Protein AF-0000000075995446 (afdb_homodimer)

Foldseek 3Di:
DDPDPPPPPPCPPPPDPPPPPPPPDDPPVPPPPPLPQPDDAQPQALAEEEFEVLLDDLNLVLCLVNLLNHYEYEYEEQDQVSQVVSQVVSCVVRVHHYHYAHAQLLDLVRLLVSQVVSCVVRRQHQHYEAEFADWDFAQPVPDDPVNLVVRLSGQAVSLVSNCVNSLVVCLVVLHEHEYEYEAAPLAPVADGRGRSRNVNRNNVVVVQVVCCVVCVVSNYHGEYDHQYPPPDPVSSSVSSSVVVVRVPDPPDPPNPPPDDPPDPPPPPPPD/DDPPPPPPPPCPDPDDPPPPPPPPDPPPVPPPPPLPQPDDAQPQALAEEEFEVLLDDLNLVLCLVNLLNHYEYEYEEQDQVSQVVSQVVSCVVRVHHYHYQHAQLLDLVRLLVSQVVSCVPRRQHQHYEAEFADWDFAQPVPDDPVNLVVRLSGQAVSLVSNCVNSLVVCLVVLHEHEYEYEAAPLAPVADGRGRSRNVNRNNVVVVQVVCCVVCVVSNYHGEYDHQYPPDDPVSSSVSSSVVVVRVPDPPDPPNPPPDDPPDPPPPPPPD

Nearest PDB structures (foldseek):
  1w6u-assembly1_C  TM=9.701E-01  e=8.873E-32  Homo sapiens
  1w8d-assembly1_A  TM=9.652E-01  e=2.144E-31  Homo sapiens
  1w8d-assembly1_D  TM=9.289E-01  e=1.890E-31  Homo sapiens
  1w6u-assembly1_B  TM=9.146E-01  e=3.334E-31  Homo sapiens
  7ucw-assembly1_B  TM=9.127E-01  e=7.103E-31  Mus musculus

Sequence (542 aa):
MKKSVYSITTFISKRGFHLASCNMQKTTKFFEPCIKPMLPPGTFKDRIAFITGGGTGLGKGMASMLASLGAQVAIVSRKLDVLENTAEEISKSSGQKVVPIAADVRDPEAIKKAVDDCENKLGLPSIIINNAAGNFISPTERLSPNAWKTIIDIVLNGTAYVTLETGKRLIKANQGGVFLALTATYCTQGSSFVVPSAAAKTGVEVLTKSLASEWAQYGMRFNCIAPGPIETKVRLWKEMLMITNLFKYDSSNFVQKLKPPGRSFRTYQLFMKKSVYSITTFISKRGFHLASCNMQKTTKFFEPCIKPMLPPGTFKDRIAFITGGGTGLGKGMASMLASLGAQVAIVSRKLDVLENTAEEISKSSGQKVVPIAADVRDPEAIKKAVDDCENKLGLPSIIINNAAGNFISPTERLSPNAWKTIIDIVLNGTAYVTLETGKRLIKANQGGVFLALTATYCTQGSSFVVPSAAAKTGVEVLTKSLASEWAQYGMRFNCIAPGPIETKVRLWKEMLMITNLFKYDSSNFVQKLKPPGRSFRTYQLF

InterPro domains:
  IPR002347 Short-chain dehydrogenase/reductase SDR [PF00106] (48-234)
  IPR002347 Short-chain dehydrogenase/reductase SDR [PR00081] (48-65)
  IPR002347 Short-chain dehydrogenase/reductase SDR [PR00081] (123-134)
  IPR002347 Short-chain dehydrogenase/reductase SDR [PR00081] (197-216)
  IPR002347 Short-chain dehydrogenase/reductase SDR [PR00081] (218-235)
  IPR036291 NAD(P)-binding domain superfamily [SSF51735] (29-234)

Organism: Limulus polyphemus (NCBI:txid6850)

Structure (mmCIF, N/CA/C/O backbone):
data_AF-0000000075995446-model_v1
#
loop_
_entity.id
_entity.type
_entity.pdbx_description
1 polymer '2,4-dienoyl-CoA reductase, mitochondrial-like'
#
loop_
_atom_site.group_PDB
_atom_site.id
_atom_site.type_symbol
_atom_site.label_atom_id
_atom_site.label_alt_id
_atom_site.label_comp_id
_atom_site.label_asym_id
_atom_site.label_entity_id
_atom_site.label_seq_id
_atom_site.pdbx_PDB_ins_code
_atom_site.Cartn_x
_atom_site.Cartn_y
_atom_site.Cartn_z
_atom_site.occupancy
_atom_site.B_iso_or_equiv
_atom_site.auth_seq_id
_atom_site.auth_comp_id
_atom_site.auth_asym_id
_atom_site.auth_atom_id
_atom_site.pdbx_PDB_model_num
ATOM 1 N N . MET A 1 1 ? 42.281 28.578 42.906 1 23.09 1 MET A N 1
ATOM 2 C CA . MET A 1 1 ? 42.781 27.219 43.156 1 23.09 1 MET A CA 1
ATOM 3 C C . MET A 1 1 ? 42.625 26.359 41.906 1 23.09 1 MET A C 1
ATOM 5 O O . MET A 1 1 ? 41.531 26.266 41.344 1 23.09 1 MET A O 1
ATOM 9 N N . LYS A 1 2 ? 43.75 26.047 41.219 1 23.56 2 LYS A N 1
ATOM 10 C CA . LYS A 1 2 ? 44.219 25.594 39.938 1 23.56 2 LYS A CA 1
ATOM 11 C C . LYS A 1 2 ? 43.781 24.156 39.656 1 23.56 2 LYS A C 1
ATOM 13 O O . LYS A 1 2 ? 44.094 23.266 40.469 1 23.56 2 LYS A O 1
ATOM 18 N N . LYS A 1 3 ? 42.625 23.938 39.031 1 28.47 3 LYS A N 1
ATOM 19 C CA . LYS A 1 3 ? 41.812 22.75 38.844 1 28.47 3 LYS A CA 1
ATOM 20 C C . LYS A 1 3 ? 42.594 21.641 38.125 1 28.47 3 LYS A C 1
ATOM 22 O O . LYS A 1 3 ? 43.094 21.844 37.031 1 28.47 3 LYS A O 1
ATOM 27 N N . SER A 1 4 ? 43.5 20.922 38.812 1 22.67 4 SER A N 1
ATOM 28 C CA . SER A 1 4 ? 44.469 19.922 38.406 1 22.67 4 SER A CA 1
ATOM 29 C C . SER A 1 4 ? 43.844 18.859 37.5 1 22.67 4 SER A C 1
ATOM 31 O O . SER A 1 4 ? 42.719 18.438 37.719 1 22.67 4 SER A O 1
ATOM 33 N N . VAL A 1 5 ? 44.188 18.844 36.188 1 24.09 5 VAL A N 1
ATOM 34 C CA . VAL A 1 5 ? 43.906 18.172 34.906 1 24.09 5 VAL A CA 1
ATOM 35 C C . VAL A 1 5 ? 44.312 16.703 35.031 1 24.09 5 VAL A C 1
ATOM 37 O O . VAL A 1 5 ? 45.5 16.391 35.25 1 24.09 5 VAL A O 1
ATOM 40 N N . TYR A 1 6 ? 43.688 15.93 35.938 1 21.09 6 TYR A N 1
ATOM 41 C CA . TYR A 1 6 ? 44.156 14.586 36.25 1 21.09 6 TYR A CA 1
ATOM 42 C C . TYR A 1 6 ? 44.281 13.75 34.969 1 21.09 6 TYR A C 1
ATOM 44 O O . TYR A 1 6 ? 43.344 13.703 34.156 1 21.09 6 TYR A O 1
ATOM 52 N N . SER A 1 7 ? 45.469 13.695 34.312 1 21.88 7 SER A N 1
ATOM 53 C CA . SER A 1 7 ? 46.031 13.062 33.125 1 21.88 7 SER A CA 1
ATOM 54 C C . SER A 1 7 ? 45.844 11.547 33.156 1 21.88 7 SER A C 1
ATOM 56 O O . SER A 1 7 ? 46.312 10.898 34.094 1 21.88 7 SER A O 1
ATOM 58 N N . ILE A 1 8 ? 44.656 11.023 32.969 1 22.23 8 ILE A N 1
ATOM 59 C CA . ILE A 1 8 ? 44.375 9.594 33.094 1 22.23 8 ILE A CA 1
ATOM 60 C C . ILE A 1 8 ? 45.281 8.828 32.094 1 22.23 8 ILE A C 1
ATOM 62 O O . ILE A 1 8 ? 45.188 9.047 30.891 1 22.23 8 ILE A O 1
ATOM 66 N N . THR A 1 9 ? 46.531 8.562 32.438 1 21.95 9 THR A N 1
ATOM 67 C CA . THR A 1 9 ? 47.625 7.91 31.719 1 21.95 9 THR A CA 1
ATOM 68 C C . THR A 1 9 ? 47.25 6.48 31.344 1 21.95 9 THR A C 1
ATOM 70 O O . THR A 1 9 ? 47 5.652 32.219 1 21.95 9 THR A O 1
ATOM 73 N N . THR A 1 10 ? 46.406 6.312 30.344 1 22.05 10 THR A N 1
ATOM 74 C CA . THR A 1 10 ? 45.969 5.016 29.844 1 22.05 10 THR A CA 1
ATOM 75 C C . THR A 1 10 ? 47.156 4.16 29.406 1 22.05 10 THR A C 1
ATOM 77 O O . THR A 1 10 ? 47.938 4.574 28.562 1 22.05 10 THR A O 1
ATOM 80 N N . PHE A 1 11 ? 47.781 3.426 30.281 1 22.25 11 PHE A N 1
ATOM 81 C CA . PHE A 1 11 ? 48.938 2.588 30.078 1 22.25 11 PHE A CA 1
ATOM 82 C C . PHE A 1 11 ? 48.656 1.487 29.062 1 22.25 11 PHE A C 1
ATOM 84 O O . PHE A 1 11 ? 47.875 0.568 29.344 1 22.25 11 PHE A O 1
ATOM 91 N N . ILE A 1 12 ? 48.406 1.828 27.812 1 24.08 12 ILE A N 1
ATOM 92 C CA . ILE A 1 12 ? 48.156 0.853 26.766 1 24.08 12 ILE A CA 1
ATOM 93 C C . ILE A 1 12 ? 49.375 -0.029 26.578 1 24.08 12 ILE A C 1
ATOM 95 O O . ILE A 1 12 ? 50.469 0.466 26.25 1 24.08 12 ILE A O 1
ATOM 99 N N . SER A 1 13 ? 49.562 -1.011 27.484 1 22.47 13 SER A N 1
ATOM 100 C CA . SER A 1 13 ? 50.719 -1.889 27.422 1 22.47 13 SER A CA 1
ATOM 101 C C . SER A 1 13 ? 50.906 -2.496 26.047 1 22.47 13 SER A C 1
ATOM 103 O O . SER A 1 13 ? 49.906 -2.855 25.391 1 22.47 13 SER A O 1
ATOM 105 N N . LYS A 1 14 ? 52 -2.275 25.281 1 22.64 14 LYS A N 1
ATOM 106 C CA . LYS A 1 14 ? 52.625 -2.58 23.984 1 22.64 14 LYS A CA 1
ATOM 107 C C . LYS A 1 14 ? 52.781 -4.086 23.797 1 22.64 14 LYS A C 1
ATOM 109 O O . LYS A 1 14 ? 53.594 -4.535 22.984 1 22.64 14 LYS A O 1
ATOM 114 N N . ARG A 1 15 ? 52.094 -4.969 24.641 1 25.66 15 ARG A N 1
ATOM 115 C CA . ARG A 1 15 ? 52.656 -6.289 24.406 1 25.66 15 ARG A CA 1
ATOM 116 C C . ARG A 1 15 ? 52.438 -6.73 22.969 1 25.66 15 ARG A C 1
ATOM 118 O O . ARG A 1 15 ? 51.375 -6.48 22.391 1 25.66 15 ARG A O 1
ATOM 125 N N . GLY A 1 16 ? 53.469 -7.027 22.156 1 24.55 16 GLY A N 1
ATOM 126 C CA . GLY A 1 16 ? 53.781 -7.449 20.797 1 24.55 16 GLY A CA 1
ATOM 127 C C . GLY A 1 16 ? 53 -8.664 20.359 1 24.55 16 GLY A C 1
ATOM 128 O O . GLY A 1 16 ? 53.062 -9.711 21.016 1 24.55 16 GLY A O 1
ATOM 129 N N . PHE A 1 17 ? 51.688 -8.508 20.078 1 23.88 17 PHE A N 1
ATOM 130 C CA . PHE A 1 17 ? 50.875 -9.633 19.656 1 23.88 17 PHE A CA 1
ATOM 131 C C . PHE A 1 17 ? 51.531 -10.398 18.516 1 23.88 17 PHE A C 1
ATOM 133 O O . PHE A 1 17 ? 51.75 -9.844 17.438 1 23.88 17 PHE A O 1
ATOM 140 N N . HIS A 1 18 ? 52.5 -11.203 18.891 1 24.17 18 HIS A N 1
ATOM 141 C CA . HIS A 1 18 ? 53.125 -12.109 17.922 1 24.17 18 HIS A CA 1
ATOM 142 C C . HIS A 1 18 ? 52.062 -12.914 17.188 1 24.17 18 HIS A C 1
ATOM 144 O O . HIS A 1 18 ? 51.281 -13.648 17.812 1 24.17 18 HIS A O 1
ATOM 150 N N . LEU A 1 19 ? 51.375 -12.344 16.25 1 22.5 19 LEU A N 1
ATOM 151 C CA . LEU A 1 19 ? 50.438 -12.984 15.336 1 22.5 19 LEU A CA 1
ATOM 152 C C . LEU A 1 19 ? 51.062 -14.25 14.742 1 22.5 19 LEU A C 1
ATOM 154 O O . LEU A 1 19 ? 52.031 -14.188 13.984 1 22.5 19 LEU A O 1
ATOM 158 N N . ALA A 1 20 ? 51.125 -15.273 15.594 1 23.58 20 ALA A N 1
ATOM 159 C CA . ALA A 1 20 ? 51.562 -16.547 15.023 1 23.58 20 ALA A CA 1
ATOM 160 C C . ALA A 1 20 ? 50.781 -16.875 13.75 1 23.58 20 ALA A C 1
ATOM 162 O O . ALA A 1 20 ? 49.562 -16.75 13.719 1 23.58 20 ALA A O 1
ATOM 163 N N . SER A 1 21 ? 51.406 -16.797 12.578 1 25.19 21 SER A N 1
ATOM 164 C CA . SER A 1 21 ? 51.062 -17.172 11.219 1 25.19 21 SER A CA 1
ATOM 165 C C . SER A 1 21 ? 50.469 -18.594 11.164 1 25.19 21 SER A C 1
ATOM 167 O O . SER A 1 21 ? 51.219 -19.562 11.391 1 25.19 21 SER A O 1
ATOM 169 N N . CYS A 1 22 ? 49.406 -18.906 12.008 1 23.56 22 CYS A N 1
ATOM 170 C CA . CYS A 1 22 ? 48.938 -20.266 11.859 1 23.56 22 CYS A CA 1
ATOM 171 C C . CYS A 1 22 ? 48.719 -20.625 10.391 1 23.56 22 CYS A C 1
ATOM 173 O O . CYS A 1 22 ? 48 -19.922 9.688 1 23.56 22 CYS A O 1
ATOM 175 N N . ASN A 1 23 ? 49.688 -21.188 9.781 1 25.58 23 ASN A N 1
ATOM 176 C CA . ASN A 1 23 ? 49.719 -21.859 8.477 1 25.58 23 ASN A CA 1
ATOM 177 C C . ASN A 1 23 ? 48.5 -22.75 8.273 1 25.58 23 ASN A C 1
ATOM 179 O O . ASN A 1 23 ? 48.531 -23.922 8.664 1 25.58 23 ASN A O 1
ATOM 183 N N . MET A 1 24 ? 47.312 -22.344 8.727 1 25.89 24 MET A N 1
ATOM 184 C CA . MET A 1 24 ? 46.188 -23.266 8.492 1 25.89 24 MET A CA 1
ATOM 185 C C . MET A 1 24 ? 46.156 -23.719 7.035 1 25.89 24 MET A C 1
ATOM 187 O O . MET A 1 24 ? 46.125 -22.891 6.121 1 25.89 24 MET A O 1
ATOM 191 N N . GLN A 1 25 ? 46.625 -24.859 6.711 1 26.52 25 GLN A N 1
ATOM 192 C CA . GLN A 1 25 ? 46.625 -25.641 5.473 1 26.52 25 GLN A CA 1
ATOM 193 C C . GLN A 1 25 ? 45.25 -25.562 4.777 1 26.52 25 GLN A C 1
ATOM 195 O O . GLN A 1 25 ? 44.219 -25.453 5.438 1 26.52 25 GLN A O 1
ATOM 200 N N . LYS A 1 26 ? 45.25 -25.406 3.391 1 30.84 26 LYS A N 1
ATOM 201 C CA . LYS A 1 26 ? 44.406 -25.188 2.217 1 30.84 26 LYS A CA 1
ATOM 202 C C . LYS A 1 26 ? 43.281 -26.203 2.166 1 30.84 26 LYS A C 1
ATOM 204 O O . LYS A 1 26 ? 42.375 -26.109 1.327 1 30.84 26 LYS A O 1
ATOM 209 N N . THR A 1 27 ? 43.5 -27.422 2.701 1 29.7 27 THR A N 1
ATOM 210 C CA . THR A 1 27 ? 42.719 -28.453 2.043 1 29.7 27 THR A CA 1
ATOM 211 C C . THR A 1 27 ? 41.25 -28.359 2.438 1 29.7 27 THR A C 1
ATOM 213 O O . THR A 1 27 ? 40.5 -29.328 2.273 1 29.7 27 THR A O 1
ATOM 216 N N . THR A 1 28 ? 40.844 -27.422 3.186 1 30.3 28 THR A N 1
ATOM 217 C CA . THR A 1 28 ? 39.469 -27.656 3.559 1 30.3 28 THR A CA 1
ATOM 218 C C . THR A 1 28 ? 38.594 -27.797 2.318 1 30.3 28 THR A C 1
ATOM 220 O O . THR A 1 28 ? 38.469 -26.844 1.536 1 30.3 28 THR A O 1
ATOM 223 N N . LYS A 1 29 ? 38.531 -29 1.749 1 29.84 29 LYS A N 1
ATOM 224 C CA . LYS A 1 29 ? 37.562 -29.375 0.712 1 29.84 29 LYS A CA 1
ATOM 225 C C . LYS A 1 29 ? 36.219 -28.703 0.958 1 29.84 29 LYS A C 1
ATOM 227 O O . LYS A 1 29 ? 35.531 -29.016 1.944 1 29.84 29 LYS A O 1
ATOM 232 N N . PHE A 1 30 ? 36.094 -27.484 0.698 1 30.06 30 PHE A N 1
ATOM 233 C CA . PHE A 1 30 ? 34.812 -26.781 0.687 1 30.06 30 PHE A CA 1
ATOM 234 C C . PHE A 1 30 ? 33.75 -27.656 0.053 1 30.06 30 PHE A C 1
ATOM 236 O O . PHE A 1 30 ? 33.906 -28.125 -1.072 1 30.06 30 PHE A O 1
ATOM 243 N N . PHE A 1 31 ? 33.094 -28.578 0.784 1 29.45 31 PHE A N 1
ATOM 244 C CA . PHE A 1 31 ? 31.922 -29.312 0.308 1 29.45 31 PHE A CA 1
ATOM 245 C C . PHE A 1 31 ? 31.109 -28.453 -0.649 1 29.45 31 PHE A C 1
ATOM 247 O O . PHE A 1 31 ? 30.859 -27.281 -0.383 1 29.45 31 PHE A O 1
ATOM 254 N N . GLU A 1 32 ? 31.297 -28.656 -1.872 1 32.28 32 GLU A N 1
ATOM 255 C CA . GLU A 1 32 ? 30.359 -28.047 -2.812 1 32.28 32 GLU A CA 1
ATOM 256 C C . GLU A 1 32 ? 28.938 -28.078 -2.275 1 32.28 32 GLU A C 1
ATOM 258 O O . GLU A 1 32 ? 28.469 -29.125 -1.804 1 32.28 32 GLU A O 1
ATOM 263 N N . PRO A 1 33 ? 28.453 -27.047 -1.716 1 33.91 33 PRO A N 1
ATOM 264 C CA . PRO A 1 33 ? 27.062 -27.094 -1.257 1 33.91 33 PRO A CA 1
ATOM 265 C C . PRO A 1 33 ? 26.172 -27.906 -2.18 1 33.91 33 PRO A C 1
ATOM 267 O O . PRO A 1 33 ? 26.188 -27.719 -3.398 1 33.91 33 PRO A O 1
ATOM 270 N N . CYS A 1 34 ? 26.125 -29.203 -2.096 1 31.95 34 CYS A N 1
ATOM 271 C CA . CYS A 1 34 ? 25.156 -30.047 -2.797 1 31.95 34 CYS A CA 1
ATOM 272 C C . CYS A 1 34 ? 23.797 -29.344 -2.887 1 31.95 34 CYS A C 1
ATOM 274 O O . CYS A 1 34 ? 23.141 -29.125 -1.869 1 31.95 34 CYS A O 1
ATOM 276 N N . ILE A 1 35 ? 23.609 -28.469 -3.746 1 39.22 35 ILE A N 1
ATOM 277 C CA . ILE A 1 35 ? 22.344 -27.828 -4.062 1 39.22 35 ILE A CA 1
ATOM 278 C C . ILE A 1 35 ? 21.281 -28.891 -4.332 1 39.22 35 ILE A C 1
ATOM 280 O O . ILE A 1 35 ? 20.984 -29.188 -5.488 1 39.22 35 ILE A O 1
ATOM 284 N N . LYS A 1 36 ? 21.5 -30.078 -3.949 1 41.81 36 LYS A N 1
ATOM 285 C CA . LYS A 1 36 ? 20.438 -31.016 -4.277 1 41.81 36 LYS A CA 1
ATOM 286 C C . LYS A 1 36 ? 19.109 -30.578 -3.67 1 41.81 36 LYS A C 1
ATOM 288 O O . LYS A 1 36 ? 19.047 -30.203 -2.5 1 41.81 36 LYS A O 1
ATOM 293 N N . PRO A 1 37 ? 18.109 -30.375 -4.539 1 50.16 37 PRO A N 1
ATOM 294 C CA . PRO A 1 37 ? 16.812 -30.031 -3.967 1 50.16 37 PRO A CA 1
ATOM 295 C C . PRO A 1 37 ? 16.375 -30.984 -2.852 1 50.16 37 PRO A C 1
ATOM 297 O O . PRO A 1 37 ? 16.703 -32.188 -2.896 1 50.16 37 PRO A O 1
ATOM 300 N N . MET A 1 38 ? 16.188 -30.359 -1.673 1 60.31 38 MET A N 1
ATOM 301 C CA . MET A 1 38 ? 15.75 -31.094 -0.486 1 60.31 38 MET A CA 1
ATOM 302 C C . MET A 1 38 ? 14.492 -31.891 -0.775 1 60.31 38 MET A C 1
ATOM 304 O O . MET A 1 38 ? 14.102 -32.75 0.018 1 60.31 38 MET A O 1
ATOM 308 N N . LEU A 1 39 ? 13.844 -31.562 -2.021 1 71.62 39 LEU A N 1
ATOM 309 C CA . LEU A 1 39 ? 12.602 -32.25 -2.324 1 71.62 39 LEU A CA 1
ATOM 310 C C . LEU A 1 39 ? 12.82 -33.344 -3.365 1 71.62 39 LEU A C 1
ATOM 312 O O . LEU A 1 39 ? 13.695 -33.219 -4.23 1 71.62 39 LEU A O 1
ATOM 316 N N . PRO A 1 40 ? 12.148 -34.5 -3.234 1 77.94 40 PRO A N 1
ATOM 317 C CA . PRO A 1 40 ? 12.281 -35.562 -4.23 1 77.94 40 PRO A CA 1
ATOM 318 C C . PRO A 1 40 ? 11.945 -35.094 -5.645 1 77.94 40 PRO A C 1
ATOM 320 O O . PRO A 1 40 ? 11.133 -34.188 -5.82 1 77.94 40 PRO A O 1
ATOM 323 N N . PRO A 1 41 ? 12.578 -35.719 -6.547 1 83.12 41 PRO A N 1
ATOM 324 C CA . PRO A 1 41 ? 12.242 -35.406 -7.938 1 83.12 41 PRO A CA 1
ATOM 325 C C . PRO A 1 41 ? 10.75 -35.594 -8.242 1 83.12 41 PRO A C 1
ATOM 327 O O . PRO A 1 41 ? 10.125 -36.5 -7.719 1 83.12 41 PRO A O 1
ATOM 330 N N . GLY A 1 42 ? 10.156 -34.656 -8.953 1 89 42 GLY A N 1
ATOM 331 C CA . GLY A 1 42 ? 8.773 -34.781 -9.383 1 89 42 GLY A CA 1
ATOM 332 C C . GLY A 1 42 ? 7.785 -34.219 -8.383 1 89 42 GLY A C 1
ATOM 333 O O . GLY A 1 42 ? 6.574 -34.406 -8.523 1 89 42 GLY A O 1
ATOM 334 N N . THR A 1 43 ? 8.312 -33.562 -7.34 1 87.5 43 THR A N 1
ATOM 335 C CA . THR A 1 43 ? 7.477 -33 -6.281 1 87.5 43 THR A CA 1
ATOM 336 C C . THR A 1 43 ? 6.391 -32.094 -6.863 1 87.5 43 THR A C 1
ATOM 338 O O . THR A 1 43 ? 5.27 -32.062 -6.352 1 87.5 43 THR A O 1
ATOM 341 N N . PHE A 1 44 ? 6.703 -31.453 -7.988 1 92.31 44 PHE A N 1
ATOM 342 C CA . PHE A 1 44 ? 5.75 -30.516 -8.555 1 92.31 44 PHE A CA 1
ATOM 343 C C . PHE A 1 44 ? 5.316 -30.953 -9.945 1 92.31 44 PHE A C 1
ATOM 345 O O . PHE A 1 44 ? 4.984 -30.109 -10.789 1 92.31 44 PHE A O 1
ATOM 352 N N . LYS A 1 45 ? 5.406 -32.25 -10.133 1 93.69 45 LYS A N 1
ATOM 353 C CA . LYS A 1 45 ? 4.93 -32.781 -11.406 1 93.69 45 LYS A CA 1
AT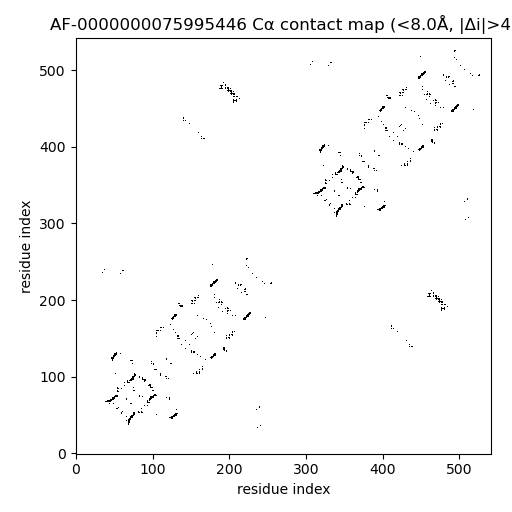OM 354 C C . LYS A 1 45 ? 3.475 -32.406 -11.656 1 93.69 45 LYS A C 1
ATOM 356 O O . LYS A 1 45 ? 2.648 -32.438 -10.742 1 93.69 45 LYS A O 1
ATOM 361 N N . ASP A 1 46 ? 3.125 -31.922 -12.867 1 93.25 46 ASP A N 1
ATOM 362 C CA . ASP A 1 46 ? 1.801 -31.562 -13.367 1 93.25 46 ASP A CA 1
ATOM 363 C C . ASP A 1 46 ? 1.305 -30.266 -12.734 1 93.25 46 ASP A C 1
ATOM 365 O O . ASP A 1 46 ? 0.115 -29.953 -12.812 1 93.25 46 ASP A O 1
ATOM 369 N N . ARG A 1 47 ? 2.203 -29.609 -12 1 96 47 ARG A N 1
ATOM 370 C CA . ARG A 1 47 ? 1.854 -28.297 -11.469 1 96 47 ARG A CA 1
ATOM 371 C C . ARG A 1 47 ? 2.363 -27.188 -12.383 1 96 47 ARG A C 1
ATOM 373 O O . ARG A 1 47 ? 3.383 -27.344 -13.055 1 96 47 ARG A O 1
ATOM 380 N N . ILE A 1 48 ? 1.646 -26.125 -12.406 1 98.56 48 ILE A N 1
ATOM 381 C CA . ILE A 1 48 ? 2.02 -24.969 -13.219 1 98.56 48 ILE A CA 1
ATOM 382 C C . ILE A 1 48 ? 2.291 -23.766 -12.305 1 98.56 48 ILE A C 1
ATOM 384 O O . ILE A 1 48 ? 1.471 -23.438 -11.445 1 98.56 48 ILE A O 1
ATOM 388 N N . ALA A 1 49 ? 3.461 -23.172 -12.469 1 98.56 49 ALA A N 1
ATOM 389 C CA . ALA A 1 49 ? 3.848 -22 -11.688 1 98.56 49 ALA A CA 1
ATOM 390 C C . ALA A 1 49 ? 3.787 -20.734 -12.531 1 98.56 49 ALA A C 1
ATOM 392 O O . ALA A 1 49 ? 4.133 -20.75 -13.719 1 98.56 49 ALA A O 1
ATOM 393 N N . PHE A 1 50 ? 3.281 -19.75 -11.945 1 98.88 50 PHE A N 1
ATOM 394 C CA . PHE A 1 50 ? 3.258 -18.391 -12.508 1 98.88 50 PHE A CA 1
ATOM 395 C C . PHE A 1 50 ? 4.113 -17.453 -11.672 1 98.88 50 PHE A C 1
ATOM 397 O O . PHE A 1 50 ? 3.773 -17.141 -10.531 1 98.88 50 PHE A O 1
ATOM 404 N N . ILE A 1 51 ? 5.254 -16.938 -12.25 1 98.62 51 ILE A N 1
ATOM 405 C CA . ILE A 1 51 ? 6.254 -16.219 -11.469 1 98.62 51 ILE A CA 1
ATOM 406 C C . ILE A 1 51 ? 6.496 -14.844 -12.094 1 98.62 51 ILE A C 1
ATOM 408 O O . ILE A 1 51 ? 7.02 -14.734 -13.203 1 98.62 51 ILE A O 1
ATOM 412 N N . THR A 1 52 ? 6.125 -13.781 -11.414 1 98.69 52 THR A N 1
ATOM 413 C CA . THR A 1 52 ? 6.488 -12.445 -11.859 1 98.69 52 THR A CA 1
ATOM 414 C C . THR A 1 52 ? 7.938 -12.125 -11.492 1 98.69 52 THR A C 1
ATOM 416 O O . THR A 1 52 ? 8.438 -12.578 -10.461 1 98.69 52 THR A O 1
ATOM 419 N N . GLY A 1 53 ? 8.562 -11.344 -12.359 1 97.12 53 GLY A N 1
ATOM 420 C CA . GLY A 1 53 ? 9.984 -11.133 -12.156 1 97.12 53 GLY A CA 1
ATOM 421 C C . GLY A 1 53 ? 10.805 -12.406 -12.281 1 97.12 53 GLY A C 1
ATOM 422 O O . GLY A 1 53 ? 11.781 -12.594 -11.562 1 97.12 53 GLY A O 1
ATOM 423 N N . GLY A 1 54 ? 10.398 -13.281 -13.094 1 96.44 54 GLY A N 1
ATOM 424 C CA . GLY A 1 54 ? 10.977 -14.617 -13.148 1 96.44 54 GLY A CA 1
ATOM 425 C C . GLY A 1 54 ? 12.188 -14.711 -14.055 1 96.44 54 GLY A C 1
ATOM 426 O O . GLY A 1 54 ? 12.812 -15.766 -14.148 1 96.44 54 GLY A O 1
ATOM 427 N N . GLY A 1 55 ? 12.539 -13.633 -14.695 1 94.81 55 GLY A N 1
ATOM 428 C CA . GLY A 1 55 ? 13.602 -13.68 -15.68 1 94.81 55 GLY A CA 1
ATOM 429 C C . GLY A 1 55 ? 14.984 -13.492 -15.086 1 94.81 55 GLY A C 1
ATOM 430 O O . GLY A 1 55 ? 15.992 -13.781 -15.734 1 94.81 55 GLY A O 1
ATOM 431 N N . THR A 1 56 ? 15.047 -12.93 -13.891 1 91.62 56 THR A N 1
ATOM 432 C CA . THR A 1 56 ? 16.344 -12.633 -13.297 1 91.62 56 THR A CA 1
ATOM 433 C C . THR A 1 56 ? 16.328 -12.906 -11.797 1 91.62 56 THR A C 1
ATOM 435 O O . THR A 1 56 ? 15.281 -13.203 -11.227 1 91.62 56 THR A O 1
ATOM 438 N N . GLY A 1 57 ? 17.531 -13.031 -11.258 1 88.19 57 GLY A N 1
ATOM 439 C CA . GLY A 1 57 ? 17.688 -13.031 -9.812 1 88.19 57 GLY A CA 1
ATOM 440 C C . GLY A 1 57 ? 16.969 -14.172 -9.125 1 88.19 57 GLY A C 1
ATOM 441 O O . GLY A 1 57 ? 17.062 -15.32 -9.555 1 88.19 57 GLY A O 1
ATOM 442 N N . LEU A 1 58 ? 16.344 -13.805 -8 1 86.88 58 LEU A N 1
ATOM 443 C CA . LEU A 1 58 ? 15.633 -14.773 -7.172 1 86.88 58 LEU A CA 1
ATOM 444 C C . LEU A 1 58 ? 14.508 -15.438 -7.953 1 86.88 58 LEU A C 1
ATOM 446 O O . LEU A 1 58 ? 14.25 -16.641 -7.789 1 86.88 58 LEU A O 1
ATOM 450 N N . GLY A 1 59 ? 13.844 -14.656 -8.812 1 92.62 59 GLY A N 1
ATOM 451 C CA . GLY A 1 59 ? 12.781 -15.203 -9.641 1 92.62 59 GLY A CA 1
ATOM 452 C C . GLY A 1 59 ? 13.258 -16.297 -10.586 1 92.62 59 GLY A C 1
ATOM 453 O O . GLY A 1 59 ? 12.617 -17.344 -10.703 1 92.62 59 GLY A O 1
ATOM 454 N N . LYS A 1 60 ? 14.367 -16.016 -11.18 1 94.62 60 LYS A N 1
ATOM 455 C CA . LYS A 1 60 ? 14.969 -17.016 -12.062 1 94.62 60 LYS A CA 1
ATOM 456 C C . LYS A 1 60 ? 15.359 -18.281 -11.281 1 94.62 60 LYS A C 1
ATOM 458 O O . LYS A 1 60 ? 15.125 -19.391 -11.75 1 94.62 60 LYS A O 1
ATOM 463 N N . GLY A 1 61 ? 15.898 -18.094 -10.125 1 91.44 61 GLY A N 1
ATOM 464 C CA . GLY A 1 61 ? 16.266 -19.203 -9.273 1 91.44 61 GLY A CA 1
ATOM 465 C C . GLY A 1 61 ? 15.078 -20.062 -8.875 1 91.44 61 GLY A C 1
ATOM 466 O O . GLY A 1 61 ? 15.156 -21.297 -8.922 1 91.44 61 GLY A O 1
ATOM 467 N N . MET A 1 62 ? 14 -19.453 -8.555 1 91.44 62 MET A N 1
ATOM 468 C CA . MET A 1 62 ? 12.805 -20.203 -8.156 1 91.44 62 MET A CA 1
ATOM 469 C C . MET A 1 62 ? 12.188 -20.922 -9.352 1 91.44 62 MET A C 1
ATOM 471 O O . MET A 1 62 ? 11.727 -22.062 -9.227 1 91.44 62 MET A O 1
ATOM 475 N N . ALA A 1 63 ? 12.203 -20.219 -10.453 1 96.19 63 ALA A N 1
ATOM 476 C CA . ALA A 1 63 ? 11.719 -20.859 -11.672 1 96.19 63 ALA A CA 1
ATOM 477 C C . ALA A 1 63 ? 12.523 -22.125 -11.984 1 96.19 63 ALA A C 1
ATOM 479 O O . ALA A 1 63 ? 11.945 -23.172 -12.281 1 96.19 63 ALA A O 1
ATOM 480 N N . SER A 1 64 ? 13.812 -22.016 -11.883 1 95.31 64 SER A N 1
ATOM 481 C CA . SER A 1 64 ? 14.711 -23.141 -12.156 1 95.31 64 SER A CA 1
ATOM 482 C C . SER A 1 64 ? 14.461 -24.297 -11.188 1 95.31 64 SER A C 1
ATOM 484 O O . SER A 1 64 ? 14.391 -25.453 -11.602 1 95.31 64 SER A O 1
ATOM 486 N N . MET A 1 65 ? 14.289 -23.969 -9.961 1 91.62 65 MET A N 1
ATOM 487 C CA . MET A 1 65 ? 14.062 -24.969 -8.93 1 91.62 65 MET A CA 1
ATOM 488 C C . MET A 1 65 ? 12.75 -25.703 -9.164 1 91.62 65 MET A C 1
ATOM 490 O O . MET A 1 65 ? 12.711 -26.938 -9.18 1 91.62 65 MET A O 1
ATOM 494 N N . LEU A 1 66 ? 11.68 -25 -9.383 1 93.56 66 LEU A N 1
ATOM 495 C CA . LEU A 1 66 ? 10.367 -25.609 -9.586 1 93.56 66 LEU A CA 1
ATOM 496 C C . LEU A 1 66 ? 10.359 -26.469 -10.844 1 93.56 66 LEU A C 1
ATOM 498 O O . LEU A 1 66 ? 9.82 -27.578 -10.828 1 93.56 66 LEU A O 1
ATOM 502 N N . ALA A 1 67 ? 11.039 -25.969 -11.875 1 96.25 67 ALA A N 1
ATOM 503 C CA . ALA A 1 67 ? 11.125 -26.75 -13.117 1 96.25 67 ALA A CA 1
ATOM 504 C C . ALA A 1 67 ? 11.922 -28.031 -12.906 1 96.25 67 ALA A C 1
ATOM 506 O O . ALA A 1 67 ? 11.531 -29.094 -13.398 1 96.25 67 ALA A O 1
ATOM 507 N N . SER A 1 68 ? 13 -27.922 -12.188 1 94.44 68 SER A N 1
ATOM 508 C CA . SER A 1 68 ? 13.844 -29.078 -11.938 1 94.44 68 SER A CA 1
ATOM 509 C C . SER A 1 68 ? 13.094 -30.156 -11.148 1 94.44 68 SER A C 1
ATOM 511 O O . SER A 1 68 ? 13.461 -31.328 -11.18 1 94.44 68 SER A O 1
ATOM 513 N N . LEU A 1 69 ? 12.031 -29.703 -10.5 1 92.12 69 LEU A N 1
ATOM 514 C CA . LEU A 1 69 ? 11.25 -30.625 -9.688 1 92.12 69 LEU A CA 1
ATOM 515 C C . LEU A 1 69 ? 9.961 -31.016 -10.398 1 92.12 69 LEU A C 1
ATOM 517 O O . LEU A 1 69 ? 9.039 -31.562 -9.781 1 92.12 69 LEU A O 1
ATOM 521 N N . GLY A 1 70 ? 9.852 -30.594 -11.711 1 96.25 70 GLY A N 1
ATOM 522 C CA . GLY A 1 70 ? 8.82 -31.188 -12.562 1 96.25 70 GLY A CA 1
ATOM 523 C C . GLY A 1 70 ? 7.738 -30.203 -12.953 1 96.25 70 GLY A C 1
ATOM 524 O O . GLY A 1 70 ? 6.867 -30.516 -13.766 1 96.25 70 GLY A O 1
ATOM 525 N N 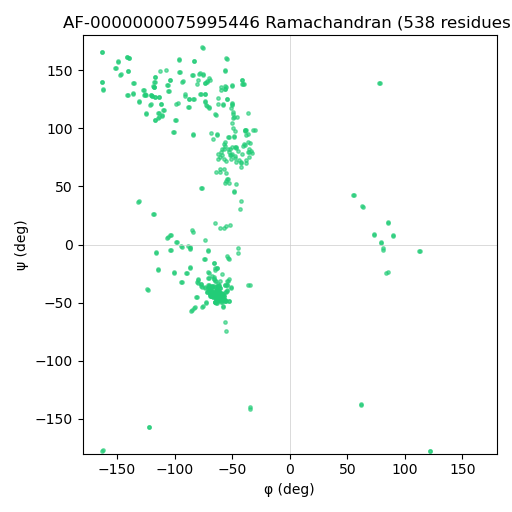. ALA A 1 71 ? 7.773 -29.016 -12.414 1 96.75 71 ALA A N 1
ATOM 526 C CA . ALA A 1 71 ? 6.727 -28.047 -12.711 1 96.75 71 ALA A CA 1
ATOM 527 C C . ALA A 1 71 ? 6.91 -27.453 -14.102 1 96.75 71 ALA A C 1
ATOM 529 O O . ALA A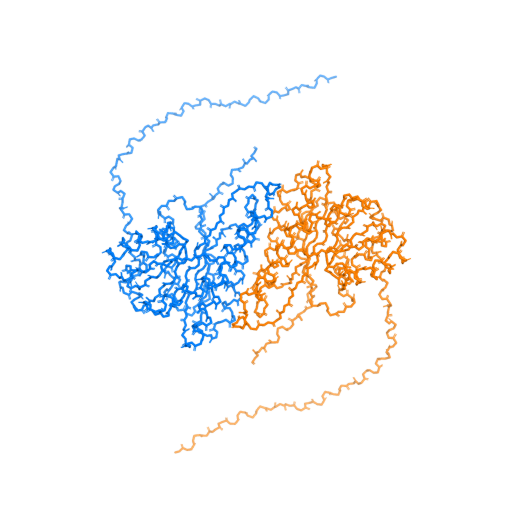 1 71 ? 8.039 -27.328 -14.586 1 96.75 71 ALA A O 1
ATOM 530 N N . GLN A 1 72 ? 5.832 -27.156 -14.711 1 98.62 72 GLN A N 1
ATOM 531 C CA . GLN A 1 72 ? 5.867 -26.203 -15.805 1 98.62 72 GLN A CA 1
ATOM 532 C C . GLN A 1 72 ? 5.781 -24.766 -15.281 1 98.62 72 GLN A C 1
ATOM 534 O O . GLN A 1 72 ? 5.137 -24.516 -14.266 1 98.62 72 GLN A O 1
ATOM 539 N N . VAL A 1 73 ? 6.473 -23.875 -15.992 1 98.75 73 VAL A N 1
ATOM 540 C CA . VAL A 1 73 ? 6.633 -22.562 -15.367 1 98.75 73 VAL A CA 1
ATOM 541 C C . VAL A 1 73 ? 6.387 -21.469 -16.406 1 98.75 73 VAL A C 1
ATOM 543 O O . VAL A 1 73 ? 6.883 -21.547 -17.531 1 98.75 73 VAL A O 1
ATOM 546 N N . ALA A 1 74 ? 5.551 -20.484 -16.078 1 98.94 74 ALA A N 1
ATOM 547 C CA . ALA A 1 74 ? 5.469 -19.219 -16.781 1 98.94 74 ALA A CA 1
ATOM 548 C C . ALA A 1 74 ? 6.262 -18.125 -16.062 1 98.94 74 ALA A C 1
ATOM 550 O O . ALA A 1 74 ? 6.027 -17.875 -14.875 1 98.94 74 ALA A O 1
ATOM 551 N N . ILE A 1 75 ? 7.238 -17.531 -16.75 1 98.88 75 ILE A N 1
ATOM 552 C CA . ILE A 1 75 ? 7.988 -16.422 -16.188 1 98.88 75 ILE A CA 1
ATOM 553 C C . ILE A 1 75 ? 7.539 -15.117 -16.828 1 98.88 75 ILE A C 1
ATOM 555 O O . ILE A 1 75 ? 7.418 -15.031 -18.062 1 98.88 75 ILE A O 1
ATOM 559 N N . VAL A 1 76 ? 7.27 -14.102 -15.977 1 98.81 76 VAL A N 1
ATOM 560 C CA . VAL A 1 76 ? 6.609 -12.875 -16.422 1 98.81 76 VAL A CA 1
ATOM 561 C C . VAL A 1 76 ? 7.449 -11.664 -16.031 1 98.81 76 VAL A C 1
ATOM 563 O O . VAL A 1 76 ? 7.891 -11.555 -14.883 1 98.81 76 VAL A O 1
ATOM 566 N N . SER A 1 77 ? 7.746 -10.789 -16.922 1 98.06 77 SER A N 1
ATOM 567 C CA . SER A 1 77 ? 8.367 -9.484 -16.703 1 98.06 77 SER A CA 1
ATOM 568 C C . SER A 1 77 ? 8.18 -8.57 -17.906 1 98.06 77 SER A C 1
ATOM 570 O O . SER A 1 77 ? 7.512 -8.938 -18.875 1 98.06 77 SER A O 1
ATOM 572 N N . ARG A 1 78 ? 8.719 -7.441 -17.844 1 96.38 78 ARG A N 1
ATOM 573 C CA . ARG A 1 78 ? 8.516 -6.457 -18.906 1 96.38 78 ARG A CA 1
ATOM 574 C C . ARG A 1 78 ? 9.406 -6.758 -20.109 1 96.38 78 ARG A C 1
ATOM 576 O O . ARG A 1 78 ? 9.031 -6.48 -21.25 1 96.38 78 ARG A O 1
ATOM 583 N N . LYS A 1 79 ? 10.586 -7.352 -19.906 1 95.62 79 LYS A N 1
ATOM 584 C CA . LYS A 1 79 ? 11.578 -7.52 -20.969 1 95.62 79 LYS A CA 1
ATOM 585 C C . LYS A 1 79 ? 11.523 -8.93 -21.562 1 95.62 79 LYS A C 1
ATOM 587 O O . LYS A 1 79 ? 12.125 -9.859 -21.016 1 95.62 79 LYS A O 1
ATOM 592 N N . LEU A 1 80 ? 10.992 -9.008 -22.766 1 97.62 80 LEU A N 1
ATOM 593 C CA . LEU A 1 80 ? 10.742 -10.312 -23.375 1 97.62 80 LEU A CA 1
ATOM 594 C C . LEU A 1 80 ? 12.047 -11 -23.75 1 97.62 80 LEU A C 1
ATOM 596 O O . LEU A 1 80 ? 12.18 -12.219 -23.609 1 97.62 80 LEU A O 1
ATOM 600 N N . ASP A 1 81 ? 13 -10.219 -24.188 1 97.25 81 ASP A N 1
ATOM 601 C CA . ASP A 1 81 ? 14.266 -10.812 -24.625 1 97.25 81 ASP A CA 1
ATOM 602 C C . ASP A 1 81 ? 14.961 -11.523 -23.453 1 97.25 81 ASP A C 1
ATOM 604 O O . ASP A 1 81 ? 15.453 -12.641 -23.609 1 97.25 81 ASP A O 1
ATOM 608 N N . VAL A 1 82 ? 14.961 -10.898 -22.312 1 97.06 82 VAL A N 1
ATOM 609 C CA . VAL A 1 82 ? 15.539 -11.477 -21.094 1 97.06 82 VAL A CA 1
ATOM 610 C C . VAL A 1 82 ? 14.766 -12.734 -20.703 1 97.06 82 VAL A C 1
ATOM 612 O O . VAL A 1 82 ? 15.367 -13.758 -20.359 1 97.06 82 VAL A O 1
ATOM 615 N N . LEU A 1 83 ? 13.516 -12.695 -20.828 1 98.5 83 LEU A N 1
ATOM 616 C CA . LEU A 1 83 ? 12.656 -13.812 -20.469 1 98.5 83 LEU A CA 1
ATOM 617 C C . LEU A 1 83 ? 12.898 -15.008 -21.391 1 98.5 83 LEU A C 1
ATOM 619 O O . LEU A 1 83 ? 12.953 -16.156 -20.922 1 98.5 83 LEU A O 1
ATOM 623 N N . GLU A 1 84 ? 12.992 -14.766 -22.641 1 98.62 84 GLU A N 1
ATOM 624 C CA . GLU A 1 84 ? 13.195 -15.828 -23.609 1 98.62 84 GLU A CA 1
ATOM 625 C C . GLU A 1 84 ? 14.508 -16.562 -23.375 1 98.62 84 GLU A C 1
ATOM 627 O O . GLU A 1 84 ? 14.562 -17.797 -23.422 1 98.62 84 GLU A O 1
ATOM 632 N N . ASN A 1 85 ? 15.508 -15.766 -23.125 1 98.5 85 ASN A N 1
ATOM 633 C CA . ASN A 1 85 ? 16.797 -16.375 -22.812 1 98.5 85 ASN A CA 1
ATOM 634 C C . ASN A 1 85 ? 16.719 -17.25 -21.562 1 98.5 85 ASN A C 1
ATOM 636 O O . ASN A 1 85 ? 17.219 -18.375 -21.562 1 98.5 85 ASN A O 1
ATOM 640 N N . THR A 1 86 ? 16.094 -16.734 -20.531 1 98.56 86 THR A N 1
ATOM 641 C CA . THR A 1 86 ? 15.938 -17.453 -19.281 1 98.56 86 THR A CA 1
ATOM 642 C C . THR A 1 86 ? 15.078 -18.703 -19.484 1 98.56 86 THR A C 1
ATOM 644 O O . THR A 1 86 ? 15.406 -19.781 -18.969 1 98.56 86 THR A O 1
ATOM 647 N N . ALA A 1 87 ? 14.031 -18.547 -20.219 1 98.81 87 ALA A N 1
ATOM 648 C CA . ALA A 1 87 ? 13.141 -19.672 -20.484 1 98.81 87 ALA A CA 1
ATOM 649 C C . ALA A 1 87 ? 13.883 -20.797 -21.203 1 98.81 87 ALA A C 1
ATOM 651 O O . ALA A 1 87 ? 13.727 -21.969 -20.844 1 98.81 87 ALA A O 1
ATOM 652 N N . GLU A 1 88 ? 14.656 -20.469 -22.172 1 98.62 88 GLU A N 1
ATOM 653 C CA . GLU A 1 88 ? 15.43 -21.469 -22.922 1 98.62 88 GLU A CA 1
ATOM 654 C C . GLU A 1 88 ? 16.422 -22.188 -22.016 1 98.62 88 GLU A C 1
ATOM 656 O O . GLU A 1 88 ? 16.531 -23.406 -22.062 1 98.62 88 GLU A O 1
ATOM 661 N N . GLU A 1 89 ? 17.094 -21.391 -21.25 1 98.44 89 GLU A N 1
ATOM 662 C CA . GLU A 1 89 ? 18.078 -21.953 -20.344 1 98.44 89 GLU A CA 1
ATOM 663 C C . GLU A 1 89 ? 17.438 -22.938 -19.375 1 98.44 89 GLU A C 1
ATOM 665 O O . GLU A 1 89 ? 17.922 -24.062 -19.219 1 98.44 89 GLU A O 1
ATOM 670 N N . ILE A 1 90 ? 16.359 -22.562 -18.719 1 98.38 90 ILE A N 1
ATOM 671 C CA . ILE A 1 90 ? 15.711 -23.391 -17.719 1 98.38 90 ILE A CA 1
ATOM 672 C C . ILE A 1 90 ? 15.078 -24.609 -18.375 1 98.38 90 ILE A C 1
ATOM 674 O O . ILE A 1 90 ? 15.156 -25.719 -17.844 1 98.38 90 ILE A O 1
ATOM 678 N N . SER A 1 91 ? 14.469 -24.422 -19.531 1 98.44 91 SER A N 1
ATOM 679 C CA . SER A 1 91 ? 13.867 -25.531 -20.25 1 98.44 91 SER A CA 1
ATOM 680 C C . SER A 1 91 ? 14.906 -26.578 -20.625 1 98.44 91 SER A C 1
ATOM 682 O O . SER A 1 91 ? 14.656 -27.781 -20.484 1 98.44 91 SER A O 1
ATOM 684 N N . LYS A 1 92 ? 16.016 -26.172 -21.109 1 98.06 92 LYS A N 1
ATOM 685 C CA . LYS A 1 92 ? 17.078 -27.078 -21.531 1 98.06 92 LYS A CA 1
ATOM 686 C C . LYS A 1 92 ? 17.609 -27.875 -20.344 1 98.06 92 LYS A C 1
ATOM 688 O O . LYS A 1 92 ? 17.828 -29.094 -20.453 1 98.06 92 LYS A O 1
ATOM 693 N N . SER A 1 93 ? 17.75 -27.25 -19.234 1 96.94 93 SER A N 1
ATOM 694 C CA . SER A 1 93 ? 18.359 -27.891 -18.078 1 96.94 93 SER A CA 1
ATOM 695 C C . SER A 1 93 ? 17.359 -28.781 -17.344 1 96.94 93 SER A C 1
ATOM 697 O O . SER A 1 93 ? 17.734 -29.797 -16.75 1 96.94 93 SER A O 1
ATOM 699 N N . SER A 1 94 ? 16.078 -28.438 -17.328 1 95.69 94 SER A N 1
ATOM 700 C CA . SER A 1 94 ? 15.102 -29.156 -16.516 1 95.69 94 SER A CA 1
ATOM 701 C C . SER A 1 94 ? 14.305 -30.141 -17.359 1 95.69 94 SER A C 1
ATOM 703 O O . SER A 1 94 ? 13.68 -31.062 -16.828 1 95.69 94 SER A O 1
ATOM 705 N N . GLY A 1 95 ? 14.211 -29.891 -18.703 1 97 95 GLY A N 1
ATOM 706 C CA . GLY A 1 95 ? 13.367 -30.688 -19.578 1 97 95 GLY A CA 1
ATOM 707 C C . GLY A 1 95 ? 11.898 -30.297 -19.5 1 97 95 GLY A C 1
ATOM 708 O O . GLY A 1 95 ? 11.055 -30.953 -20.125 1 97 95 GLY A O 1
ATOM 709 N N . GLN A 1 96 ? 11.578 -29.312 -18.703 1 97.56 96 GLN A N 1
ATOM 710 C CA . GLN A 1 96 ? 10.203 -28.875 -18.531 1 97.56 96 GLN A CA 1
ATOM 711 C C . GLN A 1 96 ? 9.875 -27.688 -19.422 1 97.56 96 GLN A C 1
ATOM 713 O O . GLN A 1 96 ? 10.781 -26.984 -19.906 1 97.56 96 GLN A O 1
ATOM 718 N N . LYS A 1 97 ? 8.656 -27.438 -19.703 1 98.38 97 LYS A N 1
ATOM 719 C CA . LYS A 1 97 ? 8.203 -26.266 -20.453 1 98.38 97 LYS A CA 1
ATOM 720 C C . LYS A 1 97 ? 8.289 -25 -19.609 1 98.38 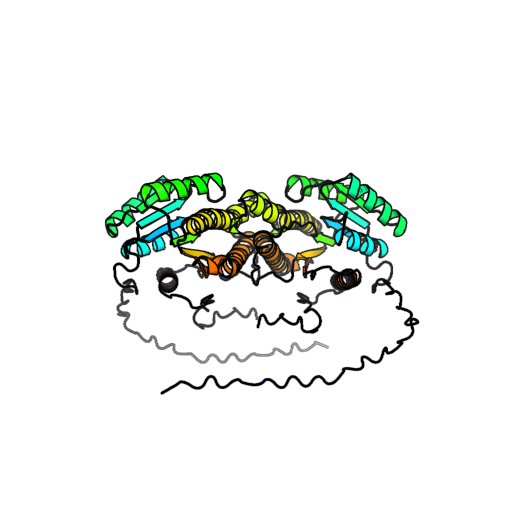97 LYS A C 1
ATOM 722 O O . LYS A 1 97 ? 7.797 -24.969 -18.469 1 98.38 97 LYS A O 1
ATOM 727 N N . VAL A 1 98 ? 9 -24.062 -20.094 1 98.75 98 VAL A N 1
ATOM 728 C CA . VAL A 1 98 ? 9.078 -22.734 -19.484 1 98.75 98 VAL A CA 1
ATOM 729 C C . VAL A 1 98 ? 8.609 -21.688 -20.5 1 98.75 98 VAL A C 1
ATOM 731 O O . VAL A 1 98 ? 9.18 -21.562 -21.578 1 98.75 98 VAL A O 1
ATOM 734 N N . VAL A 1 99 ? 7.562 -20.906 -20.188 1 98.81 99 VAL A N 1
ATOM 735 C CA . VAL A 1 99 ? 6.941 -19.969 -21.125 1 98.81 99 VAL A CA 1
ATOM 736 C C . VAL A 1 99 ? 7.246 -18.531 -20.688 1 98.81 99 VAL A C 1
ATOM 738 O O . VAL A 1 99 ? 6.891 -18.125 -19.594 1 98.81 99 VAL A O 1
ATOM 741 N N . PRO A 1 100 ? 7.984 -17.797 -21.531 1 98.88 100 PRO A N 1
ATOM 742 C CA . PRO A 1 100 ? 8.18 -16.375 -21.281 1 98.88 100 PRO A CA 1
ATOM 743 C C . PRO A 1 100 ? 6.969 -15.531 -21.656 1 98.88 100 PRO A C 1
ATOM 745 O O . PRO A 1 100 ? 6.426 -15.688 -22.75 1 98.88 100 PRO A O 1
ATOM 748 N N . ILE A 1 101 ? 6.496 -14.68 -20.797 1 98.88 101 ILE A N 1
ATOM 749 C CA . ILE A 1 101 ? 5.352 -13.812 -21.062 1 98.88 101 ILE A CA 1
ATOM 750 C C . ILE A 1 101 ? 5.691 -12.375 -20.672 1 98.88 101 ILE A C 1
ATOM 752 O O . ILE A 1 101 ? 6.066 -12.102 -19.531 1 98.88 101 ILE A O 1
ATOM 756 N N . ALA A 1 102 ? 5.562 -11.453 -21.641 1 98.75 102 ALA A N 1
ATOM 757 C CA . ALA A 1 102 ? 5.812 -10.039 -21.359 1 98.75 102 ALA A CA 1
ATOM 758 C C . ALA A 1 102 ? 4.578 -9.375 -20.766 1 98.75 102 ALA A C 1
ATOM 760 O O . ALA A 1 102 ? 3.494 -9.422 -21.344 1 98.75 102 ALA A O 1
ATOM 761 N N . ALA A 1 103 ? 4.738 -8.742 -19.594 1 98.75 103 ALA A N 1
ATOM 762 C CA . ALA A 1 103 ? 3.658 -7.977 -18.969 1 98.75 103 ALA A CA 1
ATOM 763 C C . ALA A 1 103 ? 4.199 -7.035 -17.906 1 98.75 103 ALA A C 1
ATOM 765 O O . ALA A 1 103 ? 5.117 -7.387 -17.156 1 98.75 103 ALA A O 1
ATOM 766 N N . ASP A 1 104 ? 3.654 -5.875 -17.875 1 98.38 104 ASP A N 1
ATOM 767 C CA . ASP A 1 104 ? 3.871 -4.953 -16.766 1 98.38 104 ASP A CA 1
ATOM 768 C C . ASP A 1 104 ? 2.855 -5.188 -15.648 1 98.38 104 ASP A C 1
ATOM 770 O O . ASP A 1 104 ? 1.652 -5.016 -15.852 1 98.38 104 ASP A O 1
ATOM 774 N N . VAL A 1 105 ? 3.395 -5.559 -14.438 1 98.62 105 VAL A N 1
ATOM 775 C CA . VAL A 1 105 ? 2.502 -5.957 -13.359 1 98.62 105 VAL A CA 1
ATOM 776 C C . VAL A 1 105 ? 1.662 -4.766 -12.906 1 98.62 105 VAL A C 1
ATOM 778 O O . VAL A 1 105 ? 0.653 -4.93 -12.219 1 98.62 105 VAL A O 1
ATOM 781 N N . ARG A 1 106 ? 2.029 -3.568 -13.258 1 98.19 106 ARG A N 1
ATOM 782 C CA . ARG A 1 106 ? 1.306 -2.365 -12.859 1 98.19 106 ARG A CA 1
ATOM 783 C C . ARG A 1 106 ? 0.001 -2.229 -13.641 1 98.19 106 ARG A C 1
ATOM 785 O O . ARG A 1 106 ? -0.851 -1.407 -13.289 1 98.19 106 ARG A O 1
ATOM 792 N N . ASP A 1 107 ? -0.168 -3.014 -14.68 1 98.62 107 ASP A N 1
ATOM 793 C CA . ASP A 1 107 ? -1.327 -2.947 -15.562 1 98.62 107 ASP A CA 1
ATOM 794 C C . ASP A 1 107 ? -2.211 -4.184 -15.406 1 98.62 107 ASP A C 1
ATOM 796 O O . ASP A 1 107 ? -1.867 -5.262 -15.891 1 98.62 107 ASP A O 1
ATOM 800 N N . PRO A 1 108 ? -3.379 -3.971 -14.852 1 98.5 108 PRO A N 1
ATOM 801 C CA . PRO A 1 108 ? -4.23 -5.137 -14.602 1 98.5 108 PRO A CA 1
ATOM 802 C C . PRO A 1 108 ? -4.676 -5.828 -15.891 1 98.5 108 PRO A C 1
ATOM 804 O O . PRO A 1 108 ? -4.863 -7.047 -15.906 1 98.5 108 PRO A O 1
ATOM 807 N N . GLU A 1 109 ? -4.828 -5.066 -16.953 1 98.69 109 GLU A N 1
ATOM 808 C CA . GLU A 1 109 ? -5.195 -5.684 -18.219 1 98.69 109 GLU A CA 1
ATOM 809 C C . GLU A 1 109 ? -4.055 -6.539 -18.766 1 98.69 109 GLU A C 1
ATOM 811 O O . GLU A 1 109 ? -4.289 -7.602 -19.344 1 98.69 109 GLU A O 1
ATOM 816 N N . ALA A 1 110 ? -2.871 -6.07 -18.625 1 98.81 110 ALA A N 1
ATOM 817 C CA . ALA A 1 110 ? -1.707 -6.855 -19.031 1 98.81 110 ALA A CA 1
ATOM 818 C C . ALA A 1 110 ? -1.607 -8.148 -18.219 1 98.81 110 ALA A C 1
ATOM 820 O O . ALA A 1 110 ? -1.233 -9.195 -18.75 1 98.81 110 ALA A O 1
ATOM 821 N N . ILE A 1 111 ? -1.962 -8.086 -16.953 1 98.81 111 ILE A N 1
ATOM 822 C CA . ILE A 1 111 ? -1.923 -9.258 -16.094 1 98.81 111 ILE A CA 1
ATOM 823 C C . ILE A 1 111 ? -2.986 -10.266 -16.531 1 98.81 111 ILE A C 1
ATOM 825 O O . ILE A 1 111 ? -2.721 -11.461 -16.609 1 98.81 111 ILE A O 1
ATOM 829 N N . LYS A 1 112 ? -4.129 -9.727 -16.812 1 98.81 112 LYS A N 1
ATOM 830 C CA . LYS A 1 112 ? -5.176 -10.617 -17.312 1 98.81 112 LYS A CA 1
ATOM 831 C C . LYS A 1 112 ? -4.723 -11.352 -18.562 1 98.81 112 LYS A C 1
ATOM 833 O O . LYS A 1 112 ? -4.887 -12.57 -18.672 1 98.81 112 LYS A O 1
ATOM 838 N N . LYS A 1 113 ? -4.168 -10.641 -19.469 1 98.88 113 LYS A N 1
ATOM 839 C CA . LYS A 1 113 ? -3.68 -11.234 -20.719 1 98.88 113 LYS A CA 1
ATOM 840 C C . LYS A 1 113 ? -2.555 -12.227 -20.438 1 98.88 113 LYS A C 1
ATOM 842 O O . LYS A 1 113 ? -2.465 -13.266 -21.109 1 98.88 113 LYS A O 1
ATOM 847 N N . ALA A 1 114 ? -1.678 -11.898 -19.531 1 98.88 114 ALA A N 1
ATOM 848 C CA . ALA A 1 114 ? -0.57 -12.789 -19.172 1 98.88 114 ALA A CA 1
ATOM 849 C C . ALA A 1 114 ? -1.082 -14.109 -18.625 1 98.88 114 ALA A C 1
ATOM 851 O O . ALA A 1 114 ? -0.568 -15.18 -18.953 1 98.88 114 ALA A O 1
ATOM 852 N N . VAL A 1 115 ? -2.096 -14.039 -17.75 1 98.88 115 VAL A N 1
ATOM 853 C CA . VAL A 1 115 ? -2.662 -15.25 -17.172 1 98.88 115 VAL A CA 1
ATOM 854 C C . VAL A 1 115 ? -3.402 -16.031 -18.25 1 98.88 115 VAL A C 1
ATOM 856 O O . VAL A 1 115 ? -3.359 -17.266 -18.266 1 98.88 115 VAL A O 1
ATOM 859 N N . ASP A 1 116 ? -4.086 -15.312 -19.188 1 98.88 116 ASP A N 1
ATOM 860 C CA . ASP A 1 116 ? -4.684 -15.977 -20.344 1 98.88 116 ASP A CA 1
ATOM 861 C C . ASP A 1 116 ? -3.635 -16.766 -21.125 1 98.88 116 ASP A C 1
ATOM 863 O O . ASP A 1 116 ? -3.861 -17.922 -21.484 1 98.88 116 ASP A O 1
ATOM 867 N N . ASP A 1 117 ? -2.555 -16.141 -21.406 1 98.81 117 ASP A N 1
ATOM 868 C CA . ASP A 1 117 ? -1.476 -16.766 -22.156 1 98.81 117 ASP A CA 1
ATOM 869 C C . ASP A 1 117 ? -0.942 -18 -21.422 1 98.81 117 ASP A C 1
ATOM 871 O O . ASP A 1 117 ? -0.698 -19.031 -22.047 1 98.81 117 ASP A O 1
ATOM 875 N N . CYS A 1 118 ? -0.741 -17.891 -20.125 1 98.81 118 CYS A N 1
ATOM 876 C CA . CYS A 1 118 ? -0.301 -19.016 -19.312 1 98.81 118 CYS A CA 1
ATOM 877 C C . CYS A 1 118 ? -1.292 -20.172 -19.391 1 98.81 118 CYS A C 1
ATOM 879 O O . CYS A 1 118 ? -0.902 -21.312 -19.641 1 98.81 118 CYS A O 1
ATOM 881 N N . GLU A 1 119 ? -2.545 -19.812 -19.234 1 98.56 119 GLU A N 1
ATOM 882 C CA . GLU A 1 119 ? -3.592 -20.844 -19.266 1 98.56 119 GLU A CA 1
ATOM 883 C C . GLU A 1 119 ? -3.641 -21.547 -20.625 1 98.56 119 GLU A C 1
ATOM 885 O O . GLU A 1 119 ? -3.783 -22.766 -20.672 1 98.56 119 GLU A O 1
ATOM 890 N N . ASN A 1 120 ? -3.516 -20.797 -21.656 1 98.56 120 ASN A N 1
ATOM 891 C CA . ASN A 1 120 ? -3.582 -21.359 -23 1 98.56 120 ASN A CA 1
ATOM 892 C C . ASN A 1 120 ? -2.389 -22.25 -23.297 1 98.56 120 ASN A C 1
ATOM 894 O O . ASN A 1 120 ? -2.531 -23.281 -23.969 1 98.56 120 ASN A O 1
ATOM 898 N N . LYS A 1 121 ? -1.255 -21.891 -22.797 1 98.56 121 LYS A N 1
ATOM 899 C CA . LYS A 1 121 ? -0.023 -22.578 -23.172 1 98.56 121 LYS A CA 1
ATOM 900 C C . LYS A 1 121 ? 0.311 -23.703 -22.188 1 98.56 121 LYS A C 1
ATOM 902 O O . LYS A 1 121 ? 0.922 -24.703 -22.562 1 98.56 121 LYS A O 1
ATOM 907 N N . LEU A 1 122 ? -0.03 -23.531 -20.953 1 98.56 122 LEU A N 1
ATOM 908 C CA . LEU A 1 122 ? 0.362 -24.484 -19.906 1 98.56 122 LEU A CA 1
ATOM 909 C C . LEU A 1 122 ? -0.86 -25.016 -19.172 1 98.56 122 LEU A C 1
ATOM 911 O O . LEU A 1 122 ? -0.936 -26.203 -18.875 1 98.56 122 LEU A O 1
ATOM 915 N N . GLY A 1 123 ? -1.819 -24.203 -18.922 1 98.56 123 GLY A N 1
ATOM 916 C CA . GLY A 1 123 ? -2.953 -24.453 -18.047 1 98.56 123 GLY A CA 1
ATOM 917 C C . GLY A 1 123 ? -3.064 -23.453 -16.922 1 98.56 123 GLY A C 1
ATOM 918 O O . GLY A 1 123 ? -2.277 -22.5 -16.844 1 98.56 123 GLY A O 1
ATOM 919 N N . LEU A 1 124 ? -4.07 -23.672 -16.062 1 98.69 124 LEU A N 1
ATOM 920 C CA . LEU A 1 124 ? -4.312 -22.781 -14.93 1 98.69 124 LEU A CA 1
ATOM 921 C C . LEU A 1 124 ? -3.24 -22.953 -13.859 1 98.69 124 LEU A C 1
ATOM 923 O O . LEU A 1 124 ? -3.07 -24.047 -13.312 1 98.69 124 LEU A O 1
ATOM 927 N N . PRO A 1 125 ? -2.508 -21.875 -13.57 1 98.75 125 PRO A N 1
ATOM 928 C CA . PRO A 1 125 ? -1.45 -22.016 -12.57 1 98.75 125 PRO A CA 1
ATOM 929 C C . PRO A 1 125 ? -1.997 -22.156 -11.148 1 98.75 125 PRO A C 1
ATOM 931 O O . PRO A 1 125 ? -2.982 -21.5 -10.797 1 98.75 125 PRO A O 1
ATOM 934 N N . SER A 1 126 ? -1.349 -23.031 -10.414 1 97.69 126 SER A N 1
ATOM 935 C CA . SER A 1 126 ? -1.737 -23.219 -9.016 1 97.69 126 SER A CA 1
ATOM 936 C C . SER A 1 126 ? -0.618 -22.812 -8.07 1 97.69 126 SER A C 1
ATOM 938 O O . SER A 1 126 ? -0.79 -22.844 -6.848 1 97.69 126 SER A O 1
ATOM 940 N N . ILE A 1 127 ? 0.56 -22.484 -8.555 1 97.12 127 ILE A N 1
ATOM 941 C CA . ILE A 1 127 ? 1.665 -21.906 -7.801 1 97.12 127 ILE A CA 1
ATOM 942 C C . ILE A 1 127 ? 1.936 -20.484 -8.297 1 97.12 127 ILE A C 1
ATOM 944 O O . ILE A 1 127 ? 2.377 -20.297 -9.43 1 97.12 127 ILE A O 1
ATOM 948 N N . ILE A 1 128 ? 1.613 -19.562 -7.504 1 98.44 128 ILE A N 1
ATOM 949 C CA . ILE A 1 128 ? 1.772 -18.172 -7.883 1 98.44 128 ILE A CA 1
ATOM 950 C C . ILE A 1 128 ? 2.873 -17.531 -7.043 1 98.44 128 ILE A C 1
ATOM 952 O O . ILE A 1 128 ? 2.807 -17.547 -5.809 1 98.44 128 ILE A O 1
ATOM 956 N N . ILE A 1 129 ? 3.877 -17.031 -7.699 1 97.31 129 ILE A N 1
ATOM 957 C CA . ILE A 1 129 ? 4.98 -16.375 -7 1 97.31 129 ILE A CA 1
ATOM 958 C C . ILE A 1 129 ? 5.055 -14.906 -7.406 1 97.31 129 ILE A C 1
ATOM 960 O O . ILE A 1 129 ? 5.441 -14.586 -8.531 1 97.31 129 ILE A O 1
ATOM 964 N N . ASN A 1 130 ? 4.664 -14.07 -6.516 1 97.81 130 ASN A N 1
ATOM 965 C CA . ASN A 1 130 ? 4.797 -12.633 -6.684 1 97.81 130 ASN A CA 1
ATOM 966 C C . ASN A 1 130 ? 6.188 -12.148 -6.285 1 97.81 130 ASN A C 1
ATOM 968 O O . ASN A 1 130 ? 6.426 -11.812 -5.121 1 97.81 130 ASN A O 1
ATOM 972 N N . ASN A 1 131 ? 7.051 -12.047 -7.297 1 95.12 131 ASN A N 1
ATOM 973 C CA . ASN A 1 131 ? 8.453 -11.727 -7.062 1 95.12 131 ASN A CA 1
ATOM 974 C C . ASN A 1 131 ? 8.82 -10.375 -7.66 1 95.12 131 ASN A C 1
ATOM 976 O O . ASN A 1 131 ? 9.82 -9.766 -7.266 1 95.12 131 ASN A O 1
ATOM 980 N N . ALA A 1 132 ? 8.039 -9.891 -8.648 1 95 132 ALA A N 1
ATOM 981 C CA . ALA A 1 132 ? 8.328 -8.594 -9.258 1 95 132 ALA A CA 1
ATOM 982 C C . ALA A 1 132 ? 8.414 -7.5 -8.195 1 95 132 ALA A C 1
ATOM 984 O O . ALA A 1 132 ? 7.531 -7.383 -7.344 1 95 132 ALA A O 1
ATOM 985 N N . ALA A 1 133 ? 9.539 -6.812 -8.211 1 88.62 133 ALA A N 1
ATOM 986 C CA . ALA A 1 133 ? 9.711 -5.758 -7.211 1 88.62 133 ALA A CA 1
ATOM 987 C C . ALA A 1 133 ? 10.57 -4.621 -7.758 1 88.62 133 ALA A C 1
ATOM 989 O O . ALA A 1 133 ? 11.234 -4.777 -8.789 1 88.62 133 ALA A O 1
ATOM 990 N N . GLY A 1 134 ? 10.43 -3.535 -7.211 1 83.62 134 GLY A N 1
ATOM 991 C CA . GLY A 1 134 ? 11.273 -2.363 -7.395 1 83.62 134 GLY A CA 1
ATOM 992 C C . GLY A 1 134 ? 11.625 -1.672 -6.09 1 83.62 134 GLY A C 1
ATOM 993 O O . GLY A 1 134 ? 10.82 -1.649 -5.156 1 83.62 134 GLY A O 1
ATOM 994 N N . ASN A 1 135 ? 12.93 -1.293 -6.109 1 81.88 135 ASN A N 1
ATOM 995 C CA . ASN A 1 135 ? 13.328 -0.529 -4.934 1 81.88 135 ASN A CA 1
ATOM 996 C C . ASN A 1 135 ? 14.461 0.441 -5.254 1 81.88 135 ASN A C 1
ATOM 998 O O . ASN A 1 135 ? 15.125 0.312 -6.285 1 81.88 135 ASN A O 1
ATOM 1002 N N . PHE A 1 136 ? 14.445 1.434 -4.512 1 82.69 136 PHE A N 1
ATOM 1003 C CA . PHE A 1 136 ? 15.57 2.363 -4.516 1 82.69 136 PHE A CA 1
ATOM 1004 C C . PHE A 1 136 ? 15.781 2.959 -3.129 1 82.69 136 PHE A C 1
ATOM 1006 O O . PHE A 1 136 ? 14.844 3.051 -2.334 1 82.69 136 PHE A O 1
ATOM 1013 N N . ILE A 1 137 ? 16.984 3.197 -2.855 1 86.56 137 ILE A N 1
ATOM 1014 C CA . ILE A 1 137 ? 17.328 3.898 -1.619 1 86.56 137 ILE A CA 1
ATOM 1015 C C . ILE A 1 137 ? 17.375 5.402 -1.875 1 86.56 137 ILE A C 1
ATOM 1017 O O . ILE A 1 137 ? 18.016 5.859 -2.814 1 86.56 137 ILE A O 1
ATOM 1021 N N . SER A 1 138 ? 16.672 6.18 -1.069 1 90.69 138 SER A N 1
ATOM 1022 C CA . SER A 1 138 ? 16.625 7.629 -1.222 1 90.69 138 SER A CA 1
ATOM 1023 C C . SER A 1 138 ? 16.125 8.305 0.056 1 90.69 138 SER A C 1
ATOM 1025 O O . SER A 1 138 ? 15.195 7.816 0.702 1 90.69 138 SER A O 1
ATOM 1027 N N . PRO A 1 139 ? 16.906 9.398 0.451 1 92.75 139 PRO A N 1
ATOM 1028 C CA . PRO A 1 139 ? 16.219 10.211 1.459 1 92.75 139 PRO A CA 1
ATOM 1029 C C . PRO A 1 139 ? 14.797 10.578 1.054 1 92.75 139 PRO A C 1
ATOM 1031 O O . PRO A 1 139 ? 14.555 10.953 -0.096 1 92.75 139 PRO A O 1
ATOM 1034 N N . THR A 1 140 ? 13.93 10.461 2.021 1 94.56 140 THR A N 1
ATOM 1035 C CA . THR A 1 140 ? 12.523 10.578 1.673 1 94.56 140 THR A CA 1
ATOM 1036 C C . THR A 1 140 ? 12.203 11.992 1.192 1 94.56 140 THR A C 1
ATOM 1038 O O . THR A 1 140 ? 11.328 12.18 0.339 1 94.56 140 THR A O 1
ATOM 1041 N N . GLU A 1 141 ? 12.906 12.945 1.673 1 95.31 141 GLU A N 1
ATOM 1042 C CA . GLU A 1 141 ? 12.633 14.328 1.279 1 95.31 141 GLU A CA 1
ATOM 1043 C C . GLU A 1 141 ? 13.055 14.578 -0.166 1 95.31 141 GLU A C 1
ATOM 1045 O O . GLU A 1 141 ? 12.727 15.625 -0.74 1 95.31 141 GLU A O 1
ATOM 1050 N N . ARG A 1 142 ? 13.664 13.648 -0.833 1 94.81 142 ARG A N 1
ATOM 1051 C CA . ARG A 1 142 ? 14.055 13.773 -2.234 1 94.81 142 ARG A CA 1
ATOM 1052 C C . ARG A 1 142 ? 13.109 12.984 -3.139 1 94.81 142 ARG A C 1
ATOM 1054 O O . ARG A 1 142 ? 13.203 13.07 -4.363 1 94.81 142 ARG A O 1
ATOM 1061 N N . LEU A 1 143 ? 12.227 12.305 -2.553 1 95.38 143 LEU A N 1
ATOM 1062 C CA . LEU A 1 143 ? 11.312 11.453 -3.299 1 95.38 143 LEU A CA 1
ATOM 1063 C C . LEU A 1 143 ? 10.273 12.289 -4.035 1 95.38 143 LEU A C 1
ATOM 1065 O O . LEU A 1 143 ? 9.68 13.203 -3.455 1 95.38 143 LEU A O 1
ATOM 1069 N N . SER A 1 144 ? 10.125 12.008 -5.324 1 96.75 144 SER A N 1
ATOM 1070 C CA . SER A 1 144 ? 8.992 12.578 -6.047 1 96.75 144 SER A CA 1
ATOM 1071 C C . SER A 1 144 ? 7.734 11.734 -5.844 1 96.75 144 SER A C 1
ATOM 1073 O O . SER A 1 144 ? 7.816 10.547 -5.543 1 96.75 144 SER A O 1
ATOM 1075 N N . PRO A 1 145 ? 6.559 12.344 -6.047 1 97.56 145 PRO A N 1
ATOM 1076 C CA . PRO A 1 145 ? 5.332 11.539 -6.008 1 97.56 145 PRO A CA 1
ATOM 1077 C C . PRO A 1 145 ? 5.355 10.375 -6.996 1 97.56 145 PRO A C 1
ATOM 1079 O O . PRO A 1 145 ? 4.844 9.297 -6.691 1 97.56 145 PRO A O 1
ATOM 1082 N N . ASN A 1 146 ? 5.969 10.641 -8.094 1 96.88 146 ASN A N 1
ATOM 1083 C CA . ASN A 1 146 ? 6.047 9.586 -9.102 1 96.88 146 ASN A CA 1
ATOM 1084 C C . ASN A 1 146 ? 6.938 8.438 -8.641 1 96.88 146 ASN A C 1
ATOM 1086 O O . ASN A 1 146 ? 6.629 7.27 -8.891 1 96.88 146 ASN A O 1
ATOM 1090 N N . ALA A 1 147 ? 8.062 8.75 -8.078 1 96.44 147 ALA A N 1
ATOM 1091 C CA . ALA A 1 147 ? 8.945 7.707 -7.551 1 96.44 147 ALA A CA 1
ATOM 1092 C C . ALA A 1 147 ? 8.227 6.863 -6.496 1 96.44 147 ALA A C 1
ATOM 1094 O O . ALA A 1 147 ? 8.328 5.633 -6.504 1 96.44 147 ALA A O 1
ATOM 1095 N N . TRP A 1 148 ? 7.496 7.48 -5.617 1 97.56 148 TRP A N 1
ATOM 1096 C CA . TRP A 1 148 ? 6.684 6.789 -4.621 1 97.56 148 TRP A CA 1
ATOM 1097 C C . TRP A 1 148 ? 5.68 5.859 -5.293 1 97.56 148 TRP A C 1
ATOM 1099 O O . TRP A 1 148 ? 5.648 4.66 -5.008 1 97.56 148 TRP A O 1
ATOM 1109 N N . LYS A 1 149 ? 4.941 6.414 -6.168 1 98.12 149 LYS A N 1
ATOM 1110 C CA . LYS A 1 149 ? 3.842 5.703 -6.809 1 98.12 149 LYS A CA 1
ATOM 1111 C C . LYS A 1 149 ? 4.348 4.496 -7.59 1 98.12 149 LYS A C 1
ATOM 1113 O O . LYS A 1 149 ? 3.689 3.453 -7.625 1 98.12 149 LYS A O 1
ATOM 1118 N N . THR A 1 150 ? 5.422 4.695 -8.211 1 97.44 150 THR A N 1
ATOM 1119 C CA . THR A 1 150 ? 5.984 3.627 -9.031 1 97.44 150 THR A CA 1
ATOM 1120 C C . THR A 1 150 ? 6.25 2.383 -8.188 1 97.44 150 THR A C 1
ATOM 1122 O O . THR A 1 150 ? 5.934 1.266 -8.602 1 97.44 150 THR A O 1
ATOM 1125 N N . ILE A 1 151 ? 6.781 2.543 -7.023 1 97.06 151 ILE A N 1
ATOM 1126 C CA . ILE A 1 151 ? 7.086 1.416 -6.148 1 97.06 151 ILE A CA 1
ATOM 1127 C C . ILE A 1 151 ? 5.793 0.787 -5.645 1 97.06 151 ILE A C 1
ATOM 1129 O O . ILE A 1 151 ? 5.645 -0.438 -5.648 1 97.06 151 ILE A O 1
ATOM 1133 N N . ILE A 1 152 ? 4.848 1.6 -5.246 1 98.38 152 ILE A N 1
ATOM 1134 C CA . ILE A 1 152 ? 3.564 1.094 -4.777 1 98.38 152 ILE A CA 1
ATOM 1135 C C . ILE A 1 152 ? 2.889 0.292 -5.887 1 98.38 152 ILE A C 1
ATOM 1137 O O . ILE A 1 152 ? 2.338 -0.784 -5.637 1 98.38 152 ILE A O 1
ATOM 1141 N N . ASP A 1 153 ? 2.963 0.803 -7.082 1 98.5 153 ASP A N 1
ATOM 1142 C CA . ASP A 1 153 ? 2.309 0.167 -8.219 1 98.5 153 ASP A CA 1
ATOM 1143 C C . ASP A 1 153 ? 2.941 -1.188 -8.531 1 98.5 153 ASP A C 1
ATOM 1145 O O . ASP A 1 153 ? 2.232 -2.162 -8.797 1 98.5 153 ASP A O 1
ATOM 1149 N N . ILE A 1 154 ? 4.195 -1.25 -8.516 1 98.19 154 ILE A N 1
ATOM 1150 C CA . ILE A 1 154 ? 4.887 -2.48 -8.883 1 98.19 154 ILE A CA 1
ATOM 1151 C C . ILE A 1 154 ? 4.715 -3.521 -7.781 1 98.19 154 ILE A C 1
ATOM 1153 O O . ILE A 1 154 ? 4.289 -4.648 -8.039 1 98.19 154 ILE A O 1
ATOM 1157 N N . VAL A 1 155 ? 5 -3.111 -6.551 1 97.5 155 VAL A N 1
ATOM 1158 C CA . VAL A 1 155 ? 5.129 -4.066 -5.457 1 97.5 155 VAL A CA 1
ATOM 1159 C C . VAL A 1 155 ? 3.746 -4.426 -4.918 1 97.5 155 VAL A C 1
ATOM 1161 O O . VAL A 1 155 ? 3.373 -5.602 -4.875 1 97.5 155 VAL A O 1
ATOM 1164 N N . LEU A 1 156 ? 2.98 -3.412 -4.559 1 98.31 156 LEU A N 1
ATOM 1165 C CA . LEU A 1 156 ? 1.717 -3.668 -3.879 1 98.31 156 LEU A CA 1
ATOM 1166 C C . LEU A 1 156 ? 0.6 -3.924 -4.887 1 98.31 156 LEU A C 1
ATOM 1168 O O . LEU A 1 156 ? 0.009 -5.008 -4.902 1 98.31 156 LEU A O 1
ATOM 1172 N N . ASN A 1 157 ? 0.374 -2.971 -5.773 1 98.75 157 ASN A N 1
ATOM 1173 C CA . ASN A 1 157 ? -0.699 -3.141 -6.75 1 98.75 157 ASN A CA 1
ATOM 1174 C C . ASN A 1 157 ? -0.431 -4.32 -7.676 1 98.75 157 ASN A C 1
ATOM 1176 O O . ASN A 1 157 ? -1.339 -5.098 -7.977 1 98.75 157 ASN A O 1
ATOM 1180 N N . GLY A 1 158 ? 0.774 -4.422 -8.148 1 98.75 158 GLY A N 1
ATOM 1181 C CA . GLY A 1 158 ? 1.116 -5.547 -9.008 1 98.75 158 GLY A CA 1
ATOM 1182 C C . GLY A 1 158 ? 0.832 -6.895 -8.367 1 98.75 158 GLY A C 1
ATOM 1183 O O . GLY A 1 158 ? 0.24 -7.773 -9 1 98.75 158 GLY A O 1
ATOM 1184 N N . THR A 1 159 ? 1.289 -7.059 -7.105 1 98.5 159 THR A N 1
ATOM 1185 C CA . THR A 1 159 ? 1.015 -8.281 -6.355 1 98.5 159 THR A CA 1
ATOM 1186 C C . THR A 1 159 ? -0.488 -8.523 -6.25 1 98.5 159 THR A C 1
ATOM 1188 O O . THR A 1 159 ? -0.957 -9.648 -6.445 1 98.5 159 THR A O 1
ATOM 1191 N N . ALA A 1 160 ? -1.225 -7.473 -5.953 1 98.62 160 ALA A N 1
ATOM 1192 C CA . ALA A 1 160 ? -2.674 -7.59 -5.809 1 98.62 160 ALA A CA 1
ATOM 1193 C C . ALA A 1 160 ? -3.322 -8.016 -7.125 1 98.62 160 ALA A C 1
ATOM 1195 O O . ALA A 1 160 ? -4.207 -8.867 -7.141 1 98.62 160 ALA A O 1
ATOM 1196 N N . TYR A 1 161 ? -2.912 -7.449 -8.234 1 98.75 161 TYR A N 1
ATOM 1197 C CA . TYR A 1 161 ? -3.506 -7.734 -9.539 1 98.75 161 TYR A CA 1
ATOM 1198 C C . TYR A 1 161 ? -3.293 -9.195 -9.93 1 98.75 161 TYR A C 1
ATOM 1200 O O . TYR A 1 161 ? -4.227 -9.867 -10.359 1 98.75 161 TYR A O 1
ATOM 1208 N N . VAL A 1 162 ? -2.076 -9.625 -9.75 1 98.81 162 VAL A N 1
ATOM 1209 C CA . VAL A 1 162 ? -1.755 -11.016 -10.078 1 98.81 162 VAL A CA 1
ATOM 1210 C C . VAL A 1 162 ? -2.549 -11.953 -9.172 1 98.81 162 VAL A C 1
ATOM 1212 O O . VAL A 1 162 ? -3.139 -12.93 -9.648 1 98.81 162 VAL A O 1
ATOM 1215 N N . THR A 1 163 ? -2.559 -11.664 -7.895 1 98.69 163 THR A N 1
ATOM 1216 C CA . THR A 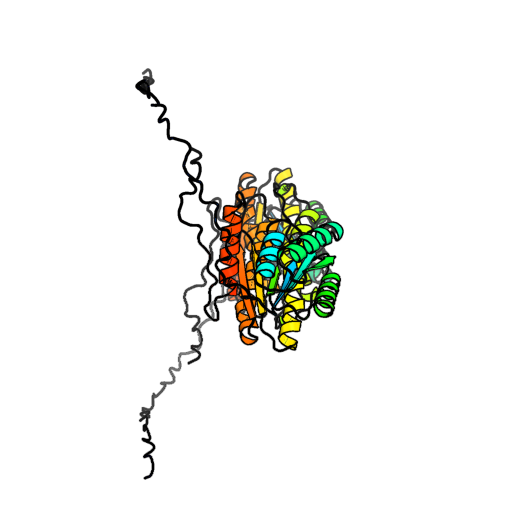1 163 ? -3.223 -12.492 -6.898 1 98.69 163 THR A CA 1
ATOM 1217 C C . THR A 1 163 ? -4.723 -12.555 -7.16 1 98.69 163 THR A C 1
ATOM 1219 O O . THR A 1 163 ? -5.312 -13.641 -7.168 1 98.69 163 THR A O 1
ATOM 1222 N N . LEU A 1 164 ? -5.32 -11.398 -7.395 1 98.44 164 LEU A N 1
ATOM 1223 C CA . LEU A 1 164 ? -6.758 -11.352 -7.637 1 98.44 164 LEU A CA 1
ATOM 1224 C C . LEU A 1 164 ? -7.125 -12.109 -8.906 1 98.44 164 LEU A C 1
ATOM 1226 O O . LEU A 1 164 ? -8.07 -12.906 -8.906 1 98.44 164 LEU A O 1
ATOM 1230 N N . GLU A 1 165 ? -6.375 -11.859 -9.945 1 98.69 165 GLU A N 1
ATOM 1231 C CA . GLU A 1 165 ? -6.684 -12.477 -11.227 1 98.69 165 GLU A CA 1
ATOM 1232 C C . GLU A 1 165 ? -6.559 -14 -11.156 1 98.69 165 GLU A C 1
ATOM 1234 O O . GLU A 1 165 ? -7.484 -14.719 -11.531 1 98.69 165 GLU A O 1
ATOM 1239 N N . THR A 1 166 ? -5.469 -14.508 -10.648 1 98.81 166 THR A N 1
ATOM 1240 C CA . THR A 1 166 ? -5.227 -15.945 -10.586 1 98.81 166 THR A CA 1
ATOM 1241 C C . THR A 1 166 ? -6.113 -16.594 -9.531 1 98.81 166 THR A C 1
ATOM 1243 O O . THR A 1 166 ? -6.668 -17.672 -9.758 1 98.81 166 THR A O 1
ATOM 1246 N N . GLY A 1 167 ? -6.277 -15.93 -8.359 1 98.5 167 GLY A N 1
ATOM 1247 C CA . GLY A 1 167 ? -7.113 -16.469 -7.297 1 98.5 167 GLY A CA 1
ATOM 1248 C C . GLY A 1 167 ? -8.562 -16.656 -7.715 1 98.5 167 GLY A C 1
ATOM 1249 O O . GLY A 1 167 ? -9.164 -17.703 -7.438 1 98.5 167 GLY A O 1
ATOM 1250 N N . LYS A 1 168 ? -9.086 -15.688 -8.406 1 98.31 168 LYS A N 1
ATOM 1251 C CA . LYS A 1 168 ? -10.469 -15.758 -8.859 1 98.31 168 LYS A CA 1
ATOM 1252 C C . LYS A 1 168 ? -10.664 -16.906 -9.844 1 98.31 168 LYS A C 1
ATOM 1254 O O . LYS A 1 168 ? -11.68 -17.609 -9.797 1 98.31 168 LYS A O 1
ATOM 1259 N N . ARG A 1 169 ? -9.758 -17.094 -10.688 1 98.62 169 ARG A N 1
ATOM 1260 C CA . ARG A 1 169 ? -9.844 -18.172 -11.656 1 98.62 169 ARG A CA 1
ATOM 1261 C C . ARG A 1 169 ? -9.766 -19.531 -10.961 1 98.62 169 ARG A C 1
ATOM 1263 O O . ARG A 1 169 ? -10.484 -20.469 -11.32 1 98.62 169 ARG A O 1
ATOM 1270 N N . LEU A 1 170 ? -8.867 -19.641 -9.984 1 98.69 170 LEU A N 1
ATOM 1271 C CA . LEU A 1 170 ? -8.75 -20.891 -9.219 1 98.69 170 LEU A CA 1
ATOM 1272 C C . LEU A 1 170 ? -10.031 -21.188 -8.453 1 98.69 170 LEU A C 1
ATOM 1274 O O . LEU A 1 170 ? -10.484 -22.328 -8.414 1 98.69 170 LEU A O 1
ATOM 1278 N N . ILE A 1 171 ? -10.625 -20.109 -7.871 1 98.19 171 ILE A N 1
ATOM 1279 C CA . ILE A 1 171 ? -11.883 -20.266 -7.145 1 98.19 171 ILE A CA 1
ATOM 1280 C C . ILE A 1 171 ? -12.977 -20.75 -8.094 1 98.19 171 ILE A C 1
ATOM 1282 O O . ILE A 1 171 ? -13.711 -21.672 -7.785 1 98.19 171 ILE A O 1
ATOM 1286 N N . LYS A 1 172 ? -13.016 -20.125 -9.25 1 98.06 172 LYS A N 1
ATOM 1287 C CA . LYS A 1 172 ? -14.008 -20.5 -10.25 1 98.06 172 LYS A CA 1
ATOM 1288 C C . LYS A 1 172 ? -13.836 -21.938 -10.703 1 98.06 172 LYS A C 1
ATOM 1290 O O . LYS A 1 172 ? -14.812 -22.641 -10.945 1 98.06 172 LYS A O 1
ATOM 1295 N N . ALA A 1 173 ? -12.641 -22.422 -10.758 1 98.25 173 ALA A N 1
ATOM 1296 C CA . ALA A 1 173 ? -12.312 -23.766 -11.219 1 98.25 173 ALA A CA 1
ATOM 1297 C C . ALA A 1 173 ? -12.406 -24.766 -10.07 1 98.25 173 ALA A C 1
ATOM 1299 O O . ALA A 1 173 ? -12.195 -25.969 -10.273 1 98.25 173 ALA A O 1
ATOM 1300 N N . ASN A 1 174 ? -12.688 -24.266 -8.867 1 97.75 174 ASN A N 1
ATOM 1301 C CA . ASN A 1 174 ? -12.703 -25.109 -7.672 1 97.75 174 ASN A CA 1
ATOM 1302 C C . ASN A 1 174 ? -11.383 -25.844 -7.488 1 97.75 174 ASN A C 1
ATOM 1304 O O . ASN A 1 174 ? -11.367 -27.062 -7.266 1 97.75 174 ASN A O 1
ATOM 1308 N N . GLN A 1 175 ? -10.32 -25.125 -7.719 1 97.31 175 GLN A N 1
ATOM 1309 C CA . GLN A 1 175 ? -8.961 -25.625 -7.566 1 97.31 175 GLN A CA 1
ATOM 1310 C C . GLN A 1 175 ? -8.203 -24.844 -6.508 1 97.31 175 GLN A C 1
ATOM 1312 O O . GLN A 1 175 ? -8.297 -23.609 -6.453 1 97.31 175 GLN A O 1
ATOM 1317 N N . GLY A 1 176 ? -7.469 -25.562 -5.629 1 96.5 176 GLY A N 1
ATOM 1318 C CA . GLY A 1 176 ? -6.609 -24.891 -4.672 1 96.5 176 GLY A CA 1
ATOM 1319 C C . GLY A 1 176 ? -5.336 -24.344 -5.293 1 96.5 176 GLY A C 1
ATOM 1320 O O . GLY A 1 176 ? -5.047 -24.609 -6.465 1 96.5 176 GLY A O 1
ATOM 1321 N N . GLY A 1 177 ? -4.652 -23.562 -4.543 1 96.44 177 GLY A N 1
ATOM 1322 C CA . GLY A 1 177 ? -3.389 -23.016 -5 1 96.44 177 GLY A CA 1
ATOM 1323 C C . GLY A 1 177 ? -2.531 -22.469 -3.871 1 96.44 177 GLY A C 1
ATOM 1324 O O . GLY A 1 177 ? -2.979 -22.391 -2.727 1 96.44 177 GLY A O 1
ATOM 1325 N N . VAL A 1 178 ? -1.279 -22.234 -4.199 1 95.38 178 VAL A N 1
ATOM 1326 C CA . VAL A 1 178 ? -0.329 -21.656 -3.25 1 95.38 178 VAL A CA 1
ATOM 1327 C C . VAL A 1 178 ? 0.212 -20.344 -3.793 1 95.38 178 VAL A C 1
ATOM 1329 O O . VAL A 1 178 ? 0.593 -20.25 -4.961 1 95.38 178 VAL A O 1
ATOM 1332 N N . PHE A 1 179 ? 0.125 -19.359 -2.949 1 96.5 179 PHE A N 1
ATOM 1333 C CA . PHE A 1 179 ? 0.614 -18.016 -3.273 1 96.5 179 PHE A CA 1
ATOM 1334 C C . PHE A 1 179 ? 1.809 -17.656 -2.398 1 96.5 179 PHE A C 1
ATOM 1336 O O . PHE A 1 179 ? 1.75 -17.781 -1.175 1 96.5 179 PHE A O 1
ATOM 1343 N N . LEU A 1 180 ? 2.885 -17.25 -3.041 1 94.44 180 LEU A N 1
ATOM 1344 C CA . LEU A 1 180 ? 4.074 -16.766 -2.355 1 94.44 180 LEU A CA 1
ATOM 1345 C C . LEU A 1 180 ? 4.375 -15.32 -2.76 1 94.44 180 LEU A C 1
ATOM 1347 O O . LEU A 1 180 ? 4.371 -14.992 -3.949 1 94.44 180 LEU A O 1
ATOM 1351 N N . ALA A 1 181 ? 4.527 -14.492 -1.789 1 94.44 181 ALA A N 1
ATOM 1352 C CA . ALA A 1 181 ? 4.941 -13.117 -2.057 1 94.44 181 ALA A CA 1
ATOM 1353 C C . ALA A 1 181 ? 6.285 -12.812 -1.396 1 94.44 181 ALA A C 1
ATOM 1355 O O . ALA A 1 181 ? 6.535 -13.227 -0.263 1 94.44 181 ALA A O 1
ATOM 1356 N N . LEU A 1 182 ? 7.125 -12.172 -2.143 1 88.44 182 LEU A N 1
ATOM 1357 C CA . LEU A 1 182 ? 8.414 -11.75 -1.597 1 88.44 182 LEU A CA 1
ATOM 1358 C C . LEU A 1 182 ? 8.297 -10.383 -0.92 1 88.44 182 LEU A C 1
ATOM 1360 O O . LEU A 1 182 ? 7.824 -9.422 -1.53 1 88.44 182 LEU A O 1
ATOM 1364 N N . THR A 1 183 ? 8.703 -10.336 0.342 1 88.56 183 THR A N 1
ATOM 1365 C CA . THR A 1 183 ? 8.695 -9.109 1.128 1 88.56 183 THR A CA 1
ATOM 1366 C C . THR A 1 183 ? 10.094 -8.789 1.646 1 88.56 183 THR A C 1
ATOM 1368 O O . THR A 1 183 ? 11.086 -8.992 0.938 1 88.56 183 THR A O 1
ATOM 1371 N N . ALA A 1 184 ? 10.211 -8.078 2.645 1 75.25 184 ALA A N 1
ATOM 1372 C CA . ALA A 1 184 ? 11.508 -7.719 3.213 1 75.25 184 ALA A CA 1
ATOM 1373 C C . ALA A 1 184 ? 11.469 -7.758 4.738 1 75.25 184 ALA A C 1
ATOM 1375 O O . ALA A 1 184 ? 10.391 -7.715 5.34 1 75.25 184 ALA A O 1
ATOM 1376 N N . THR A 1 185 ? 12.688 -7.848 5.293 1 65.75 185 THR A N 1
ATOM 1377 C CA . THR A 1 185 ? 12.812 -7.938 6.746 1 65.75 185 THR A CA 1
ATOM 1378 C C . THR A 1 185 ? 12.461 -6.605 7.402 1 65.75 185 THR A C 1
ATOM 1380 O O . THR A 1 185 ? 12.164 -6.555 8.594 1 65.75 185 THR A O 1
ATOM 1383 N N . TYR A 1 186 ? 12.586 -5.57 6.684 1 61.25 186 TYR A N 1
ATOM 1384 C CA . TYR A 1 186 ? 12.289 -4.262 7.262 1 61.25 186 TYR A CA 1
ATOM 1385 C C . TYR A 1 186 ? 10.805 -3.951 7.184 1 61.25 186 TYR A C 1
ATOM 1387 O O . TYR A 1 186 ? 10.367 -2.855 7.547 1 61.25 186 TYR A O 1
ATOM 1395 N N . CYS A 1 187 ? 10.055 -4.914 6.879 1 67.38 187 CYS A N 1
ATOM 1396 C CA . CYS A 1 187 ? 8.609 -4.727 6.836 1 67.38 187 CYS A CA 1
ATOM 1397 C C . CYS A 1 187 ? 8.039 -4.539 8.234 1 67.38 187 CYS A C 1
ATOM 1399 O O . CYS A 1 187 ? 8.617 -5.023 9.211 1 67.38 187 CYS A O 1
ATOM 1401 N N . THR A 1 188 ? 7.125 -3.777 8.484 1 64.88 188 THR A N 1
ATOM 1402 C CA . THR A 1 188 ? 6.238 -3.518 9.609 1 64.88 188 THR A CA 1
ATOM 1403 C C . THR A 1 188 ? 6.902 -2.588 10.625 1 64.88 188 THR A C 1
ATOM 1405 O O . THR A 1 188 ? 6.219 -1.908 11.391 1 64.88 188 THR A O 1
ATOM 1408 N N . GLN A 1 189 ? 8.234 -2.588 10.617 1 69.12 189 GLN A N 1
ATOM 1409 C CA . GLN A 1 189 ? 8.883 -1.773 11.641 1 69.12 189 GLN A CA 1
ATOM 1410 C C . GLN A 1 189 ? 9.203 -0.377 11.117 1 69.12 189 GLN A C 1
ATOM 1412 O O . GLN A 1 189 ? 9.523 0.527 11.891 1 69.12 189 GLN A O 1
ATOM 1417 N N . GLY A 1 190 ? 8.938 -0.145 9.969 1 71.25 190 GLY A N 1
ATOM 1418 C CA . GLY A 1 190 ? 9.375 1.104 9.367 1 71.25 190 GLY A CA 1
ATOM 1419 C C . GLY A 1 190 ? 10.844 1.092 8.977 1 71.25 190 GLY A C 1
ATOM 1420 O O . GLY A 1 190 ? 11.664 0.487 9.664 1 71.25 190 GLY A O 1
ATOM 1421 N N . SER A 1 191 ? 11.125 1.66 7.828 1 76.94 191 SER A N 1
ATOM 1422 C CA . SER A 1 191 ? 12.516 1.71 7.387 1 76.94 191 SER A CA 1
ATOM 1423 C C . SER A 1 191 ? 12.836 3.037 6.707 1 76.94 191 SER A C 1
ATOM 1425 O O . SER A 1 191 ? 12.125 3.453 5.789 1 76.94 191 SER A O 1
ATOM 1427 N N . SER A 1 192 ? 13.945 3.543 7.289 1 81.44 192 SER A N 1
ATOM 1428 C CA . SER A 1 192 ? 14.391 4.812 6.727 1 81.44 192 SER A CA 1
ATOM 1429 C C . SER A 1 192 ? 15.031 4.621 5.355 1 81.44 192 SER A C 1
ATOM 1431 O O . SER A 1 192 ? 15.703 3.615 5.113 1 81.44 192 SER A O 1
ATOM 1433 N N . PHE A 1 193 ? 14.75 5.516 4.41 1 86.88 193 PHE A N 1
ATOM 1434 C CA . PHE A 1 193 ? 15.406 5.688 3.119 1 86.88 193 PHE A CA 1
ATOM 1435 C C . PHE A 1 193 ? 14.883 4.68 2.104 1 86.88 193 PHE A C 1
ATOM 1437 O O . PHE A 1 193 ? 15.305 4.68 0.946 1 86.88 193 PHE A O 1
ATOM 1444 N N . VAL A 1 194 ? 13.977 3.773 2.568 1 90.12 194 VAL A N 1
ATOM 1445 C CA . VAL A 1 194 ? 13.297 2.861 1.655 1 90.12 194 VAL A CA 1
ATOM 1446 C C . VAL A 1 194 ? 11.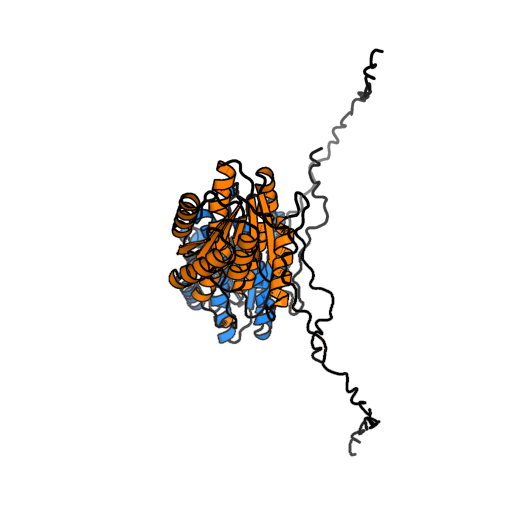797 2.875 1.935 1 90.12 194 VAL A C 1
ATOM 1448 O O . VAL A 1 194 ? 11.133 1.837 1.856 1 90.12 194 VAL A O 1
ATOM 1451 N N . VAL A 1 195 ? 11.281 3.963 2.25 1 93.06 195 VAL A N 1
ATOM 1452 C CA . VAL A 1 195 ? 9.945 4.145 2.812 1 93.06 195 VAL A CA 1
ATOM 1453 C C . VAL A 1 195 ? 8.898 3.6 1.844 1 93.06 195 VAL A C 1
ATOM 1455 O O . VAL A 1 195 ? 7.996 2.861 2.246 1 93.06 195 VAL A O 1
ATOM 1458 N N . PRO A 1 196 ? 9 3.869 0.485 1 95.44 196 PRO A N 1
ATOM 1459 C CA . PRO A 1 196 ? 7.973 3.332 -0.407 1 95.44 196 PRO A CA 1
ATOM 1460 C C . PRO A 1 196 ? 7.969 1.806 -0.451 1 95.44 196 PRO A C 1
ATOM 1462 O O . PRO A 1 196 ? 6.898 1.188 -0.448 1 95.44 196 PRO A O 1
ATOM 1465 N N . SER A 1 197 ? 9.125 1.247 -0.464 1 93.44 197 SER A N 1
ATOM 1466 C CA . SER A 1 197 ? 9.227 -0.209 -0.487 1 93.44 197 SER A CA 1
ATOM 1467 C C . SER A 1 197 ? 8.711 -0.819 0.812 1 93.44 197 SER A C 1
ATOM 1469 O O . SER A 1 197 ? 7.98 -1.812 0.79 1 93.44 197 SER A O 1
ATOM 1471 N N . ALA A 1 198 ? 9.109 -0.231 1.898 1 91.94 198 ALA A N 1
ATOM 1472 C CA . ALA A 1 198 ? 8.648 -0.716 3.195 1 91.94 198 ALA A CA 1
ATOM 1473 C C . ALA A 1 198 ? 7.125 -0.663 3.289 1 91.94 198 ALA A C 1
ATOM 1475 O O . ALA A 1 198 ? 6.488 -1.624 3.732 1 91.94 198 ALA A O 1
ATOM 1476 N N . ALA A 1 199 ? 6.559 0.442 2.914 1 95.12 199 ALA A N 1
ATOM 1477 C CA . ALA A 1 199 ? 5.105 0.602 2.945 1 95.12 199 ALA A CA 1
ATOM 1478 C C . ALA A 1 199 ? 4.426 -0.412 2.029 1 95.12 199 ALA A C 1
ATOM 1480 O O . ALA A 1 199 ? 3.455 -1.061 2.426 1 95.12 199 ALA A O 1
ATOM 1481 N N . ALA A 1 200 ? 4.938 -0.578 0.834 1 96.44 200 ALA A N 1
ATOM 1482 C CA . ALA A 1 200 ? 4.355 -1.479 -0.156 1 96.44 200 ALA A CA 1
ATOM 1483 C C . ALA A 1 200 ? 4.438 -2.93 0.309 1 96.44 200 ALA A C 1
ATOM 1485 O O . ALA A 1 200 ? 3.445 -3.664 0.254 1 96.44 200 ALA A O 1
ATOM 1486 N N . LYS A 1 201 ? 5.578 -3.307 0.714 1 93.88 201 LYS A N 1
ATOM 1487 C CA . LYS A 1 201 ? 5.801 -4.695 1.099 1 93.88 201 LYS A CA 1
ATOM 1488 C C . LYS A 1 201 ? 5.02 -5.051 2.361 1 93.88 201 LYS A C 1
ATOM 1490 O O . LYS A 1 201 ? 4.562 -6.184 2.518 1 93.88 201 LYS A O 1
ATOM 1495 N N . THR A 1 202 ? 4.926 -4.117 3.252 1 93.19 202 THR A N 1
ATOM 1496 C CA . THR A 1 202 ? 4.055 -4.367 4.395 1 93.19 202 THR A CA 1
ATOM 1497 C C . THR A 1 202 ? 2.607 -4.543 3.949 1 93.19 202 THR A C 1
ATOM 1499 O O . THR A 1 202 ? 1.884 -5.383 4.484 1 93.19 202 THR A O 1
ATOM 1502 N N . GLY A 1 203 ? 2.156 -3.705 3.049 1 95 203 GLY A N 1
ATOM 1503 C CA . GLY A 1 203 ? 0.843 -3.906 2.455 1 95 203 GLY A CA 1
ATOM 1504 C C . GLY A 1 203 ? 0.669 -5.285 1.845 1 95 203 GLY A C 1
ATOM 1505 O O . GLY A 1 203 ? -0.392 -5.895 1.975 1 95 203 GLY A O 1
ATOM 1506 N N . VAL A 1 204 ? 1.668 -5.762 1.204 1 96.19 204 VAL A N 1
ATOM 1507 C CA . VAL A 1 204 ? 1.653 -7.094 0.61 1 96.19 204 VAL A CA 1
ATOM 1508 C C . VAL A 1 204 ? 1.485 -8.148 1.704 1 96.19 204 VAL A C 1
ATOM 1510 O O . VAL A 1 204 ? 0.735 -9.109 1.537 1 96.19 204 VAL A O 1
ATOM 1513 N N . GLU A 1 205 ? 2.203 -7.973 2.768 1 92.31 205 GLU A N 1
ATOM 1514 C CA . GLU A 1 205 ? 2.07 -8.906 3.881 1 92.31 205 GLU A CA 1
ATOM 1515 C C . GLU A 1 205 ? 0.635 -8.945 4.398 1 92.31 205 GLU A C 1
ATOM 1517 O O . GLU A 1 205 ? 0.099 -10.023 4.672 1 92.31 205 GLU A O 1
ATOM 1522 N N . VAL A 1 206 ? 0.049 -7.82 4.512 1 92.88 206 VAL A N 1
ATOM 1523 C CA . VAL A 1 206 ? -1.31 -7.742 5.039 1 92.88 206 VAL A CA 1
ATOM 1524 C C . VAL A 1 206 ? -2.289 -8.344 4.031 1 92.88 206 VAL A C 1
ATOM 1526 O O . VAL A 1 206 ? -3.232 -9.039 4.414 1 92.88 206 VAL A O 1
ATOM 1529 N N . LEU A 1 207 ? -2.102 -8.047 2.783 1 95.75 207 LEU A N 1
ATOM 1530 C CA . LEU A 1 207 ? -2.879 -8.688 1.728 1 95.75 207 LEU A CA 1
ATOM 1531 C C . LEU A 1 207 ? -2.816 -10.203 1.854 1 95.75 207 LEU A C 1
ATOM 1533 O O . LEU A 1 207 ? -3.85 -10.875 1.834 1 95.75 207 LEU A O 1
ATOM 1537 N N . THR A 1 208 ? -1.623 -10.695 2.006 1 94.25 208 THR A N 1
ATOM 1538 C CA . THR A 1 208 ? -1.367 -12.133 2.098 1 94.25 208 THR A CA 1
ATOM 1539 C C . THR A 1 208 ? -2.055 -12.727 3.324 1 94.25 208 THR A C 1
ATOM 1541 O O . THR A 1 208 ? -2.76 -13.734 3.221 1 94.25 208 THR A O 1
ATOM 1544 N N . LYS A 1 209 ? -1.869 -12.086 4.422 1 91.94 209 LYS A N 1
ATOM 1545 C CA . LYS A 1 209 ? -2.48 -12.555 5.66 1 91.94 209 LYS A CA 1
ATOM 1546 C C . LYS A 1 209 ? -4.004 -12.539 5.562 1 91.94 209 LYS A C 1
ATOM 1548 O O . LYS A 1 209 ? -4.668 -13.469 6.02 1 91.94 209 LYS A O 1
ATOM 1553 N N . SER A 1 210 ? -4.535 -11.477 5.039 1 93.06 210 SER A N 1
ATOM 1554 C CA . SER A 1 210 ? -5.98 -11.336 4.922 1 93.06 210 SER A CA 1
ATOM 1555 C C . SER A 1 210 ? -6.574 -12.43 4.039 1 93.06 210 SER A C 1
ATOM 1557 O O . SER A 1 210 ? -7.598 -13.023 4.383 1 93.06 210 SER A O 1
ATOM 1559 N N . LEU A 1 211 ? -5.922 -12.719 3.01 1 95.56 211 LEU A N 1
ATOM 1560 C CA . LEU A 1 211 ? -6.445 -13.703 2.066 1 95.56 211 LEU A CA 1
ATOM 1561 C C . LEU A 1 211 ? -6.242 -15.117 2.59 1 95.56 211 LEU A C 1
ATOM 1563 O O . LEU A 1 211 ? -7.027 -16.016 2.279 1 95.56 211 LEU A O 1
ATOM 1567 N N . ALA A 1 212 ? -5.117 -15.367 3.326 1 92.75 212 ALA A N 1
ATOM 1568 C CA . ALA A 1 212 ? -4.926 -16.672 3.965 1 92.75 212 ALA A CA 1
ATOM 1569 C C . ALA A 1 212 ? -6.156 -17.062 4.777 1 92.75 212 ALA A C 1
ATOM 1571 O O . ALA A 1 212 ? -6.547 -18.234 4.793 1 92.75 212 ALA A O 1
ATOM 1572 N N . SER A 1 213 ? -6.73 -16.062 5.383 1 91.31 213 SER A N 1
ATOM 1573 C CA . SER A 1 213 ? -7.93 -16.328 6.18 1 91.31 213 SER A CA 1
ATOM 1574 C C . SER A 1 213 ? -9.172 -16.406 5.297 1 91.31 213 SER A C 1
ATOM 1576 O O . SER A 1 213 ? -9.938 -17.375 5.383 1 91.31 213 SER A O 1
ATOM 1578 N N . GLU A 1 214 ? -9.383 -15.547 4.387 1 92.56 214 GLU A N 1
ATOM 1579 C CA . GLU A 1 214 ? -10.602 -15.422 3.602 1 92.56 214 GLU A CA 1
ATOM 1580 C C . GLU A 1 214 ? -10.719 -16.547 2.572 1 92.56 214 GLU A C 1
ATOM 1582 O O . GLU A 1 214 ? -11.812 -17.062 2.33 1 92.56 214 GLU A O 1
ATOM 1587 N N . TRP A 1 215 ? -9.609 -16.938 1.991 1 95.88 215 TRP A N 1
ATOM 1588 C CA . TRP A 1 215 ? -9.672 -17.859 0.856 1 95.88 215 TRP A CA 1
ATOM 1589 C C . TRP A 1 215 ? -9.242 -19.266 1.269 1 95.88 215 TRP A C 1
ATOM 1591 O O . TRP A 1 215 ? -9.109 -20.141 0.422 1 95.88 215 TRP A O 1
ATOM 1601 N N . ALA A 1 216 ? -9.016 -19.438 2.596 1 93.56 216 ALA A N 1
ATOM 1602 C CA . ALA A 1 216 ? -8.773 -20.781 3.105 1 93.56 216 ALA A CA 1
ATOM 1603 C C . ALA A 1 216 ? -9.898 -21.734 2.709 1 93.56 216 ALA A C 1
ATOM 1605 O O . ALA A 1 216 ? -9.648 -22.906 2.387 1 93.56 216 ALA A O 1
ATOM 1606 N N . GLN A 1 217 ? -11.039 -21.188 2.686 1 93.94 217 GLN A N 1
ATOM 1607 C CA . GLN A 1 217 ? -12.219 -22 2.381 1 93.94 217 GLN A CA 1
ATOM 1608 C C . GLN A 1 217 ? -12.172 -22.531 0.954 1 93.94 217 GLN A C 1
ATOM 1610 O O . GLN A 1 217 ? -12.82 -23.531 0.636 1 93.94 217 GLN A O 1
ATOM 1615 N N . TYR A 1 218 ? -11.422 -21.938 0.11 1 96 218 TYR A N 1
ATOM 1616 C CA . TYR A 1 218 ? -11.328 -22.344 -1.285 1 96 218 TYR A CA 1
ATOM 1617 C C . TYR A 1 218 ? -10.094 -23.219 -1.514 1 96 218 TYR A C 1
ATOM 1619 O O . TYR A 1 218 ? -9.758 -23.547 -2.656 1 96 218 TYR A O 1
ATOM 1627 N N . GLY A 1 219 ? -9.289 -23.531 -0.413 1 96 219 GLY A N 1
ATOM 1628 C CA . GLY A 1 219 ? -8.117 -24.375 -0.544 1 96 219 GLY A CA 1
ATOM 1629 C C . GLY A 1 219 ? -6.871 -23.625 -0.967 1 96 219 GLY A C 1
ATOM 1630 O O . GLY A 1 219 ? -5.926 -24.219 -1.485 1 96 219 GLY A O 1
ATOM 1631 N N . MET A 1 220 ? -6.949 -22.297 -0.764 1 96.19 220 MET A N 1
ATOM 1632 C CA . MET A 1 220 ? -5.793 -21.484 -1.108 1 96.19 220 MET A CA 1
ATOM 1633 C C . MET A 1 220 ? -4.875 -21.297 0.097 1 96.19 220 MET A C 1
ATOM 1635 O O . MET A 1 220 ? -5.348 -21.141 1.224 1 96.19 220 MET A O 1
ATOM 1639 N N . ARG A 1 221 ? -3.6 -21.344 -0.149 1 93.88 221 ARG A N 1
ATOM 1640 C CA . ARG A 1 221 ? -2.594 -21.078 0.874 1 93.88 221 ARG A CA 1
ATOM 1641 C C . ARG A 1 221 ? -1.749 -19.859 0.507 1 93.88 221 ARG A C 1
ATOM 1643 O O . ARG A 1 221 ? -1.392 -19.672 -0.658 1 93.88 221 ARG A O 1
ATOM 1650 N N . PHE A 1 222 ? -1.46 -19.047 1.514 1 94.19 222 PHE A N 1
ATOM 1651 C CA . PHE A 1 222 ? -0.724 -17.812 1.299 1 94.19 222 PHE A CA 1
ATOM 1652 C C . PHE A 1 222 ? 0.485 -17.734 2.225 1 94.19 222 PHE A C 1
ATOM 1654 O O . PHE A 1 222 ? 0.368 -17.984 3.428 1 94.19 222 PHE A O 1
ATOM 1661 N N . ASN A 1 223 ? 1.659 -17.344 1.566 1 87.75 223 ASN A N 1
ATOM 1662 C CA . ASN A 1 223 ? 2.896 -17.219 2.328 1 87.75 223 ASN A CA 1
ATOM 1663 C C . ASN A 1 223 ? 3.711 -16.016 1.871 1 87.75 223 ASN A C 1
ATOM 1665 O O . ASN A 1 223 ? 3.566 -15.555 0.737 1 87.75 223 ASN A O 1
ATOM 1669 N N . CYS A 1 224 ? 4.457 -15.438 2.855 1 88.81 224 CYS A N 1
ATOM 1670 C CA . CYS A 1 224 ? 5.43 -14.391 2.553 1 88.81 224 CYS A CA 1
ATOM 1671 C C . CYS A 1 224 ? 6.84 -14.844 2.904 1 88.81 224 CYS A C 1
ATOM 1673 O O . CYS A 1 224 ? 7.039 -15.578 3.873 1 88.81 224 CYS A O 1
ATOM 1675 N N . ILE A 1 225 ? 7.754 -14.391 2.057 1 81.75 225 ILE A N 1
ATOM 1676 C CA . ILE A 1 225 ? 9.156 -14.602 2.412 1 81.75 225 ILE A CA 1
ATOM 1677 C C . ILE A 1 225 ? 9.898 -13.266 2.395 1 81.75 225 ILE A C 1
ATOM 1679 O O . ILE A 1 225 ? 9.711 -12.461 1.482 1 81.75 225 ILE A O 1
ATOM 1683 N N . ALA A 1 226 ? 10.594 -12.969 3.43 1 79.56 226 ALA A N 1
ATOM 1684 C CA . ALA A 1 226 ? 11.445 -11.789 3.527 1 79.56 226 ALA A CA 1
ATOM 1685 C C . ALA A 1 226 ? 12.914 -12.148 3.305 1 79.56 226 ALA A C 1
ATOM 1687 O O . ALA A 1 226 ? 13.586 -12.625 4.223 1 79.56 226 ALA A O 1
ATOM 1688 N N . PRO A 1 227 ? 13.258 -11.898 2.008 1 66.75 227 PRO A N 1
ATOM 1689 C CA . PRO A 1 227 ? 14.648 -12.273 1.763 1 66.75 227 PRO A CA 1
ATOM 1690 C C . PRO A 1 227 ? 15.641 -11.352 2.463 1 66.75 227 PRO A C 1
ATOM 1692 O O . PRO A 1 227 ? 15.367 -10.164 2.645 1 66.75 227 PRO A O 1
ATOM 1695 N N . GLY A 1 228 ? 16.5 -11.758 3.402 1 54.94 228 GLY A N 1
ATOM 1696 C CA . GLY A 1 228 ? 17.562 -10.93 3.924 1 54.94 228 GLY A CA 1
ATOM 1697 C C . GLY A 1 228 ? 18.484 -10.391 2.84 1 54.94 228 GLY A C 1
ATOM 1698 O O . GLY A 1 228 ? 18.234 -10.594 1.65 1 54.94 228 GLY A O 1
ATOM 1699 N N . PRO A 1 229 ? 19.281 -9.289 3.104 1 46.28 229 PRO A N 1
ATOM 1700 C CA . PRO A 1 229 ? 20.219 -8.805 2.092 1 46.28 229 PRO A CA 1
ATOM 1701 C C . PRO A 1 229 ? 20.906 -9.938 1.329 1 46.28 229 PRO A C 1
ATOM 1703 O O . PRO A 1 229 ? 21.359 -10.914 1.936 1 46.28 229 PRO A O 1
ATOM 1706 N N . ILE A 1 230 ? 20.438 -10.289 0.118 1 44.75 230 ILE A N 1
ATOM 1707 C CA . ILE A 1 230 ? 20.922 -11.406 -0.689 1 44.75 230 ILE A CA 1
ATOM 1708 C C . ILE A 1 230 ? 22.438 -11.281 -0.879 1 44.75 230 ILE A C 1
ATOM 1710 O O . ILE A 1 230 ? 22.906 -10.453 -1.656 1 44.75 230 ILE A O 1
ATOM 1714 N N . GLU A 1 231 ? 23.172 -11.211 0.084 1 40.38 231 GLU A N 1
ATOM 1715 C CA . GLU A 1 231 ? 24.578 -11.227 -0.328 1 40.38 231 GLU A CA 1
ATOM 1716 C C . GLU A 1 231 ? 24.891 -12.469 -1.152 1 40.38 231 GLU A C 1
ATOM 1718 O O . GLU A 1 231 ? 25.656 -12.406 -2.119 1 40.38 231 GLU A O 1
ATOM 1723 N N . THR A 1 232 ? 24.844 -13.727 -0.568 1 42.34 232 THR A N 1
ATOM 1724 C CA . THR A 1 232 ? 25.547 -14.906 -1.067 1 42.34 232 THR A CA 1
ATOM 1725 C C . THR A 1 232 ? 24.562 -15.945 -1.572 1 42.34 232 THR A C 1
ATOM 1727 O O . THR A 1 232 ? 23.406 -15.969 -1.146 1 42.34 232 THR A O 1
ATOM 1730 N N . LYS A 1 233 ? 25 -16.734 -2.588 1 43.88 233 LYS A N 1
ATOM 1731 C CA . LYS A 1 233 ? 24.422 -17.938 -3.172 1 43.88 233 LYS A CA 1
ATOM 1732 C C . LYS A 1 233 ? 23.75 -18.797 -2.104 1 43.88 233 LYS A C 1
ATOM 1734 O O . LYS A 1 233 ? 22.703 -19.391 -2.344 1 43.88 233 LYS A O 1
ATOM 1739 N N . VAL A 1 234 ? 24.375 -18.75 -0.985 1 41.59 234 VAL A N 1
ATOM 1740 C CA . VAL A 1 234 ? 23.922 -19.594 0.111 1 41.59 234 VAL A CA 1
ATOM 1741 C C . VAL A 1 234 ? 22.578 -19.078 0.633 1 41.59 234 VAL A C 1
ATOM 1743 O O . VAL A 1 234 ? 21.672 -19.859 0.92 1 41.59 234 VAL A O 1
ATOM 1746 N N . ARG A 1 235 ? 22.406 -17.844 0.653 1 49.38 235 ARG A N 1
ATOM 1747 C CA . ARG A 1 235 ? 21.172 -17.297 1.199 1 49.38 235 ARG A CA 1
ATOM 1748 C C . ARG A 1 235 ? 20.016 -17.469 0.221 1 49.38 235 ARG A C 1
ATOM 1750 O O . ARG A 1 235 ? 18.891 -17.781 0.628 1 49.38 235 ARG A O 1
ATOM 1757 N N . LEU A 1 236 ? 20.328 -17.328 -0.967 1 52.38 236 LEU A N 1
ATOM 1758 C CA . LEU A 1 236 ? 19.328 -17.672 -1.974 1 52.38 236 LEU A CA 1
ATOM 1759 C C . LEU A 1 236 ? 18.828 -19.094 -1.793 1 52.38 236 LEU A C 1
ATOM 1761 O O . LEU A 1 236 ? 17.625 -19.359 -1.914 1 52.38 236 LEU A O 1
ATOM 1765 N N . TRP A 1 237 ? 19.844 -19.906 -1.489 1 46.34 237 TRP A N 1
ATOM 1766 C CA . TRP A 1 237 ? 19.5 -21.328 -1.328 1 46.34 237 TRP A CA 1
ATOM 1767 C C . TRP A 1 237 ? 18.609 -21.531 -0.106 1 46.34 237 TRP A C 1
ATOM 1769 O O . TRP A 1 237 ? 17.641 -22.281 -0.161 1 46.34 237 TRP A O 1
ATOM 1779 N N . LYS A 1 238 ? 19.016 -20.875 0.955 1 50.16 238 LYS A N 1
ATOM 1780 C CA . LYS A 1 238 ? 18.219 -20.984 2.164 1 50.16 238 LYS A CA 1
ATOM 1781 C C . LYS A 1 238 ? 16.812 -20.438 1.938 1 50.16 238 LYS A C 1
ATOM 1783 O O . LYS A 1 238 ? 15.828 -21.031 2.408 1 50.16 238 LYS A O 1
ATOM 1788 N N . GLU A 1 239 ? 16.797 -19.469 1.183 1 57.69 239 GLU A N 1
ATOM 1789 C CA . GLU A 1 239 ? 15.492 -18.906 0.852 1 57.69 239 GLU A CA 1
ATOM 1790 C C . GLU A 1 239 ? 14.695 -19.844 -0.044 1 57.69 239 GLU A C 1
ATOM 1792 O O . GLU A 1 239 ? 13.492 -20.031 0.156 1 57.69 239 GLU A O 1
ATOM 1797 N N . MET A 1 240 ? 15.445 -20.484 -0.873 1 56.69 240 MET A N 1
ATOM 1798 C CA . MET A 1 240 ? 14.812 -21.438 -1.769 1 56.69 240 MET A CA 1
ATOM 1799 C C . MET A 1 240 ? 14.305 -22.656 -0.993 1 56.69 240 MET A C 1
ATOM 1801 O O . MET A 1 240 ? 13.227 -23.172 -1.289 1 56.69 240 MET A O 1
ATOM 1805 N N . LEU A 1 241 ? 15.141 -23.047 -0.012 1 53.78 241 LEU A N 1
ATOM 1806 C CA . LEU A 1 241 ? 14.727 -24.172 0.822 1 53.78 241 LEU A CA 1
ATOM 1807 C C . LEU A 1 241 ? 13.461 -23.828 1.601 1 53.78 241 LEU A C 1
ATOM 1809 O O . LEU A 1 241 ? 12.578 -24.688 1.757 1 53.78 241 LEU A O 1
ATOM 1813 N N . MET A 1 242 ? 13.453 -22.641 2.002 1 55.31 242 MET A N 1
ATOM 1814 C CA . MET A 1 242 ? 12.273 -22.203 2.729 1 55.31 242 MET A CA 1
ATOM 1815 C C . MET A 1 242 ? 11.039 -22.219 1.826 1 55.31 242 MET A C 1
ATOM 1817 O O . MET A 1 242 ? 9.961 -22.625 2.25 1 55.31 242 MET A O 1
ATOM 1821 N N . ILE A 1 243 ? 11.32 -21.875 0.681 1 56.56 243 ILE A N 1
ATOM 1822 C CA . ILE A 1 243 ? 10.234 -21.812 -0.296 1 56.56 243 ILE A CA 1
ATOM 1823 C C . ILE A 1 243 ? 9.742 -23.234 -0.596 1 56.56 243 ILE A C 1
ATOM 1825 O O . ILE A 1 243 ? 8.531 -23.469 -0.69 1 56.56 243 ILE A O 1
ATOM 1829 N N . THR A 1 244 ? 10.688 -24.094 -0.668 1 52.72 244 THR A N 1
ATOM 1830 C CA . THR A 1 244 ? 10.32 -25.484 -0.953 1 52.72 244 THR A CA 1
ATOM 1831 C C . THR A 1 244 ? 9.453 -26.047 0.165 1 52.72 244 THR A C 1
ATOM 1833 O O . THR A 1 244 ? 8.508 -26.797 -0.096 1 52.72 244 THR A O 1
ATOM 1836 N N . ASN A 1 245 ? 9.844 -25.688 1.329 1 53.75 245 ASN A N 1
ATOM 1837 C CA . ASN A 1 245 ? 9.094 -26.188 2.475 1 53.75 245 ASN A CA 1
ATOM 1838 C C . ASN A 1 245 ? 7.68 -25.594 2.51 1 53.75 245 ASN A C 1
ATOM 1840 O O . ASN A 1 245 ? 6.754 -26.234 3.006 1 53.75 245 ASN A O 1
ATOM 1844 N N . LEU A 1 246 ? 7.641 -24.5 1.951 1 55.44 246 LEU A N 1
ATOM 1845 C CA . LEU A 1 246 ? 6.344 -23.828 1.916 1 55.44 246 LEU A CA 1
ATOM 1846 C C . LEU A 1 246 ? 5.387 -24.547 0.967 1 55.44 246 LEU A C 1
ATOM 1848 O O . LEU A 1 246 ? 4.176 -24.531 1.182 1 55.44 246 LEU A O 1
ATOM 1852 N N . PHE A 1 247 ? 5.977 -25.109 0.076 1 53.09 247 PHE A N 1
ATOM 1853 C CA . PHE A 1 247 ? 5.137 -25.734 -0.935 1 53.09 247 PHE A CA 1
ATOM 1854 C C . PHE A 1 247 ? 4.816 -27.172 -0.548 1 53.09 247 PHE A C 1
ATOM 1856 O O . PHE A 1 247 ? 3.898 -27.781 -1.104 1 53.09 247 PHE A O 1
ATOM 1863 N N . LYS A 1 248 ? 5.656 -27.812 0.278 1 48.62 248 LYS A N 1
ATOM 1864 C CA . LYS A 1 248 ? 5.41 -29.172 0.712 1 48.62 248 LYS A CA 1
ATOM 1865 C C . LYS A 1 248 ? 4.309 -29.234 1.766 1 48.62 248 LYS A C 1
ATOM 1867 O O . LYS A 1 248 ? 3.623 -30.25 1.905 1 48.62 248 LYS A O 1
ATOM 1872 N N . TYR A 1 249 ? 4.441 -28.422 2.863 1 42.5 249 TYR A N 1
ATOM 1873 C CA . TYR A 1 249 ? 3.611 -28.656 4.039 1 42.5 249 TYR A CA 1
ATOM 1874 C C . TYR A 1 249 ? 2.139 -28.438 3.721 1 42.5 249 TYR A C 1
ATOM 1876 O O . TYR A 1 249 ? 1.773 -27.406 3.145 1 42.5 249 TYR A O 1
ATOM 1884 N N . ASP A 1 250 ? 1.34 -29.469 3.707 1 38.41 250 ASP A N 1
ATOM 1885 C CA . ASP A 1 250 ? -0.116 -29.422 3.811 1 38.41 250 ASP A CA 1
ATOM 1886 C C . ASP A 1 250 ? -0.567 -28.297 4.73 1 38.41 250 ASP A C 1
ATOM 1888 O O . ASP A 1 250 ? 0.26 -27.625 5.359 1 38.41 250 ASP A O 1
ATOM 1892 N N . SER A 1 251 ? -1.748 -28.484 5.684 1 34.62 251 SER A N 1
ATOM 1893 C CA . SER A 1 251 ? -2.734 -27.719 6.441 1 34.62 251 SER A CA 1
ATOM 1894 C C . SER A 1 251 ? -2.061 -26.766 7.414 1 34.62 251 SER A C 1
ATOM 1896 O O . SER A 1 251 ? -2.734 -26.078 8.188 1 34.62 251 SER A O 1
ATOM 1898 N N . SER A 1 252 ? -0.768 -26.938 7.957 1 32.12 252 SER A N 1
ATOM 1899 C CA . SER A 1 252 ? -0.516 -26.203 9.195 1 32.12 252 SER A CA 1
ATOM 1900 C C . SER A 1 252 ? -0.18 -24.734 8.922 1 32.12 252 SER A C 1
ATOM 1902 O O . SER A 1 252 ? 0.304 -24.406 7.844 1 32.12 252 SER A O 1
ATOM 1904 N N . ASN A 1 253 ? -0.681 -23.734 9.688 1 34.31 253 ASN A N 1
ATOM 1905 C CA . ASN A 1 253 ? -0.686 -22.281 9.812 1 34.31 253 ASN A CA 1
ATOM 1906 C C . ASN A 1 253 ? 0.725 -21.703 9.727 1 34.31 253 ASN A C 1
ATOM 1908 O O . ASN A 1 253 ? 1.425 -21.609 10.734 1 34.31 253 ASN A O 1
ATOM 1912 N N . PHE A 1 254 ? 1.586 -22.078 8.812 1 31.44 254 PHE A N 1
ATOM 1913 C CA . PHE A 1 254 ? 2.977 -21.656 8.93 1 31.44 254 PHE A CA 1
ATOM 1914 C C . PHE A 1 254 ? 3.141 -20.203 8.508 1 31.44 254 PHE A C 1
ATOM 1916 O O . PHE A 1 254 ? 3.236 -19.906 7.312 1 31.44 254 PHE A O 1
ATOM 1923 N N . VAL A 1 255 ? 2.402 -19.297 8.938 1 34.81 255 VAL A N 1
ATOM 1924 C CA . VAL A 1 255 ? 3.053 -18 8.773 1 34.81 255 VAL A CA 1
ATOM 1925 C C . VAL A 1 255 ? 4.41 -18.016 9.469 1 34.81 255 VAL A C 1
ATOM 1927 O O . VAL A 1 255 ? 4.488 -17.859 10.688 1 34.81 255 VAL A O 1
ATOM 1930 N N . GLN A 1 256 ? 5.355 -18.953 9.25 1 32.31 256 GLN A N 1
ATOM 1931 C CA . GLN A 1 256 ? 6.621 -18.953 9.969 1 32.31 256 GLN A CA 1
ATOM 1932 C C . GLN A 1 256 ? 7.43 -17.703 9.648 1 32.31 256 GLN A C 1
ATOM 1934 O O . GLN A 1 256 ? 7.773 -17.453 8.492 1 32.31 256 GLN A O 1
ATOM 1939 N N . LYS A 1 257 ? 7.324 -16.719 10.445 1 34.41 257 LYS A N 1
ATOM 1940 C CA . LYS A 1 257 ? 8.422 -15.75 10.531 1 34.41 257 LYS A CA 1
ATOM 1941 C C . LYS A 1 257 ? 9.773 -16.469 10.586 1 34.41 257 LYS A C 1
ATOM 1943 O O . LYS A 1 257 ? 10.102 -17.109 11.578 1 34.41 257 LYS A O 1
ATOM 1948 N N . LEU A 1 258 ? 10.234 -17.016 9.562 1 31.78 258 LEU A N 1
ATOM 1949 C CA . LEU A 1 258 ? 11.586 -17.578 9.633 1 31.78 258 LEU A CA 1
ATOM 1950 C C . LEU A 1 258 ? 12.547 -16.578 10.266 1 31.78 258 LEU A C 1
ATOM 1952 O O . LEU A 1 258 ? 12.758 -15.484 9.734 1 31.78 258 LEU A O 1
ATOM 1956 N N . LYS A 1 259 ? 12.625 -16.516 11.641 1 30.5 259 LYS A N 1
ATOM 1957 C CA . LYS A 1 259 ? 13.695 -15.812 12.352 1 30.5 259 LYS A CA 1
ATOM 1958 C C . LYS A 1 259 ? 15.062 -16.219 11.805 1 30.5 259 LYS A C 1
ATOM 1960 O O . LYS A 1 259 ? 15.359 -17.406 11.656 1 30.5 259 LYS A O 1
ATOM 1965 N N . PRO A 1 260 ? 15.805 -15.266 11.125 1 28.62 260 PRO A N 1
ATOM 1966 C CA . PRO A 1 260 ? 17.188 -15.656 10.828 1 28.62 260 PRO A CA 1
ATOM 1967 C C . PRO A 1 260 ? 17.844 -16.422 11.969 1 28.62 260 PRO A C 1
ATOM 1969 O O . PRO A 1 260 ? 17.438 -16.266 13.125 1 28.62 260 PRO A O 1
ATOM 1972 N N . PRO A 1 261 ? 18.562 -17.422 11.766 1 27.08 261 PRO A N 1
ATOM 1973 C CA . PRO A 1 261 ? 19.375 -17.891 12.891 1 27.08 261 PRO A CA 1
ATOM 1974 C C . PRO A 1 261 ? 20.016 -16.75 13.664 1 27.08 261 PRO A C 1
ATOM 1976 O O . PRO A 1 261 ? 20.188 -15.656 13.125 1 27.08 261 PRO A O 1
ATOM 1979 N N . GLY A 1 262 ? 20.156 -16.734 15.047 1 28.44 262 GLY A N 1
ATOM 1980 C CA . GLY A 1 262 ? 20.719 -15.875 16.078 1 28.44 262 GLY A CA 1
ATOM 1981 C C . GLY A 1 262 ? 22.094 -15.352 15.734 1 28.44 262 GLY A C 1
ATOM 1982 O O . GLY A 1 262 ? 22.812 -14.836 16.609 1 28.44 262 GLY A O 1
ATOM 1983 N N . ARG A 1 263 ? 22.844 -15.594 14.695 1 27.94 263 ARG A N 1
ATOM 1984 C CA . ARG A 1 263 ? 24.062 -14.836 14.922 1 27.94 263 ARG A CA 1
ATOM 1985 C C . ARG A 1 263 ? 23.781 -13.344 15.047 1 27.94 263 ARG A C 1
ATOM 1987 O O . ARG A 1 263 ? 22.844 -12.836 14.414 1 27.94 263 ARG A O 1
ATOM 1994 N N . SER A 1 264 ? 24.375 -12.641 16.109 1 26.19 264 SER A N 1
ATOM 1995 C CA . SER A 1 264 ? 24.453 -11.266 16.594 1 26.19 264 SER A CA 1
ATOM 1996 C C . SER A 1 264 ? 24.656 -10.289 15.438 1 26.19 264 SER A C 1
ATOM 1998 O O . SER A 1 264 ? 25.672 -10.375 14.719 1 26.19 264 SER A O 1
ATOM 2000 N N . PHE A 1 265 ? 23.781 -10.055 14.633 1 23.89 265 PHE A N 1
ATOM 2001 C CA . PHE A 1 265 ? 24.094 -8.812 13.945 1 23.89 265 PHE A CA 1
ATOM 2002 C C . PHE A 1 265 ? 24.547 -7.746 14.922 1 23.89 265 PHE A C 1
ATOM 2004 O O . PHE A 1 265 ? 23.797 -7.352 15.82 1 23.89 265 PHE A O 1
ATOM 2011 N N . ARG A 1 266 ? 25.781 -7.805 15.32 1 23.47 266 ARG A N 1
ATOM 2012 C CA . ARG A 1 266 ? 26.469 -6.734 16.047 1 23.47 266 ARG A CA 1
ATOM 2013 C C . ARG A 1 266 ? 26.062 -5.367 15.5 1 23.47 266 ARG A C 1
ATOM 2015 O O . ARG A 1 266 ? 26.219 -5.098 14.312 1 23.47 266 ARG A O 1
ATOM 2022 N N . THR A 1 267 ? 24.984 -4.832 15.992 1 23.41 267 THR A N 1
ATOM 2023 C CA . THR A 1 267 ? 24.781 -3.387 15.938 1 23.41 267 THR A CA 1
ATOM 2024 C C . THR A 1 267 ? 26.109 -2.654 16.094 1 23.41 267 THR A C 1
ATOM 2026 O O . THR A 1 267 ? 26.891 -2.963 17 1 23.41 267 THR A O 1
ATOM 2029 N N . TYR A 1 268 ? 26.875 -2.389 15.07 1 22.78 268 TYR A N 1
ATOM 2030 C CA . TYR A 1 268 ? 27.953 -1.434 15.305 1 22.78 268 TYR A CA 1
ATOM 2031 C C . TYR A 1 268 ? 27.5 -0.339 16.266 1 22.78 268 TYR A C 1
ATOM 2033 O O . TYR A 1 268 ? 26.422 0.217 16.125 1 22.78 268 TYR A O 1
ATOM 2041 N N . GLN A 1 269 ? 27.812 -0.547 17.562 1 20.83 269 GLN A N 1
ATOM 2042 C CA . GLN A 1 269 ? 27.844 0.424 18.641 1 20.83 269 GLN A CA 1
ATOM 2043 C C . GLN A 1 269 ? 28.391 1.768 18.172 1 20.83 269 GLN A C 1
ATOM 2045 O O . GLN A 1 269 ? 29.562 1.87 17.781 1 20.83 269 GLN A O 1
ATOM 2050 N N . LEU A 1 270 ? 27.703 2.5 17.391 1 17.78 270 LEU A N 1
ATOM 2051 C CA . LEU A 1 270 ? 28.188 3.877 17.422 1 17.78 270 LEU A CA 1
ATOM 2052 C C . LEU A 1 270 ? 28.391 4.344 18.859 1 17.78 270 LEU A C 1
ATOM 2054 O O . LEU A 1 270 ? 27.438 4.383 19.641 1 17.78 270 LEU A O 1
A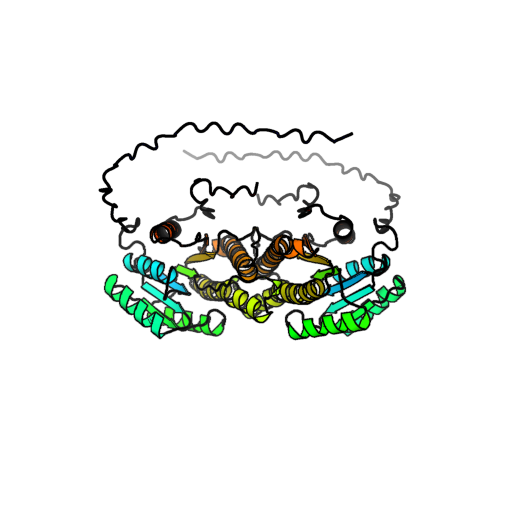TOM 2058 N N . PHE A 1 271 ? 29.469 3.779 19.531 1 17.66 271 PHE A N 1
ATOM 2059 C CA . PHE A 1 271 ? 30.094 4.602 20.562 1 17.66 271 PHE A CA 1
ATOM 2060 C C . PHE A 1 271 ? 30.531 5.945 19.984 1 17.66 271 PHE A C 1
ATOM 2062 O O . PHE A 1 271 ? 30.891 6.039 18.812 1 17.66 271 PHE A O 1
ATOM 2069 N N . MET B 1 1 ? -31.188 -57.469 18.047 1 23.3 1 MET B N 1
ATOM 2070 C CA . MET B 1 1 ? -31.297 -57 19.422 1 23.3 1 MET B CA 1
ATOM 2071 C C . MET B 1 1 ? -30.984 -55.531 19.531 1 23.3 1 MET B C 1
ATOM 2073 O O . MET B 1 1 ? -29.969 -55.062 18.984 1 23.3 1 MET B O 1
ATOM 2077 N N . LYS B 1 2 ? -32.031 -54.688 19.828 1 23.62 2 LYS B N 1
ATOM 2078 C CA . LYS B 1 2 ? -32.469 -53.312 19.672 1 23.62 2 LYS B CA 1
ATOM 2079 C C . LYS B 1 2 ? -31.609 -52.344 20.516 1 23.62 2 LYS B C 1
ATOM 2081 O O . LYS B 1 2 ? -31.422 -52.594 21.703 1 23.62 2 LYS B O 1
ATOM 2086 N N . LYS B 1 3 ? -30.594 -51.75 19.875 1 26.55 3 LYS B N 1
ATOM 2087 C CA . LYS B 1 3 ? -29.469 -50.938 20.328 1 26.55 3 LYS B CA 1
ATOM 2088 C C . LYS B 1 3 ? -29.953 -49.75 21.172 1 26.55 3 LYS B C 1
ATOM 2090 O O . LYS B 1 3 ? -30.797 -48.969 20.734 1 26.55 3 LYS B O 1
ATOM 2095 N N . SER B 1 4 ? -30.234 -49.906 22.484 1 22.33 4 SER B N 1
ATOM 2096 C CA . SER B 1 4 ? -30.781 -49.094 23.562 1 22.33 4 SER B CA 1
ATOM 2097 C C . SER B 1 4 ? -30.109 -47.719 23.609 1 22.33 4 SER B C 1
ATOM 2099 O O . SER B 1 4 ? -28.875 -47.625 23.562 1 22.33 4 SER B O 1
ATOM 2101 N N . VAL B 1 5 ? -30.75 -46.656 23 1 24.59 5 VAL B N 1
ATOM 2102 C CA . VAL B 1 5 ? -30.609 -45.219 22.75 1 24.59 5 VAL B CA 1
ATOM 2103 C C . VAL B 1 5 ? -30.469 -44.469 24.078 1 24.59 5 VAL B C 1
ATOM 2105 O O . VAL B 1 5 ? -31.359 -44.531 24.938 1 24.59 5 VAL B O 1
ATOM 2108 N N . TYR B 1 6 ? -29.359 -44.719 24.828 1 21.48 6 TYR B N 1
ATOM 2109 C CA . TYR B 1 6 ? -29.266 -44.188 26.188 1 21.48 6 TYR B CA 1
ATOM 2110 C C . TYR B 1 6 ? -29.516 -42.688 26.203 1 21.48 6 TYR B C 1
ATOM 2112 O O . TYR B 1 6 ? -28.938 -41.938 25.422 1 21.48 6 TYR B O 1
ATOM 2120 N N . SER B 1 7 ? -30.812 -42.188 26.422 1 22.06 7 SER B N 1
ATOM 2121 C CA . SER B 1 7 ? -31.5 -40.906 26.516 1 22.06 7 SER B CA 1
ATOM 2122 C C . SER B 1 7 ? -30.875 -40.031 27.594 1 22.06 7 SER B C 1
ATOM 2124 O O . SER B 1 7 ? -30.812 -40.406 28.766 1 22.06 7 SER B O 1
ATOM 2126 N N . ILE B 1 8 ? -29.688 -39.469 27.359 1 22.44 8 ILE B N 1
ATOM 2127 C CA . ILE B 1 8 ? -29.016 -38.656 28.359 1 22.44 8 ILE B CA 1
ATOM 2128 C C . ILE B 1 8 ? -29.922 -37.5 28.781 1 22.44 8 ILE B C 1
ATOM 2130 O O . ILE B 1 8 ? -30.312 -36.688 27.953 1 22.44 8 ILE B O 1
ATOM 2134 N N . THR B 1 9 ? -30.891 -37.719 29.719 1 21.59 9 THR B N 1
ATOM 2135 C CA . THR B 1 9 ? -31.938 -36.875 30.281 1 21.59 9 THR B CA 1
ATOM 2136 C C . THR B 1 9 ? -31.312 -35.688 31 1 21.59 9 THR B C 1
ATOM 2138 O O . THR B 1 9 ? -30.562 -35.844 31.969 1 21.59 9 THR B O 1
ATOM 2141 N N . THR B 1 10 ? -30.781 -34.719 30.266 1 22.19 10 THR B N 1
ATOM 2142 C CA . THR B 1 10 ? -30.188 -33.5 30.797 1 22.19 10 THR B CA 1
ATOM 2143 C C . THR B 1 10 ? -31.188 -32.75 31.688 1 22.19 10 THR B C 1
ATOM 2145 O O . THR B 1 10 ? -32.281 -32.438 31.234 1 22.19 10 THR B O 1
ATOM 2148 N N . PHE B 1 11 ? -31.266 -33.031 32.969 1 22.28 11 PHE B N 1
ATOM 2149 C CA . PHE B 1 11 ? -32.156 -32.469 34 1 22.28 11 PHE B CA 1
ATOM 2150 C C . PHE B 1 11 ? -31.969 -30.984 34.156 1 22.28 11 PHE B C 1
ATOM 2152 O O . PHE B 1 11 ? -30.938 -30.547 34.656 1 22.28 11 PHE B O 1
ATOM 2159 N N . ILE B 1 12 ? -32.219 -30.156 33.156 1 23.89 12 ILE B N 1
ATOM 2160 C CA . ILE B 1 12 ? -32.125 -28.703 33.219 1 23.89 12 ILE B CA 1
ATOM 2161 C C . ILE B 1 12 ? -33.094 -28.188 34.312 1 23.89 12 ILE B C 1
ATOM 2163 O O . ILE B 1 12 ? -34.312 -28.406 34.188 1 23.89 12 ILE B O 1
ATOM 2167 N N . SER B 1 13 ? -32.656 -28.297 35.594 1 22.31 13 SER B N 1
ATOM 2168 C CA . SER B 1 13 ? -33.5 -27.859 36.688 1 22.31 13 SER B CA 1
ATOM 2169 C C . SER B 1 13 ? -34.031 -26.453 36.469 1 22.31 13 SER B C 1
ATOM 2171 O O . SER B 1 13 ? -33.312 -25.594 35.938 1 22.31 13 SER B O 1
ATOM 2173 N N . LYS B 1 14 ? -35.344 -26.156 36.438 1 23.19 14 LYS B N 1
ATOM 2174 C CA . LYS B 1 14 ? -36.312 -25.078 36.25 1 23.19 14 LYS B CA 1
ATOM 2175 C C . LYS B 1 14 ? -36.125 -23.984 37.312 1 23.19 14 LYS B C 1
ATOM 2177 O O . LYS B 1 14 ? -37.031 -23.172 37.531 1 23.19 14 LYS B O 1
ATOM 2182 N N . ARG B 1 15 ? -34.969 -23.953 38.094 1 23.83 15 ARG B N 1
ATOM 2183 C CA . ARG B 1 15 ? -35.281 -23.047 39.188 1 23.83 15 ARG B CA 1
ATOM 2184 C C . ARG B 1 15 ? -35.562 -21.641 38.656 1 23.83 15 ARG B C 1
ATOM 2186 O O . ARG B 1 15 ? -34.906 -21.172 37.75 1 23.83 15 ARG B O 1
ATOM 2193 N N . GLY B 1 16 ? -36.75 -20.953 38.969 1 23.48 16 GLY B N 1
ATOM 2194 C CA . GLY B 1 16 ? -37.469 -19.719 38.719 1 23.48 16 GLY B CA 1
ATOM 2195 C C . GLY B 1 16 ? -36.688 -18.469 39.031 1 23.48 16 GLY B C 1
ATOM 2196 O O . GLY B 1 16 ? -36.312 -18.25 40.188 1 23.48 16 GLY B O 1
ATOM 2197 N N . PHE B 1 17 ? -35.531 -18.172 38.375 1 24.03 17 PHE B N 1
ATOM 2198 C CA . PHE B 1 17 ? -34.812 -16.953 38.719 1 24.03 17 PHE B CA 1
ATOM 2199 C C . PHE B 1 17 ? -35.719 -15.75 38.719 1 24.03 17 PHE B C 1
ATOM 2201 O O . PHE B 1 17 ? -36.375 -15.484 37.688 1 24.03 17 PHE B O 1
ATOM 2208 N N . HIS B 1 18 ? -36.406 -15.523 39.812 1 24.08 18 HIS B N 1
ATOM 2209 C CA . HIS B 1 18 ? -37.219 -14.336 40.062 1 24.08 18 HIS B CA 1
ATOM 2210 C C . HIS B 1 18 ? -36.406 -13.062 39.781 1 24.08 18 HIS B C 1
ATOM 2212 O O . HIS B 1 18 ? -35.375 -12.812 40.406 1 24.08 18 HIS B O 1
ATOM 2218 N N . LEU B 1 19 ? -36.219 -12.719 38.562 1 22.64 19 LEU B N 1
ATOM 2219 C CA . LEU B 1 19 ? -35.625 -11.453 38.156 1 22.64 19 LEU B CA 1
ATOM 2220 C C . LEU B 1 19 ? -36.344 -10.281 38.812 1 22.64 19 LEU B C 1
ATOM 2222 O O . LEU B 1 19 ? -37.531 -10.062 38.594 1 22.64 19 LEU B O 1
ATOM 2226 N N . ALA B 1 20 ? -36 -10.031 40.062 1 23.41 20 ALA B N 1
ATOM 2227 C CA . ALA B 1 20 ? -36.469 -8.828 40.75 1 23.41 20 ALA B CA 1
ATOM 2228 C C . ALA B 1 20 ? -36.312 -7.598 39.844 1 23.41 20 ALA B C 1
ATOM 2230 O O . ALA B 1 20 ? -35.25 -7.406 39.219 1 23.41 20 ALA B O 1
ATOM 2231 N N . SER B 1 21 ? -37.406 -7.059 39.375 1 24.94 21 SER B N 1
ATOM 2232 C CA . SER B 1 21 ? -37.656 -5.828 38.625 1 24.94 21 SER B CA 1
ATOM 2233 C C . SER B 1 21 ? -37.031 -4.621 39.344 1 24.94 21 SER B C 1
ATOM 2235 O O . SER B 1 21 ? -37.5 -4.215 40.406 1 24.94 21 SER B O 1
ATOM 2237 N N . CYS B 1 22 ? -35.688 -4.625 39.719 1 23.12 22 CYS B N 1
ATOM 2238 C CA . CYS B 1 22 ? -35.219 -3.398 40.344 1 23.12 22 CYS B CA 1
ATOM 2239 C C . CYS B 1 22 ? -35.625 -2.174 39.531 1 23.12 22 CYS B C 1
ATOM 2241 O O . CYS B 1 22 ? -35.344 -2.078 38.344 1 23.12 22 CYS B O 1
ATOM 2243 N N . ASN B 1 23 ? -36.75 -1.609 39.875 1 25.47 23 ASN B N 1
ATOM 2244 C CA . ASN B 1 23 ? -37.281 -0.305 39.5 1 25.47 23 ASN B CA 1
ATOM 2245 C C . ASN B 1 23 ? -36.219 0.776 39.562 1 25.47 23 ASN B C 1
ATOM 2247 O O . ASN B 1 23 ? -36.031 1.429 40.594 1 25.47 23 ASN B O 1
ATOM 2251 N N . MET B 1 24 ? -34.906 0.461 39.312 1 25.72 24 MET B N 1
ATOM 2252 C CA . MET B 1 24 ? -34 1.586 39.438 1 25.72 24 MET B CA 1
ATOM 2253 C C . MET B 1 24 ? -34.5 2.795 38.656 1 25.72 24 MET B C 1
ATOM 2255 O O . MET B 1 24 ? -34.781 2.686 37.469 1 25.72 24 MET B O 1
ATOM 2259 N N . GLN B 1 25 ? -35.031 3.803 39.312 1 24.61 25 GLN B N 1
ATOM 2260 C CA . GLN B 1 25 ? -35.344 5.164 38.906 1 24.61 25 GLN B CA 1
ATOM 2261 C C . GLN B 1 25 ? -34.281 5.688 37.938 1 24.61 25 GLN B C 1
ATOM 2263 O O . GLN B 1 25 ? -33.094 5.574 38.188 1 24.61 25 GLN B O 1
ATOM 2268 N N . LYS B 1 26 ? -34.594 5.934 36.688 1 27.41 26 LYS B N 1
ATOM 2269 C CA . LYS B 1 26 ? -34.094 6.348 35.375 1 27.41 26 LYS B CA 1
ATOM 2270 C C . LYS B 1 26 ? -33.344 7.676 35.469 1 27.41 26 LYS B C 1
ATOM 2272 O O . LYS B 1 26 ? -33.031 8.305 34.438 1 27.41 26 LYS B O 1
ATOM 2277 N N . THR B 1 27 ? -33.438 8.336 36.656 1 28.59 27 THR B N 1
ATOM 2278 C CA . THR B 1 27 ? -33.031 9.719 36.469 1 28.59 27 THR B CA 1
ATOM 2279 C C . THR B 1 27 ? -31.547 9.781 36.094 1 28.59 27 THR B C 1
ATOM 2281 O O . THR B 1 27 ? -30.875 10.789 36.375 1 28.59 27 THR B O 1
ATOM 2284 N N . THR B 1 28 ? -30.938 8.773 35.656 1 30.55 28 THR B N 1
ATOM 2285 C CA . THR B 1 28 ? -29.516 9.016 35.5 1 30.55 28 THR B CA 1
ATOM 2286 C C . THR B 1 28 ? -29.281 10.289 34.688 1 30.55 28 THR B C 1
ATOM 2288 O O . THR B 1 28 ? -29.688 10.383 33.531 1 30.55 28 THR B O 1
ATOM 2291 N N . LYS B 1 29 ? -29.359 11.43 35.375 1 29.44 29 LYS B N 1
ATOM 2292 C CA . LYS B 1 29 ? -28.844 12.664 34.781 1 29.44 29 LYS B CA 1
ATOM 2293 C C . LYS B 1 29 ? -27.641 12.398 33.875 1 29.44 29 LYS B C 1
ATOM 2295 O O . LYS B 1 29 ? -26.609 11.938 34.344 1 29.44 29 LYS B O 1
ATOM 2300 N N . PHE B 1 30 ? -27.922 11.938 32.688 1 30.25 30 PHE B N 1
ATOM 2301 C CA . PHE B 1 30 ? -26.906 11.836 31.656 1 30.25 30 PHE B CA 1
ATOM 2302 C C . PHE B 1 30 ? -26.016 13.062 31.656 1 30.25 30 PHE B C 1
ATOM 2304 O O . PHE B 1 30 ? -26.5 14.195 31.547 1 30.25 30 PHE B O 1
ATOM 2311 N N . PHE B 1 31 ? -25.031 13.227 32.562 1 29.23 31 PHE B N 1
ATOM 2312 C CA . PHE B 1 31 ? -24 14.258 32.469 1 29.23 31 PHE B CA 1
ATOM 2313 C C . PHE B 1 31 ? -23.719 14.578 31 1 29.23 31 PHE B C 1
ATOM 2315 O O . PHE B 1 31 ? -23.547 13.68 30.172 1 29.23 31 PHE B O 1
ATOM 2322 N N . GLU B 1 32 ? -24.281 15.594 30.531 1 31.81 32 GLU B N 1
ATOM 2323 C CA . GLU B 1 32 ? -23.844 16.078 29.234 1 31.81 32 GLU B CA 1
ATOM 2324 C C . GLU B 1 32 ? -22.328 15.969 29.062 1 31.81 32 GLU B C 1
ATOM 2326 O O . GLU B 1 32 ? -21.578 16.375 29.953 1 31.81 32 GLU B O 1
ATOM 2331 N N . PRO B 1 33 ? -21.859 14.984 28.438 1 34.31 33 PRO B N 1
ATOM 2332 C CA . PRO B 1 33 ? -20.406 14.914 28.25 1 34.31 33 PRO B CA 1
ATOM 2333 C C . PRO B 1 33 ? -19.766 16.281 28.016 1 34.31 33 PRO B C 1
ATOM 2335 O O . PRO B 1 33 ? -20.25 17.062 27.188 1 34.31 33 PRO B O 1
ATOM 2338 N N . CYS B 1 34 ? -19.516 17.078 29.016 1 31.86 34 CYS B N 1
ATOM 2339 C CA . CYS B 1 34 ? -18.734 18.312 28.891 1 31.86 34 CYS B CA 1
ATOM 2340 C C . CYS B 1 34 ? -17.641 18.156 27.844 1 31.86 34 CYS B C 1
ATOM 2342 O O . CYS B 1 34 ? -16.703 17.391 28.031 1 31.86 34 CYS B O 1
ATOM 2344 N N . ILE B 1 35 ? -17.906 18.266 26.641 1 39.06 35 ILE B N 1
ATOM 2345 C CA . ILE B 1 35 ? -16.953 18.281 25.531 1 39.06 35 ILE B CA 1
ATOM 2346 C C . ILE B 1 35 ? -15.922 19.375 25.766 1 39.06 35 ILE B C 1
ATOM 2348 O O . ILE B 1 35 ? -16 20.453 25.172 1 39.06 35 ILE B O 1
ATOM 2352 N N . LYS B 1 36 ? -15.828 19.875 26.938 1 41.56 36 LYS B N 1
ATOM 2353 C CA . LYS B 1 36 ? -14.828 20.938 27.047 1 41.56 36 LYS B CA 1
ATOM 2354 C C . LYS B 1 36 ? -13.445 20.438 26.641 1 41.56 36 LYS B C 1
ATOM 2356 O O . LYS B 1 36 ? -13.031 19.344 27.047 1 41.56 36 LYS B O 1
ATOM 2361 N N . PRO B 1 37 ? -12.867 21.078 25.609 1 50.38 37 PRO B N 1
ATOM 2362 C CA . PRO B 1 37 ? -11.516 20.656 25.25 1 50.38 37 PRO B CA 1
ATOM 2363 C C . PRO B 1 37 ? -10.57 20.594 26.453 1 50.38 37 PRO B C 1
ATOM 2365 O O . PRO B 1 37 ? -10.711 21.375 27.391 1 50.38 37 PRO B O 1
ATOM 2368 N N . MET B 1 38 ? -10.055 19.359 26.641 1 60.06 38 MET B N 1
ATOM 2369 C CA . MET B 1 38 ? -9.109 19.094 27.719 1 60.06 38 MET B CA 1
ATOM 2370 C C . MET B 1 38 ? -7.934 20.062 27.656 1 60.06 38 MET B C 1
ATOM 2372 O O . MET B 1 38 ? -7.164 20.156 28.625 1 60.06 38 MET B O 1
ATOM 2376 N N . LEU B 1 39 ? -7.844 20.844 26.453 1 71.56 39 LEU B N 1
ATOM 2377 C CA . LEU B 1 39 ? -6.695 21.734 26.312 1 71.56 39 LEU B CA 1
ATOM 2378 C C . LEU B 1 39 ? -7.105 23.188 26.562 1 71.56 39 LEU B C 1
ATOM 2380 O O . LEU B 1 39 ? -8.234 23.578 26.25 1 71.56 39 LEU B O 1
ATOM 2384 N N . PRO B 1 40 ? -6.262 23.984 27.219 1 77.69 40 PRO B N 1
ATOM 2385 C CA . PRO B 1 40 ? -6.57 25.391 27.438 1 77.69 40 PRO B CA 1
ATOM 2386 C C . PRO B 1 40 ? -6.848 26.156 26.141 1 77.69 40 PRO B C 1
ATOM 2388 O O . PRO B 1 40 ? -6.316 25.781 25.078 1 77.69 40 PRO B O 1
ATOM 2391 N N . PRO B 1 41 ? -7.664 27.109 26.266 1 82.81 41 PRO B N 1
ATOM 2392 C CA . PRO B 1 41 ? -7.91 27.953 25.094 1 82.81 41 PRO B CA 1
ATOM 2393 C C . PRO B 1 41 ? -6.629 28.547 24.516 1 82.81 41 PRO B C 1
ATOM 2395 O O . PRO B 1 41 ? -5.711 28.906 25.25 1 82.81 41 PRO B O 1
ATOM 2398 N N . GLY B 1 42 ? -6.48 28.516 23.203 1 88.88 42 GLY B N 1
ATOM 2399 C CA . GLY B 1 42 ? -5.348 29.141 22.531 1 88.88 42 GLY B CA 1
ATOM 2400 C C . GLY B 1 42 ? -4.168 28.188 22.375 1 88.88 42 GLY B C 1
ATOM 2401 O O . GLY B 1 42 ? -3.082 28.609 21.969 1 88.88 42 GLY B O 1
ATOM 2402 N N . THR B 1 43 ? -4.387 26.922 22.703 1 87.5 43 THR B N 1
ATOM 2403 C CA . THR B 1 43 ? -3.326 25.938 22.641 1 87.5 43 THR B CA 1
ATOM 2404 C C . THR B 1 43 ? -2.689 25.922 21.25 1 87.5 43 THR B C 1
ATOM 2406 O O . THR B 1 43 ? -1.483 25.703 21.125 1 87.5 43 THR B O 1
ATOM 2409 N N . PHE B 1 44 ? -3.488 26.219 20.234 1 92.31 44 PHE B N 1
ATOM 2410 C CA . PHE B 1 44 ? -2.975 26.141 18.875 1 92.31 44 PHE B CA 1
ATOM 2411 C C . PHE B 1 44 ? -3.01 27.516 18.203 1 92.31 44 PHE B C 1
ATOM 2413 O O . PHE B 1 44 ? -3.148 27.609 16.984 1 92.31 44 PHE B O 1
ATOM 2420 N N . LYS B 1 45 ? -2.947 28.516 19.062 1 93.75 45 LYS B N 1
ATOM 2421 C CA . LYS B 1 45 ? -2.881 29.875 18.516 1 93.75 45 LYS B CA 1
ATOM 2422 C C . LYS B 1 45 ? -1.703 30.016 17.562 1 93.75 45 LYS B C 1
ATOM 2424 O O . LYS B 1 45 ? -0.608 29.516 17.828 1 93.75 45 LYS B O 1
ATOM 2429 N N . ASP B 1 46 ? -1.892 30.625 16.359 1 93.19 46 ASP B N 1
ATOM 2430 C CA . ASP B 1 46 ? -0.918 30.969 15.328 1 93.19 46 ASP B CA 1
ATOM 2431 C C . ASP B 1 46 ? -0.447 29.703 14.594 1 93.19 46 ASP B C 1
ATOM 2433 O O . ASP B 1 46 ? 0.571 29.734 13.898 1 93.19 46 ASP B O 1
ATOM 2437 N N . ARG B 1 47 ? -1.116 28.578 14.883 1 96.06 47 ARG B N 1
ATOM 2438 C CA . ARG B 1 47 ? -0.82 27.375 14.133 1 96.06 47 ARG B CA 1
ATOM 2439 C C . ARG B 1 47 ? -1.799 27.188 12.977 1 96.06 47 ARG B C 1
ATOM 2441 O O . ARG B 1 47 ? -2.953 27.609 13.062 1 96.06 47 ARG B O 1
ATOM 2448 N N . ILE B 1 48 ? -1.315 26.609 11.953 1 98.56 48 ILE B N 1
ATOM 2449 C CA . ILE B 1 48 ? -2.137 26.344 10.773 1 98.56 48 ILE B CA 1
ATOM 2450 C C . ILE B 1 48 ? -2.25 24.828 10.555 1 98.56 48 ILE B C 1
ATOM 2452 O O . ILE B 1 48 ? -1.242 24.125 10.539 1 98.56 48 ILE B O 1
ATOM 2456 N N . ALA B 1 49 ? -3.486 24.359 10.445 1 98.56 49 ALA B N 1
ATOM 2457 C CA . ALA B 1 49 ? -3.75 22.938 10.211 1 98.56 49 ALA B CA 1
ATOM 2458 C C . ALA B 1 49 ? -4.207 22.688 8.781 1 98.56 49 ALA B C 1
ATOM 2460 O O . ALA B 1 49 ? -4.949 23.5 8.211 1 98.56 49 ALA B O 1
ATOM 2461 N N . PHE B 1 50 ? -3.695 21.688 8.234 1 98.88 50 PHE B N 1
ATOM 2462 C CA . PHE B 1 50 ? -4.098 21.172 6.93 1 98.88 50 PHE B CA 1
ATOM 2463 C C . PHE B 1 50 ? -4.738 19.797 7.059 1 98.88 50 PHE B C 1
ATOM 2465 O O . PHE B 1 50 ? -4.062 18.828 7.391 1 98.88 50 PHE B O 1
ATOM 2472 N N . ILE B 1 51 ? -6.086 19.672 6.758 1 98.62 51 ILE B N 1
ATOM 2473 C CA . ILE B 1 51 ? -6.836 18.469 7.066 1 98.62 51 ILE B CA 1
ATOM 2474 C C . ILE B 1 51 ? -7.508 17.938 5.801 1 98.62 51 ILE B C 1
ATOM 2476 O O . ILE B 1 51 ? -8.414 18.578 5.258 1 98.62 51 ILE B O 1
ATOM 2480 N N . THR B 1 52 ? -7.09 16.797 5.316 1 98.69 52 THR B N 1
ATOM 2481 C CA . THR B 1 52 ? -7.805 16.141 4.227 1 98.69 52 THR B CA 1
ATOM 2482 C C . THR B 1 52 ? -9.047 15.43 4.746 1 98.69 52 THR B C 1
ATOM 2484 O O . THR B 1 52 ? -9.055 14.914 5.867 1 98.69 52 THR B O 1
ATOM 2487 N N . GLY B 1 53 ? -10.07 15.406 3.893 1 97.06 53 GLY B N 1
ATOM 2488 C CA . GLY B 1 53 ? -11.336 14.891 4.383 1 97.06 53 GLY B CA 1
ATOM 2489 C C . GLY B 1 53 ? -11.922 15.711 5.516 1 97.06 53 GLY B C 1
ATOM 2490 O O . GLY B 1 53 ? -12.523 15.156 6.441 1 97.06 53 GLY B O 1
ATOM 2491 N N . GLY B 1 54 ? -11.711 16.953 5.512 1 96.44 54 GLY B N 1
ATOM 2492 C CA . GLY B 1 54 ? -12.039 17.797 6.648 1 96.44 54 GLY B CA 1
ATOM 2493 C C . GLY B 1 54 ? -13.461 18.328 6.613 1 96.44 54 GLY B C 1
ATOM 2494 O O . GLY B 1 54 ? -13.898 19.016 7.539 1 96.44 54 GLY B O 1
ATOM 2495 N N . GLY B 1 55 ? -14.195 18 5.59 1 94.81 55 GLY B N 1
ATOM 2496 C CA . GLY B 1 55 ? -15.523 18.562 5.422 1 94.81 55 GLY B CA 1
ATOM 2497 C C . GLY B 1 55 ? -16.609 17.797 6.145 1 94.81 55 GLY B C 1
ATOM 2498 O O . GLY B 1 55 ? -17.719 18.297 6.336 1 94.81 55 GLY B O 1
ATOM 2499 N N . THR B 1 56 ? -16.328 16.547 6.473 1 91.62 56 THR B N 1
ATOM 2500 C CA . THR B 1 56 ? -17.359 15.711 7.082 1 91.62 56 THR B CA 1
ATOM 2501 C C . THR B 1 56 ? -16.75 14.82 8.172 1 91.62 56 THR B C 1
ATOM 2503 O O . THR B 1 56 ? -15.531 14.773 8.336 1 91.62 56 THR B O 1
ATOM 2506 N N . GLY B 1 57 ? -17.625 14.328 9.016 1 88.38 57 GLY B N 1
ATOM 2507 C CA . GLY B 1 57 ? -17.266 13.258 9.93 1 88.38 57 GLY B CA 1
ATOM 2508 C C . GLY B 1 57 ? -16.156 13.656 10.898 1 88.38 57 GLY B C 1
ATOM 2509 O O . GLY B 1 57 ? -16.203 14.727 11.5 1 88.38 57 GLY B O 1
ATOM 2510 N N . LEU B 1 58 ? -15.234 12.695 11.07 1 86.94 58 LEU B N 1
ATOM 2511 C CA . LEU B 1 58 ? -14.125 12.875 12 1 86.94 58 LEU B CA 1
ATOM 2512 C C . LEU B 1 58 ? -13.266 14.07 11.602 1 86.94 58 LEU B C 1
ATOM 2514 O O . LEU B 1 58 ? -12.773 14.805 12.461 1 86.94 58 LEU B O 1
ATOM 2518 N N . GLY B 1 59 ? -13.086 14.273 10.297 1 92.56 59 GLY B N 1
ATOM 2519 C CA . GLY B 1 59 ? -12.32 15.406 9.797 1 92.56 59 GLY B CA 1
ATOM 2520 C C . GLY B 1 59 ? -12.914 16.75 10.188 1 92.56 59 GLY B C 1
ATOM 2521 O O . GLY B 1 59 ? -12.203 17.641 10.641 1 92.56 59 GLY B O 1
ATOM 2522 N N . LYS B 1 60 ? -14.203 16.812 10.055 1 94.69 60 LYS B N 1
ATOM 2523 C CA . LYS B 1 60 ? -14.906 18.016 10.461 1 94.69 60 LYS B CA 1
ATOM 2524 C C . LYS B 1 60 ? -14.773 18.25 11.961 1 94.69 60 LYS B C 1
ATOM 2526 O O . LYS B 1 60 ? -14.555 19.375 12.406 1 94.69 60 LYS B O 1
ATOM 2531 N N . GLY B 1 61 ? -14.883 17.203 12.727 1 91.56 61 GLY B N 1
ATOM 2532 C CA . GLY B 1 61 ? -14.727 17.297 14.172 1 91.56 61 GLY B CA 1
ATOM 2533 C C . GLY B 1 61 ? -13.352 17.797 14.586 1 91.56 61 GLY B C 1
ATOM 2534 O O . GLY B 1 61 ? -13.234 18.641 15.469 1 91.56 61 GLY B O 1
ATOM 2535 N N . MET B 1 62 ? -12.352 17.312 13.938 1 91.56 62 MET B N 1
ATOM 2536 C CA . MET B 1 62 ? -10.992 17.719 14.273 1 91.56 62 MET B CA 1
ATOM 2537 C C . MET B 1 62 ? -10.734 19.172 13.852 1 91.56 62 MET B C 1
ATOM 2539 O O . MET B 1 62 ? -10.086 19.922 14.57 1 91.56 62 MET B O 1
ATOM 2543 N N . ALA B 1 63 ? -11.266 19.484 12.711 1 96.19 63 ALA B N 1
ATOM 2544 C CA . ALA B 1 63 ? -11.156 20.875 12.258 1 96.19 63 ALA B CA 1
ATOM 2545 C C . ALA B 1 63 ? -11.797 21.828 13.266 1 96.19 63 ALA B C 1
ATOM 2547 O O . ALA B 1 63 ? -11.211 22.844 13.633 1 96.19 63 ALA B O 1
ATOM 2548 N N . SER B 1 64 ? -12.961 21.469 13.734 1 95.38 64 SER B N 1
ATOM 2549 C CA . SER B 1 64 ? -13.695 22.266 14.703 1 95.38 64 SER B CA 1
ATOM 2550 C C . SER B 1 64 ? -12.93 22.406 16.016 1 95.38 64 SER B C 1
ATOM 2552 O O . SER B 1 64 ? -12.828 23.5 16.578 1 95.38 64 SER B O 1
ATOM 2554 N N . MET B 1 65 ? -12.391 21.328 16.438 1 91.69 65 MET B N 1
ATOM 2555 C CA . MET B 1 65 ? -11.641 21.312 17.688 1 91.69 65 MET B CA 1
ATOM 2556 C C . MET B 1 65 ? -10.398 22.188 17.594 1 91.69 65 MET B C 1
ATOM 2558 O O . MET B 1 65 ? -10.172 23.047 18.469 1 91.69 65 MET B O 1
ATOM 2562 N N . LEU B 1 66 ? -9.609 22.047 16.578 1 93.56 66 LEU B N 1
ATOM 2563 C CA . LEU B 1 66 ? -8.383 22.812 16.406 1 93.56 66 LEU B CA 1
ATOM 2564 C C . LEU B 1 66 ? -8.688 24.297 16.281 1 93.56 66 LEU B C 1
ATOM 2566 O O . LEU B 1 66 ? -8.008 25.141 16.891 1 93.56 66 LEU B O 1
ATOM 2570 N N . ALA B 1 67 ? -9.766 24.594 15.562 1 96.31 67 ALA B N 1
ATOM 2571 C CA . ALA B 1 67 ? -10.172 26 15.406 1 96.31 67 ALA B CA 1
ATOM 2572 C C . ALA B 1 67 ? -10.625 26.578 16.734 1 96.31 67 ALA B C 1
ATOM 2574 O O . ALA B 1 67 ? -10.266 27.719 17.078 1 96.31 67 ALA B O 1
ATOM 2575 N N . SER B 1 68 ? -11.359 25.812 17.484 1 94.44 68 SER B N 1
ATOM 2576 C CA . SER B 1 68 ? -11.852 26.281 18.781 1 94.44 68 SER B CA 1
ATOM 2577 C C . SER B 1 68 ? -10.703 26.562 19.734 1 94.44 68 SER B C 1
ATOM 2579 O O . SER B 1 68 ? -10.852 27.328 20.688 1 94.44 68 SER B O 1
ATOM 2581 N N . LEU B 1 69 ? -9.57 25.969 19.406 1 92.12 69 LEU B N 1
ATOM 2582 C CA . LEU B 1 69 ? -8.406 26.141 20.281 1 92.12 69 LEU B CA 1
ATOM 2583 C C . LEU B 1 69 ? -7.418 27.125 19.672 1 92.12 69 LEU B C 1
ATOM 2585 O O . LEU B 1 69 ? -6.262 27.203 20.094 1 92.12 69 LEU B O 1
ATOM 2589 N N . GLY B 1 70 ? -7.875 27.797 18.531 1 96.25 70 GLY B N 1
ATOM 2590 C CA . GLY B 1 70 ? -7.148 28.984 18.078 1 96.25 70 GLY B CA 1
ATOM 2591 C C . GLY B 1 70 ? -6.453 28.766 16.75 1 96.25 70 GLY B C 1
ATOM 2592 O O . GLY B 1 70 ? -5.895 29.719 16.188 1 96.25 70 GLY B O 1
ATOM 2593 N N . ALA B 1 71 ? -6.469 27.578 16.234 1 96.81 71 ALA B N 1
ATOM 2594 C CA . ALA B 1 71 ? -5.777 27.297 14.984 1 96.81 71 ALA B CA 1
ATOM 2595 C C . ALA B 1 71 ? -6.551 27.859 13.797 1 96.81 71 ALA B C 1
ATOM 2597 O O . ALA B 1 71 ? -7.781 27.953 13.828 1 96.81 71 ALA B O 1
ATOM 2598 N N . GLN B 1 72 ? -5.828 28.281 12.836 1 98.62 72 GLN B N 1
ATOM 2599 C CA . GLN B 1 72 ? -6.418 28.406 11.5 1 98.62 72 GLN B CA 1
ATOM 2600 C C . GLN B 1 72 ? -6.383 27.078 10.766 1 98.62 72 GLN B C 1
ATOM 2602 O O . GLN B 1 72 ? -5.461 26.281 10.953 1 98.62 72 GLN B O 1
ATOM 2607 N N . VAL B 1 73 ? -7.422 26.859 9.945 1 98.75 73 VAL B N 1
ATOM 2608 C CA . VAL B 1 73 ? -7.559 25.5 9.438 1 98.75 73 VAL B CA 1
ATOM 2609 C C . VAL B 1 73 ? -7.887 25.531 7.949 1 98.75 73 VAL B C 1
ATOM 2611 O O . VAL B 1 73 ? -8.742 26.312 7.512 1 98.75 73 VAL B O 1
ATOM 2614 N N . ALA B 1 74 ? -7.168 24.797 7.137 1 98.94 74 ALA B N 1
ATOM 2615 C CA . ALA B 1 74 ? -7.555 24.438 5.773 1 98.94 74 ALA B CA 1
ATOM 2616 C C . ALA B 1 74 ? -8.195 23.062 5.719 1 98.94 74 ALA B C 1
ATOM 2618 O O . ALA B 1 74 ? -7.59 22.078 6.156 1 98.94 74 ALA B O 1
ATOM 2619 N N . ILE B 1 75 ? -9.43 23 5.23 1 98.88 75 ILE B N 1
ATOM 2620 C CA . ILE B 1 75 ? -10.094 21.719 5.051 1 98.88 75 ILE B CA 1
ATOM 2621 C C . ILE B 1 75 ? -10.141 21.359 3.564 1 98.88 75 ILE B C 1
ATOM 2623 O O . ILE B 1 75 ? -10.477 22.203 2.73 1 98.88 75 ILE B O 1
ATOM 2627 N N . VAL B 1 76 ? -9.758 20.109 3.25 1 98.81 76 VAL B N 1
ATOM 2628 C CA . VAL B 1 76 ? -9.516 19.703 1.869 1 98.81 76 VAL B CA 1
ATOM 2629 C C . VAL B 1 76 ? -10.336 18.453 1.542 1 98.81 76 VAL B C 1
ATOM 2631 O O . VAL B 1 76 ? -10.352 17.484 2.309 1 98.81 76 VAL B O 1
ATOM 2634 N N . SER B 1 77 ? -11.086 18.453 0.476 1 98.06 77 SER B N 1
ATOM 2635 C CA . SER B 1 77 ? -11.781 17.297 -0.094 1 98.06 77 SER B CA 1
ATOM 2636 C C . SER B 1 77 ? -12.195 17.562 -1.536 1 98.06 77 SER B C 1
ATOM 2638 O O . SER B 1 77 ? -11.883 18.625 -2.096 1 98.06 77 SER B O 1
ATOM 2640 N N . ARG B 1 78 ? -12.852 16.672 -2.111 1 96.25 78 ARG B N 1
ATOM 2641 C CA . ARG B 1 78 ? -13.219 16.797 -3.52 1 96.25 78 ARG B CA 1
ATOM 2642 C C . ARG B 1 78 ? -14.422 17.703 -3.697 1 96.25 78 ARG B C 1
ATOM 2644 O O . ARG B 1 78 ? -14.539 18.391 -4.719 1 96.25 78 ARG B O 1
ATOM 2651 N N . LYS B 1 79 ? -15.328 17.781 -2.729 1 95.56 79 LYS B N 1
ATOM 2652 C CA . LYS B 1 79 ? -16.594 18.5 -2.875 1 95.56 79 LYS B CA 1
ATOM 2653 C C . LYS B 1 79 ? -16.531 19.875 -2.236 1 95.56 79 LYS B C 1
ATOM 2655 O O . LYS B 1 79 ? -16.75 20.016 -1.03 1 95.56 79 LYS B O 1
ATOM 2660 N N . LEU B 1 80 ? -16.484 20.891 -3.094 1 97.62 80 LEU B N 1
ATOM 2661 C CA . LEU B 1 80 ? -16.25 22.25 -2.613 1 97.62 80 LEU B CA 1
ATOM 2662 C C . LEU B 1 80 ? -17.469 22.766 -1.865 1 97.62 80 LEU B C 1
ATOM 2664 O O . LEU B 1 80 ? -17.344 23.469 -0.859 1 97.62 80 LEU B O 1
ATOM 2668 N N . ASP B 1 81 ? -18.625 22.406 -2.355 1 97.19 81 ASP B N 1
ATOM 2669 C CA . ASP B 1 81 ? -19.844 22.922 -1.725 1 97.19 81 ASP B CA 1
ATOM 2670 C C . ASP B 1 81 ? -19.938 22.453 -0.274 1 97.19 81 ASP B C 1
ATOM 2672 O O . ASP B 1 81 ? -20.281 23.234 0.615 1 97.19 81 ASP B O 1
ATOM 2676 N N . VAL B 1 82 ? -19.641 21.203 -0.028 1 97.06 82 VAL B N 1
ATOM 2677 C CA . VAL B 1 82 ? -19.641 20.641 1.317 1 97.06 82 VAL B CA 1
ATOM 2678 C C . VAL B 1 82 ? -18.578 21.328 2.17 1 97.06 82 VAL B C 1
ATOM 2680 O O . VAL B 1 82 ? -18.828 21.688 3.324 1 97.06 82 VAL B O 1
ATOM 2683 N N . LEU B 1 83 ? -17.469 21.594 1.618 1 98.5 83 LEU B N 1
ATOM 2684 C CA . LEU B 1 83 ? -16.359 22.234 2.32 1 98.5 83 LEU B CA 1
ATOM 2685 C C . LEU B 1 83 ? -16.719 23.656 2.719 1 98.5 83 LEU B C 1
ATOM 2687 O O . LEU B 1 83 ? -16.422 24.094 3.83 1 98.5 83 LEU B O 1
ATOM 2691 N N . GLU B 1 84 ? -17.312 24.375 1.831 1 98.62 84 GLU B N 1
ATOM 2692 C CA . GLU B 1 84 ? -17.672 25.766 2.084 1 98.62 84 GLU B CA 1
ATOM 2693 C C . GLU B 1 84 ? -18.672 25.875 3.232 1 98.62 84 GLU B C 1
ATOM 2695 O O . GLU B 1 84 ? -18.547 2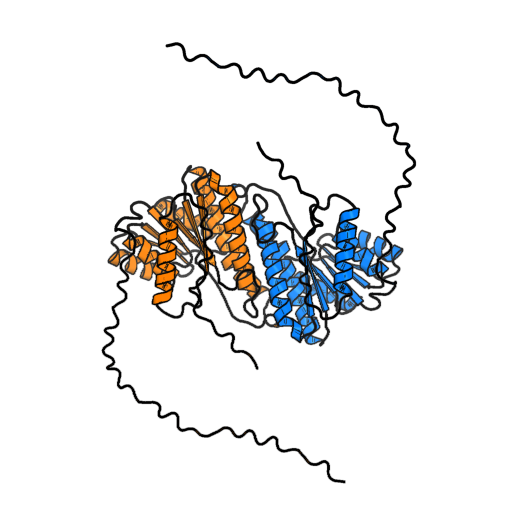6.734 4.102 1 98.62 84 GLU B O 1
ATOM 2700 N N . ASN B 1 85 ? -19.625 25 3.172 1 98.5 85 ASN B N 1
ATOM 2701 C CA . ASN B 1 85 ? -20.594 24.984 4.262 1 98.5 85 ASN B CA 1
ATOM 2702 C C . ASN B 1 85 ? -19.938 24.688 5.602 1 98.5 85 ASN B C 1
ATOM 2704 O O . ASN B 1 85 ? -20.203 25.359 6.598 1 98.5 85 ASN B O 1
ATOM 2708 N N . THR B 1 86 ? -19.062 23.703 5.617 1 98.5 86 THR B N 1
ATOM 2709 C CA . THR B 1 86 ? -18.359 23.328 6.832 1 98.5 86 THR B CA 1
ATOM 2710 C C . THR B 1 86 ? -17.438 24.453 7.293 1 98.5 86 THR B C 1
ATOM 2712 O O . THR B 1 86 ? -17.375 24.75 8.484 1 98.5 86 THR B O 1
ATOM 2715 N N . ALA B 1 87 ? -16.75 25.047 6.363 1 98.81 87 ALA B N 1
ATOM 2716 C CA . ALA B 1 87 ? -15.859 26.156 6.688 1 98.81 87 ALA B CA 1
ATOM 2717 C C . ALA B 1 87 ? -16.609 27.297 7.344 1 98.81 87 ALA B C 1
ATOM 2719 O O . ALA B 1 87 ? -16.156 27.875 8.336 1 98.81 87 ALA B O 1
ATOM 2720 N N . GLU B 1 88 ? -17.734 27.656 6.809 1 98.62 88 GLU B N 1
ATOM 2721 C CA . GLU B 1 88 ? -18.562 28.734 7.352 1 98.62 88 GLU B CA 1
ATOM 2722 C C . GLU B 1 88 ? -19.016 28.406 8.766 1 98.62 88 GLU B C 1
ATOM 2724 O O . GLU B 1 88 ? -18.922 29.25 9.664 1 98.62 88 GLU B O 1
ATOM 2729 N N . GLU B 1 89 ? -19.484 27.219 8.898 1 98.38 89 GLU B N 1
ATOM 2730 C CA . GLU B 1 89 ? -19.969 26.781 10.203 1 98.38 89 GLU B CA 1
ATOM 2731 C C . GLU B 1 89 ? -18.875 26.859 11.266 1 98.38 89 GLU B C 1
ATOM 2733 O O . GLU B 1 89 ? -19.078 27.438 12.336 1 98.38 89 GLU B O 1
ATOM 2738 N N . ILE B 1 90 ? -17.703 26.312 10.977 1 98.38 90 ILE B N 1
ATOM 2739 C CA . ILE B 1 90 ? -16.609 26.266 11.938 1 98.38 90 ILE B CA 1
ATOM 2740 C C . ILE B 1 90 ? -16.062 27.672 12.188 1 98.38 90 ILE B C 1
ATOM 2742 O O . ILE B 1 90 ? -15.766 28.031 13.328 1 98.38 90 ILE B O 1
ATOM 2746 N N . SER B 1 91 ? -15.961 28.469 11.133 1 98.44 91 SER B N 1
ATOM 2747 C CA . SER B 1 91 ? -15.477 29.844 11.281 1 98.44 91 SER B CA 1
ATOM 2748 C C . SER B 1 91 ? -16.391 30.656 12.195 1 98.44 91 SER B C 1
ATOM 2750 O O . SER B 1 91 ? -15.93 31.406 13.047 1 98.44 91 SER B O 1
ATOM 2752 N N . LYS B 1 92 ? -17.656 30.531 12.016 1 98 92 LYS B N 1
ATOM 2753 C CA . LYS B 1 92 ? -18.641 31.281 12.805 1 98 92 LYS B CA 1
ATOM 2754 C C . LYS B 1 92 ? -18.562 30.891 14.281 1 98 92 LYS B C 1
ATOM 2756 O O . LYS B 1 92 ? -18.609 31.75 15.164 1 98 92 LYS B O 1
ATOM 2761 N N . SER B 1 93 ? -18.391 29.641 14.531 1 97 93 SER B N 1
ATOM 2762 C CA . SER B 1 93 ? -18.422 29.141 15.906 1 97 93 SER B CA 1
ATOM 2763 C C . SER B 1 93 ? -17.109 29.391 16.625 1 97 93 SER B C 1
ATOM 2765 O O . SER B 1 93 ? -17.078 29.594 17.828 1 97 93 SER B O 1
ATOM 2767 N N . SER B 1 94 ? -15.984 29.359 15.93 1 95.69 94 SER B N 1
ATOM 2768 C CA . SER B 1 94 ? -14.672 29.422 16.562 1 95.69 94 SER B CA 1
ATOM 2769 C C . SER B 1 94 ? -14.086 30.828 16.469 1 95.69 94 SER B C 1
ATOM 2771 O O . SER B 1 94 ? -13.172 31.172 17.234 1 95.69 94 SER B O 1
ATOM 2773 N N . GLY B 1 95 ? -14.516 31.625 15.469 1 96.94 95 GLY B N 1
ATOM 2774 C CA . GLY B 1 95 ? -13.938 32.938 15.195 1 96.94 95 GLY B CA 1
ATOM 2775 C C . GLY B 1 95 ? -12.625 32.875 14.43 1 96.94 95 GLY B C 1
ATOM 2776 O O . GLY B 1 95 ? -11.969 33.875 14.219 1 96.94 95 GLY B O 1
ATOM 2777 N N . GLN B 1 96 ? -12.211 31.656 14.086 1 97.56 96 GLN B N 1
ATOM 2778 C CA . GLN B 1 96 ? -10.953 31.469 13.375 1 97.56 96 GLN B CA 1
ATOM 2779 C C . GLN B 1 96 ? -11.18 31.359 11.875 1 97.56 96 GLN B C 1
ATOM 2781 O O . GLN B 1 96 ? -12.289 31.078 11.422 1 97.56 96 GLN B O 1
ATOM 2786 N N . LYS B 1 97 ? -10.195 31.594 11.094 1 98.31 97 LYS B N 1
ATOM 2787 C CA . LYS B 1 97 ? -10.25 31.406 9.641 1 98.31 97 LYS B CA 1
ATOM 2788 C C . LYS B 1 97 ? -10.227 29.938 9.273 1 98.31 97 LYS B C 1
ATOM 2790 O O . LYS B 1 97 ? -9.367 29.188 9.734 1 98.31 97 LYS B O 1
ATOM 2795 N N . VAL B 1 98 ? -11.203 29.516 8.555 1 98.75 98 VAL B N 1
ATOM 2796 C CA . VAL B 1 98 ? -11.281 28.172 7.988 1 98.75 98 VAL B CA 1
ATOM 2797 C C . VAL B 1 98 ? -11.391 28.266 6.465 1 98.75 98 VAL B C 1
ATOM 2799 O O . VAL B 1 98 ? -12.328 28.859 5.938 1 98.75 98 VAL B O 1
ATOM 2802 N N . VAL B 1 99 ? -10.43 27.688 5.715 1 98.81 99 VAL B N 1
ATOM 2803 C CA . VAL B 1 99 ? -10.352 27.812 4.262 1 98.81 99 VAL B CA 1
ATOM 2804 C C . VAL B 1 99 ? -10.711 26.484 3.605 1 98.81 99 VAL B C 1
ATOM 2806 O O . VAL B 1 99 ? -10.055 25.469 3.844 1 98.81 99 VAL B O 1
ATOM 2809 N N . PRO B 1 100 ? -11.828 26.469 2.844 1 98.88 100 PRO B N 1
ATOM 2810 C CA . PRO B 1 100 ? -12.148 25.281 2.049 1 98.88 100 PRO B CA 1
ATOM 2811 C C . PRO B 1 100 ? -11.312 25.188 0.777 1 98.88 100 PRO B C 1
ATOM 2813 O O . PRO B 1 100 ? -11.188 26.156 0.031 1 98.88 100 PRO B O 1
ATOM 2816 N N . ILE B 1 101 ? -10.695 24.078 0.503 1 98.88 101 ILE B N 1
ATOM 2817 C CA . ILE B 1 101 ? -9.875 23.859 -0.687 1 98.88 101 ILE B CA 1
ATOM 2818 C C . ILE B 1 101 ? -10.289 22.547 -1.361 1 98.88 101 ILE B C 1
ATOM 2820 O O . ILE B 1 101 ? -10.258 21.484 -0.737 1 98.88 101 ILE B O 1
ATOM 2824 N N . ALA B 1 102 ? -10.68 22.625 -2.635 1 98.75 102 ALA B N 1
ATOM 2825 C CA . ALA B 1 102 ? -11.039 21.438 -3.389 1 98.75 102 ALA B CA 1
ATOM 2826 C C . ALA B 1 102 ? -9.797 20.75 -3.963 1 98.75 102 ALA B C 1
ATOM 2828 O O . ALA B 1 102 ? -9.008 21.375 -4.672 1 98.75 102 ALA B O 1
ATOM 2829 N N . ALA B 1 103 ? -9.625 19.453 -3.664 1 98.75 103 ALA B N 1
ATOM 2830 C CA . ALA B 1 103 ? -8.531 18.672 -4.238 1 98.75 103 ALA B CA 1
ATOM 2831 C C . ALA B 1 103 ? -8.797 17.172 -4.086 1 98.75 103 ALA B C 1
ATOM 2833 O O . ALA B 1 103 ? -9.328 16.734 -3.062 1 98.75 103 ALA B O 1
ATOM 2834 N N . ASP B 1 104 ? -8.469 16.453 -5.102 1 98.38 104 ASP B N 1
ATOM 2835 C CA . ASP B 1 104 ? -8.422 14.992 -5.027 1 98.38 104 ASP B CA 1
ATOM 2836 C C . ASP B 1 104 ? -7.043 14.516 -4.559 1 98.38 104 ASP B C 1
ATOM 2838 O O . ASP B 1 104 ? -6.039 14.742 -5.242 1 98.38 104 ASP B O 1
ATOM 2842 N N . VAL B 1 105 ? -7.035 13.82 -3.373 1 98.62 105 VAL B N 1
ATOM 2843 C CA . VAL B 1 105 ? -5.758 13.461 -2.766 1 98.62 105 VAL B CA 1
ATOM 2844 C C . VAL B 1 105 ? -5.02 12.469 -3.66 1 98.62 105 VAL B C 1
ATOM 2846 O O . VAL B 1 105 ? -3.818 12.25 -3.496 1 98.62 105 VAL B O 1
ATOM 2849 N N . ARG B 1 106 ? -5.684 11.852 -4.594 1 98.19 106 ARG B N 1
ATOM 2850 C CA . ARG B 1 106 ? -5.074 10.867 -5.48 1 98.19 106 ARG B CA 1
ATOM 2851 C C . ARG B 1 106 ? -4.18 11.539 -6.516 1 98.19 106 ARG B C 1
ATOM 2853 O O . ARG B 1 106 ? -3.408 10.867 -7.207 1 98.19 106 ARG B O 1
ATOM 2860 N N . ASP B 1 107 ? -4.273 12.844 -6.633 1 98.62 107 ASP B N 1
ATOM 2861 C CA . ASP B 1 107 ? -3.541 13.617 -7.629 1 98.62 107 ASP B CA 1
ATOM 2862 C C . ASP B 1 107 ? -2.473 14.492 -6.973 1 98.62 107 ASP B C 1
ATOM 2864 O O . ASP B 1 107 ? -2.787 15.516 -6.367 1 98.62 107 ASP B O 1
ATOM 2868 N N . PRO B 1 108 ? -1.225 14.133 -7.215 1 98.5 108 PRO B N 1
ATOM 2869 C CA . PRO B 1 108 ? -0.165 14.883 -6.543 1 98.5 108 PRO B CA 1
ATOM 2870 C C . PRO B 1 108 ? -0.116 16.344 -6.977 1 98.5 108 PRO B C 1
ATOM 2872 O O . PRO B 1 108 ? 0.251 17.219 -6.184 1 98.5 108 PRO B O 1
ATOM 2875 N N . GLU B 1 109 ? -0.488 16.625 -8.211 1 98.69 109 GLU B N 1
ATOM 2876 C CA . GLU B 1 109 ? -0.511 18.016 -8.656 1 98.69 109 GLU B CA 1
ATOM 2877 C C . GLU B 1 109 ? -1.618 18.797 -7.957 1 98.69 109 GLU B C 1
ATOM 2879 O O . GLU B 1 109 ? -1.439 19.969 -7.625 1 98.69 109 GLU B O 1
ATOM 2884 N N . ALA B 1 110 ? -2.73 18.172 -7.77 1 98.81 110 ALA B N 1
ATOM 2885 C CA . ALA B 1 110 ? -3.816 18.812 -7.027 1 98.81 110 ALA B CA 1
ATOM 2886 C C . ALA B 1 110 ? -3.404 19.094 -5.586 1 98.81 110 ALA B C 1
ATOM 2888 O O . ALA B 1 110 ? -3.771 20.125 -5.02 1 98.81 110 ALA B O 1
ATOM 2889 N N . ILE B 1 111 ? -2.623 18.203 -5.012 1 98.81 111 ILE B N 1
ATOM 2890 C CA . ILE B 1 111 ? -2.154 18.375 -3.641 1 98.81 111 ILE B CA 1
ATOM 2891 C C . ILE B 1 111 ? -1.174 19.547 -3.574 1 98.81 111 ILE B C 1
ATOM 2893 O O . ILE B 1 111 ? -1.248 20.375 -2.664 1 98.81 111 ILE B O 1
ATOM 2897 N N . LYS B 1 112 ? -0.311 19.562 -4.527 1 98.81 112 LYS B N 1
ATOM 2898 C CA . LYS B 1 112 ? 0.613 20.703 -4.578 1 98.81 112 LYS B CA 1
ATOM 2899 C C . LYS B 1 112 ? -0.141 22.016 -4.633 1 98.81 112 LYS B C 1
ATOM 2901 O O . LYS B 1 112 ? 0.169 22.953 -3.883 1 98.81 112 LYS B O 1
ATOM 2906 N N . LYS B 1 113 ? -1.096 22.109 -5.477 1 98.88 113 LYS B N 1
ATOM 2907 C CA . LYS B 1 113 ? -1.898 23.312 -5.621 1 98.88 113 LYS B CA 1
ATOM 2908 C C . LYS B 1 113 ? -2.67 23.609 -4.336 1 98.88 113 LYS B C 1
ATOM 2910 O O . LYS B 1 113 ? -2.822 24.781 -3.957 1 98.88 113 LYS B O 1
ATOM 2915 N N . ALA B 1 114 ? -3.188 22.594 -3.705 1 98.88 114 ALA B N 1
ATOM 2916 C CA . ALA B 1 114 ? -3.932 22.766 -2.461 1 98.88 114 ALA B CA 1
ATOM 2917 C C . ALA B 1 114 ? -3.043 23.344 -1.365 1 98.88 114 ALA B C 1
ATOM 2919 O O . ALA B 1 114 ? -3.463 24.234 -0.62 1 98.88 114 ALA B O 1
ATOM 2920 N N . VAL B 1 115 ? -1.811 22.828 -1.268 1 98.88 115 VAL B N 1
ATOM 2921 C CA . VAL B 1 115 ? -0.884 23.344 -0.26 1 98.88 115 VAL B CA 1
ATOM 2922 C C . VAL B 1 115 ? -0.469 24.766 -0.611 1 98.88 115 VAL B C 1
ATOM 2924 O O . VAL B 1 115 ? -0.308 25.609 0.276 1 98.88 115 VAL B O 1
ATOM 2927 N N . ASP B 1 116 ? -0.306 25.062 -1.942 1 98.88 116 ASP B N 1
ATOM 2928 C CA . ASP B 1 116 ? -0.071 26.438 -2.375 1 98.88 116 ASP B CA 1
ATOM 2929 C C . ASP B 1 116 ? -1.186 27.359 -1.893 1 98.88 116 ASP B C 1
ATOM 2931 O O . ASP B 1 116 ? -0.916 28.438 -1.359 1 98.88 116 ASP B O 1
ATOM 2935 N N . ASP B 1 117 ? -2.379 26.953 -2.111 1 98.81 117 ASP B N 1
ATOM 2936 C CA . ASP B 1 117 ? -3.537 27.75 -1.714 1 98.81 117 ASP B CA 1
ATOM 2937 C C . ASP B 1 117 ? -3.561 27.969 -0.204 1 98.81 117 ASP B C 1
ATOM 2939 O O . ASP B 1 117 ? -3.84 29.078 0.261 1 98.81 117 ASP B O 1
ATOM 2943 N N . CYS B 1 118 ? -3.283 26.938 0.574 1 98.81 118 CYS B N 1
ATOM 2944 C CA . CYS B 1 118 ? -3.203 27.047 2.025 1 98.81 118 CYS B CA 1
ATOM 2945 C C . CYS B 1 118 ? -2.135 28.047 2.439 1 98.81 118 CYS B C 1
ATOM 2947 O O . CYS B 1 118 ? -2.395 28.938 3.25 1 98.81 118 CYS B O 1
ATOM 2949 N N . GLU B 1 119 ? -0.99 27.906 1.823 1 98.56 119 GLU B N 1
ATOM 2950 C CA . GLU B 1 119 ? 0.126 28.781 2.15 1 98.56 119 GLU B CA 1
ATOM 2951 C C . GLU B 1 119 ? -0.207 30.234 1.834 1 98.56 119 GLU B C 1
ATOM 2953 O O . GLU B 1 119 ? 0.101 31.141 2.619 1 98.56 119 GLU B O 1
ATOM 2958 N N . ASN B 1 120 ? -0.823 30.453 0.73 1 98.56 120 ASN B N 1
ATOM 2959 C CA . ASN B 1 120 ? -1.165 31.797 0.296 1 98.56 120 ASN B CA 1
ATOM 2960 C C . ASN B 1 120 ? -2.219 32.438 1.202 1 98.56 120 ASN B C 1
ATOM 2962 O O . ASN B 1 120 ? -2.162 33.625 1.486 1 98.56 120 ASN B O 1
ATOM 2966 N N . LYS B 1 121 ? -3.131 31.656 1.665 1 98.5 121 LYS B N 1
ATOM 2967 C CA . LYS B 1 121 ? -4.285 32.188 2.379 1 98.5 121 LYS B CA 1
ATOM 2968 C C . LYS B 1 121 ? -4.047 32.188 3.887 1 98.5 121 LYS B C 1
ATOM 2970 O O . LYS B 1 121 ? -4.578 33.031 4.605 1 98.5 121 LYS B O 1
ATOM 2975 N N . LEU B 1 122 ? -3.303 31.234 4.379 1 98.5 122 LEU B N 1
ATOM 2976 C CA . LEU B 1 122 ? -3.131 31.078 5.82 1 98.5 122 LEU B CA 1
ATOM 2977 C C . LEU B 1 122 ? -1.653 31.109 6.195 1 98.5 122 LEU B C 1
ATOM 2979 O O . LEU B 1 122 ? -1.277 31.719 7.203 1 98.5 122 LEU B O 1
ATOM 2983 N N . GLY B 1 123 ? -0.828 30.531 5.402 1 98.56 123 GLY B N 1
ATOM 2984 C CA . GLY B 1 123 ? 0.57 30.25 5.691 1 98.56 123 GLY B CA 1
ATOM 2985 C C . GLY B 1 123 ? 0.919 28.781 5.605 1 98.56 123 GLY B C 1
ATOM 2986 O O . GLY B 1 123 ? 0.07 27.953 5.27 1 98.56 123 GLY B O 1
ATOM 2987 N N . LEU B 1 124 ? 2.197 28.484 5.914 1 98.69 124 LEU B N 1
ATOM 2988 C CA . LEU B 1 124 ? 2.68 27.109 5.859 1 98.69 124 LEU B CA 1
ATOM 2989 C C . LEU B 1 124 ? 2.115 26.297 7.016 1 98.69 124 LEU B C 1
ATOM 2991 O O . LEU B 1 124 ? 2.338 26.625 8.18 1 98.69 124 LEU B O 1
ATOM 2995 N N . PRO B 1 125 ? 1.37 25.234 6.68 1 98.75 125 PRO B N 1
ATOM 2996 C CA . PRO B 1 125 ? 0.791 24.438 7.773 1 98.75 125 PRO B CA 1
ATOM 2997 C C . PRO B 1 125 ? 1.831 23.609 8.516 1 98.75 125 PRO B C 1
ATOM 2999 O O . PRO B 1 125 ? 2.752 23.078 7.902 1 98.75 125 PRO B O 1
ATOM 3002 N N . SER B 1 126 ? 1.64 23.562 9.82 1 97.69 126 SER B N 1
ATOM 3003 C CA . SER B 1 126 ? 2.533 22.766 10.648 1 97.69 126 SER B CA 1
ATOM 3004 C C . SER B 1 126 ? 1.784 21.625 11.32 1 97.69 126 SER B C 1
ATOM 3006 O O . SER B 1 126 ? 2.391 20.781 12 1 97.69 126 SER B O 1
ATOM 3008 N N . ILE B 1 127 ? 0.482 21.562 11.227 1 97.12 127 ILE B N 1
ATOM 3009 C CA . ILE B 1 127 ? -0.352 20.453 11.664 1 97.12 127 ILE B CA 1
ATOM 3010 C C . ILE B 1 127 ? -1.011 19.797 10.445 1 97.12 127 ILE B C 1
ATOM 3012 O O . ILE B 1 127 ? -1.857 20.406 9.789 1 97.12 127 ILE B O 1
ATOM 3016 N N . ILE B 1 128 ? -0.588 18.656 10.141 1 98.44 128 ILE B N 1
ATOM 3017 C CA . ILE B 1 128 ? -1.102 17.953 8.969 1 98.44 128 ILE B CA 1
ATOM 3018 C C . ILE B 1 128 ? -1.91 16.734 9.414 1 98.44 128 ILE B C 1
ATOM 3020 O O . ILE B 1 128 ? -1.4 15.867 10.133 1 98.44 128 ILE B O 1
ATOM 3024 N N . ILE B 1 129 ? -3.15 16.703 9.031 1 97.31 129 ILE B N 1
ATOM 3025 C CA . ILE B 1 129 ? -4.016 15.594 9.383 1 97.31 129 ILE B CA 1
ATOM 3026 C C . ILE B 1 129 ? -4.477 14.875 8.109 1 97.31 129 ILE B C 1
ATOM 3028 O O . ILE B 1 129 ? -5.297 15.398 7.355 1 97.31 129 ILE B O 1
ATOM 3032 N N . ASN B 1 130 ? -3.934 13.727 7.902 1 97.81 130 ASN B N 1
ATOM 3033 C CA . ASN B 1 130 ? -4.352 12.844 6.816 1 97.81 130 ASN B CA 1
ATOM 3034 C C . ASN B 1 130 ? -5.562 12.008 7.211 1 97.81 130 ASN B C 1
ATOM 3036 O O . ASN B 1 130 ? -5.414 10.906 7.746 1 97.81 130 ASN B O 1
ATOM 3040 N N . ASN B 1 131 ? -6.73 12.531 6.852 1 95.12 131 ASN B N 1
ATOM 3041 C CA . ASN B 1 131 ? -7.984 11.914 7.266 1 95.12 131 ASN B CA 1
ATOM 3042 C C . ASN B 1 131 ? -8.766 11.367 6.074 1 95.12 131 ASN B C 1
ATOM 3044 O O . ASN B 1 131 ? -9.641 10.508 6.234 1 95.12 131 ASN B O 1
ATOM 3048 N N . ALA B 1 132 ? -8.484 11.867 4.859 1 95 132 ALA B N 1
ATOM 3049 C CA . ALA B 1 132 ? -9.18 11.375 3.674 1 95 132 ALA B CA 1
ATOM 3050 C C . ALA B 1 132 ? -9.055 9.859 3.555 1 95 132 ALA B C 1
ATOM 3052 O O . ALA B 1 132 ? -7.957 9.312 3.658 1 95 132 ALA B O 1
ATOM 3053 N N . ALA B 1 133 ? -10.195 9.219 3.455 1 88.5 133 ALA B N 1
ATOM 3054 C CA . ALA B 1 133 ? -10.164 7.762 3.359 1 88.5 133 ALA B CA 1
ATOM 3055 C C . ALA B 1 133 ? -11.336 7.242 2.529 1 88.5 133 ALA B C 1
ATOM 3057 O O . ALA B 1 133 ? -12.289 7.977 2.26 1 88.5 133 ALA B O 1
ATOM 3058 N N . GLY B 1 134 ? -11.18 6.133 2.039 1 83.19 134 GLY B N 1
ATOM 3059 C CA . GLY B 1 134 ? -12.203 5.332 1.391 1 83.19 134 GLY B CA 1
ATOM 3060 C C . GLY B 1 134 ? -12.164 3.873 1.799 1 83.19 134 GLY B C 1
ATOM 3061 O O . GLY B 1 134 ? -11.094 3.318 2.043 1 83.19 134 GLY B O 1
ATOM 3062 N N . ASN B 1 135 ? -13.438 3.404 1.976 1 81.88 135 ASN B N 1
ATOM 3063 C CA . ASN B 1 135 ? -13.5 1.979 2.279 1 81.88 135 ASN B CA 1
ATOM 3064 C C . ASN B 1 135 ? -14.812 1.362 1.803 1 81.88 135 ASN B C 1
ATOM 3066 O O . ASN B 1 135 ? -15.773 2.08 1.517 1 81.88 135 ASN B O 1
ATOM 3070 N N . PHE B 1 136 ? -14.688 0.161 1.537 1 82.38 136 PHE B N 1
ATOM 3071 C CA . PHE B 1 136 ? -15.875 -0.651 1.275 1 82.38 136 PHE B CA 1
ATOM 3072 C C . PHE B 1 136 ? -15.664 -2.082 1.758 1 82.38 136 PHE B C 1
ATOM 3074 O O . PHE B 1 136 ? -14.531 -2.561 1.826 1 82.38 136 PHE B O 1
ATOM 3081 N N . ILE B 1 137 ? -16.719 -2.641 2.201 1 86.56 137 ILE B N 1
ATOM 3082 C CA . ILE B 1 137 ? -16.672 -4.055 2.557 1 86.56 137 ILE B CA 1
ATOM 3083 C C . ILE B 1 137 ? -17.062 -4.902 1.344 1 86.56 137 ILE B C 1
ATOM 3085 O O . ILE B 1 137 ? -18.078 -4.648 0.697 1 86.56 137 ILE B O 1
ATOM 3089 N N . SER B 1 138 ? -16.266 -5.887 1.019 1 90.62 138 SER B N 1
ATOM 3090 C CA . SER B 1 138 ? -16.516 -6.75 -0.131 1 90.62 138 SER B CA 1
ATOM 3091 C C . SER B 1 138 ? -15.711 -8.047 -0.03 1 90.62 138 SER B C 1
ATOM 3093 O O . SER B 1 138 ? -14.547 -8.031 0.365 1 90.62 138 SER B O 1
ATOM 3095 N N . PRO B 1 139 ? -16.453 -9.203 -0.305 1 92.81 139 PRO B N 1
ATOM 3096 C CA . PRO B 1 139 ? -15.602 -10.367 -0.537 1 92.81 139 PRO B CA 1
ATOM 3097 C C . PRO B 1 139 ? -14.492 -10.094 -1.555 1 92.81 139 PRO B C 1
ATOM 3099 O O . PRO B 1 139 ? -14.75 -9.484 -2.6 1 92.81 139 PRO B O 1
ATOM 3102 N N . THR B 1 140 ? -13.32 -10.562 -1.208 1 94.62 140 THR B N 1
ATOM 3103 C CA . THR B 1 140 ? -12.164 -10.164 -2.012 1 94.62 140 THR B CA 1
ATOM 3104 C C . THR B 1 140 ? -12.273 -10.727 -3.426 1 94.62 140 THR B C 1
ATOM 3106 O O . THR B 1 140 ? -11.82 -10.102 -4.387 1 94.62 140 THR B O 1
ATOM 3109 N N . GLU B 1 141 ? -12.906 -11.836 -3.576 1 95.38 141 GLU B N 1
ATOM 3110 C CA . GLU B 1 141 ? -13.023 -12.445 -4.898 1 95.38 141 GLU B CA 1
ATOM 3111 C C . GLU B 1 141 ? -13.977 -11.648 -5.789 1 95.38 141 GLU B C 1
ATOM 3113 O O . GLU B 1 141 ? -14.047 -11.891 -6.996 1 95.38 141 GLU B O 1
ATOM 3118 N N . ARG B 1 142 ? -14.633 -10.641 -5.285 1 94.81 142 ARG B N 1
ATOM 3119 C CA . ARG B 1 142 ? -15.516 -9.789 -6.078 1 94.81 142 ARG B CA 1
ATOM 3120 C C . ARG B 1 142 ? -14.852 -8.453 -6.395 1 94.81 142 ARG B C 1
ATOM 3122 O O . ARG B 1 142 ? -15.391 -7.648 -7.152 1 94.81 142 ARG B O 1
ATOM 3129 N N . LEU B 1 143 ? -13.727 -8.266 -5.867 1 95.38 143 LEU B N 1
ATOM 3130 C CA . LEU B 1 143 ? -13.016 -7 -6.035 1 95.38 143 LEU B CA 1
ATOM 3131 C C . LEU B 1 143 ? -12.453 -6.875 -7.449 1 95.38 143 LEU B C 1
ATOM 3133 O O . LEU B 1 143 ? -11.852 -7.816 -7.969 1 95.38 143 LEU B O 1
ATOM 3137 N N . SER B 1 144 ? -12.75 -5.73 -8.07 1 96.75 144 SER B N 1
ATOM 3138 C CA . SER B 1 144 ? -12.062 -5.418 -9.32 1 96.75 144 SER B CA 1
ATOM 3139 C C . SER B 1 144 ? -10.695 -4.789 -9.062 1 96.75 144 SER B C 1
ATOM 3141 O O . SER B 1 144 ? -10.469 -4.207 -7.996 1 96.75 144 SER B O 1
ATOM 3143 N N . PRO B 1 145 ? -9.797 -4.867 -10.047 1 97.56 145 PRO B N 1
ATOM 3144 C CA . PRO B 1 145 ? -8.531 -4.152 -9.891 1 97.56 145 PRO B CA 1
ATOM 3145 C C . PRO B 1 145 ? -8.719 -2.66 -9.641 1 97.56 145 PRO B C 1
ATOM 3147 O O . PRO B 1 145 ? -7.965 -2.059 -8.867 1 97.56 145 PRO B O 1
ATOM 3150 N N . ASN B 1 146 ? -9.719 -2.145 -10.258 1 96.94 146 ASN B N 1
ATOM 3151 C CA . ASN B 1 146 ? -9.984 -0.721 -10.078 1 96.94 146 ASN B CA 1
ATOM 3152 C C . ASN B 1 146 ? -10.445 -0.412 -8.656 1 96.94 146 ASN B C 1
ATOM 3154 O O . ASN B 1 146 ? -10.062 0.608 -8.086 1 96.94 146 ASN B O 1
ATOM 3158 N N . ALA B 1 147 ? -11.328 -1.214 -8.133 1 96.44 147 ALA B N 1
ATOM 3159 C CA . ALA B 1 147 ? -11.773 -1.027 -6.754 1 96.44 147 ALA B CA 1
ATOM 3160 C C . ALA B 1 147 ? -10.602 -1.09 -5.781 1 96.44 147 ALA B C 1
ATOM 3162 O O . ALA B 1 147 ? -10.5 -0.266 -4.871 1 96.44 147 ALA B O 1
ATOM 3163 N N . TRP B 1 148 ? -9.703 -2.027 -5.969 1 97.56 148 TRP B N 1
ATOM 3164 C CA . TRP B 1 148 ? -8.484 -2.135 -5.176 1 97.56 148 TRP B CA 1
ATOM 3165 C C . TRP B 1 148 ? -7.652 -0.859 -5.277 1 97.56 148 TRP B C 1
ATOM 3167 O O . TRP B 1 148 ? -7.328 -0.242 -4.258 1 97.56 148 TRP B O 1
ATOM 3177 N N . LYS B 1 149 ? -7.391 -0.482 -6.461 1 98.19 149 LYS B N 1
ATOM 3178 C CA . LYS B 1 149 ? -6.496 0.64 -6.734 1 98.19 149 LYS B CA 1
ATOM 3179 C C . LYS B 1 149 ? -7.047 1.937 -6.152 1 98.19 149 LYS B C 1
ATOM 3181 O O . LYS B 1 149 ? -6.289 2.777 -5.664 1 98.19 149 LYS B O 1
ATOM 3186 N N . THR B 1 150 ? -8.297 2.072 -6.266 1 97.44 150 THR B N 1
ATOM 3187 C CA . THR B 1 150 ? -8.938 3.291 -5.781 1 97.44 150 THR B CA 1
ATOM 3188 C C . THR B 1 150 ? -8.672 3.488 -4.293 1 97.44 150 THR B C 1
ATOM 3190 O O . THR B 1 150 ? -8.352 4.594 -3.855 1 97.44 150 THR B O 1
ATOM 3193 N N . ILE B 1 151 ? -8.766 2.451 -3.525 1 97.06 151 ILE B N 1
ATOM 3194 C CA . ILE B 1 151 ? -8.547 2.541 -2.086 1 97.06 151 ILE B CA 1
ATOM 3195 C C . ILE B 1 151 ? -7.07 2.82 -1.802 1 97.06 151 ILE B C 1
ATOM 3197 O O . ILE B 1 151 ? -6.742 3.678 -0.98 1 97.06 151 ILE B O 1
ATOM 3201 N N . ILE B 1 152 ? -6.195 2.137 -2.49 1 98.38 152 ILE B N 1
ATOM 3202 C CA . ILE B 1 152 ? -4.762 2.354 -2.314 1 98.38 152 ILE B CA 1
ATOM 3203 C C . ILE B 1 152 ? -4.414 3.803 -2.648 1 98.38 152 ILE B C 1
ATOM 3205 O O . ILE B 1 152 ? -3.646 4.445 -1.929 1 98.38 152 ILE B O 1
ATOM 3209 N N . ASP B 1 153 ? -5.004 4.301 -3.699 1 98.44 153 ASP B N 1
ATOM 3210 C CA . ASP B 1 153 ? -4.715 5.652 -4.16 1 98.44 153 ASP B CA 1
ATOM 3211 C C . ASP B 1 153 ? -5.188 6.691 -3.148 1 98.44 153 ASP B C 1
ATOM 3213 O O . ASP B 1 153 ? -4.48 7.66 -2.867 1 98.44 153 ASP B O 1
ATOM 3217 N N . ILE B 1 154 ? -6.324 6.516 -2.633 1 98.19 154 ILE B N 1
ATOM 3218 C CA . ILE B 1 154 ? -6.895 7.504 -1.725 1 98.19 154 ILE B CA 1
ATOM 3219 C C . ILE B 1 154 ? -6.168 7.453 -0.382 1 98.19 154 ILE B C 1
ATOM 3221 O O . ILE B 1 154 ? -5.699 8.477 0.119 1 98.19 154 ILE B O 1
ATOM 3225 N N . VAL B 1 155 ? -6.035 6.254 0.147 1 97.5 155 VAL B N 1
ATOM 3226 C CA . VAL B 1 155 ? -5.598 6.102 1.53 1 97.5 155 VAL B CA 1
ATOM 3227 C C . VAL B 1 155 ? -4.074 6.184 1.604 1 97.5 155 VAL B C 1
ATOM 3229 O O . VAL B 1 155 ? -3.527 7.02 2.324 1 97.5 155 VAL B O 1
ATOM 3232 N N . LEU B 1 156 ? -3.412 5.352 0.824 1 98.31 156 LEU B N 1
ATOM 3233 C CA . LEU B 1 156 ? -1.962 5.242 0.952 1 98.31 156 LEU B CA 1
ATOM 3234 C C . LEU B 1 156 ? -1.262 6.316 0.128 1 98.31 156 LEU B C 1
ATOM 3236 O O . LEU B 1 156 ? -0.547 7.16 0.677 1 98.31 156 LEU B O 1
ATOM 3240 N N . ASN B 1 157 ? -1.54 6.352 -1.162 1 98.75 157 ASN B N 1
ATOM 3241 C CA . ASN B 1 157 ? -0.885 7.34 -2.014 1 98.75 157 ASN B CA 1
ATOM 3242 C C . ASN B 1 157 ? -1.274 8.758 -1.625 1 98.75 157 ASN B C 1
ATOM 3244 O O . ASN B 1 157 ? -0.424 9.648 -1.582 1 98.75 157 ASN B O 1
ATOM 3248 N N . GLY B 1 158 ? -2.525 8.969 -1.383 1 98.75 158 GLY B N 1
ATOM 3249 C CA . GLY B 1 158 ? -2.969 10.289 -0.965 1 98.75 158 GLY B CA 1
ATOM 3250 C C . GLY B 1 158 ? -2.256 10.797 0.275 1 98.75 158 GLY B C 1
ATOM 3251 O O . GLY B 1 158 ? -1.801 11.938 0.312 1 98.75 158 GLY B O 1
ATOM 3252 N N . THR B 1 159 ? -2.184 9.922 1.31 1 98.5 159 THR B N 1
ATOM 3253 C CA . THR B 1 159 ? -1.457 10.258 2.529 1 98.5 159 THR B CA 1
ATOM 3254 C C . THR B 1 159 ? -0.001 10.594 2.219 1 98.5 159 THR B C 1
ATOM 3256 O O . THR B 1 159 ? 0.542 11.57 2.734 1 98.5 159 THR B O 1
ATOM 3259 N N . ALA B 1 160 ? 0.605 9.789 1.372 1 98.62 160 ALA B N 1
ATOM 3260 C CA . ALA B 1 160 ? 2.006 10.008 1.013 1 98.62 160 ALA B CA 1
ATOM 3261 C C . ALA B 1 160 ? 2.189 11.344 0.297 1 98.62 160 ALA B C 1
ATOM 3263 O O . ALA B 1 160 ? 3.141 12.078 0.577 1 98.62 160 ALA B O 1
ATOM 3264 N N . TYR B 1 161 ? 1.312 11.688 -0.618 1 98.75 161 TYR B N 1
ATOM 3265 C CA . TYR B 1 161 ? 1.429 12.906 -1.404 1 98.75 161 TYR B CA 1
ATOM 3266 C C . TYR B 1 161 ? 1.329 14.141 -0.513 1 98.75 161 TYR B C 1
ATOM 3268 O O . TYR B 1 161 ? 2.139 15.062 -0.628 1 98.75 161 TYR B O 1
ATOM 3276 N N . VAL B 1 162 ? 0.36 14.117 0.353 1 98.81 162 VAL B N 1
ATOM 3277 C CA . VAL B 1 162 ? 0.172 15.234 1.269 1 98.81 162 VAL B CA 1
ATOM 3278 C C . VAL B 1 162 ? 1.382 15.359 2.191 1 98.81 162 VAL B C 1
ATOM 3280 O O . VAL B 1 162 ? 1.908 16.453 2.395 1 98.81 162 VAL B O 1
ATOM 3283 N N . THR B 1 163 ? 1.81 14.242 2.729 1 98.69 163 THR B N 1
ATOM 3284 C CA . THR B 1 163 ? 2.918 14.203 3.676 1 98.69 163 THR B CA 1
ATOM 3285 C C . THR B 1 163 ? 4.211 14.68 3.02 1 98.69 163 THR B C 1
ATOM 3287 O O . THR B 1 163 ? 4.926 15.516 3.576 1 98.69 163 THR B O 1
ATOM 3290 N N . LEU B 1 164 ? 4.484 14.164 1.832 1 98.44 164 LEU B N 1
ATOM 3291 C CA . LEU B 1 164 ? 5.707 14.539 1.128 1 98.44 164 LEU B CA 1
ATOM 3292 C C . LEU B 1 164 ? 5.707 16.016 0.782 1 98.44 164 LEU B C 1
ATOM 3294 O O . LEU B 1 164 ? 6.699 16.719 1.01 1 98.44 164 LEU B O 1
ATOM 3298 N N . GLU B 1 165 ? 4.598 16.469 0.265 1 98.69 165 GLU B N 1
ATOM 3299 C CA . GLU B 1 165 ? 4.516 17.859 -0.168 1 98.69 165 GLU B CA 1
ATOM 3300 C C . GLU B 1 165 ? 4.68 18.812 1.011 1 98.69 165 GLU B C 1
ATOM 3302 O O . GLU B 1 165 ? 5.508 19.734 0.966 1 98.69 165 GLU B O 1
ATOM 3307 N N . THR B 1 166 ? 3.951 18.625 2.084 1 98.81 166 THR B N 1
ATOM 3308 C CA . THR B 1 166 ? 3.986 19.516 3.24 1 98.81 166 THR B CA 1
ATOM 3309 C C . THR B 1 166 ? 5.289 19.344 4.012 1 98.81 166 THR B C 1
ATOM 3311 O O . THR B 1 166 ? 5.895 20.328 4.449 1 98.81 166 THR B O 1
ATOM 3314 N N . GLY B 1 167 ? 5.746 18.078 4.16 1 98.5 167 GLY B N 1
ATOM 3315 C CA . GLY B 1 167 ? 6.988 17.812 4.871 1 98.5 167 GLY B CA 1
ATOM 3316 C C . GLY B 1 167 ? 8.195 18.484 4.23 1 98.5 167 GLY B C 1
ATOM 3317 O O . GLY B 1 167 ? 9.016 19.078 4.922 1 98.5 167 GLY B O 1
ATOM 3318 N N . LYS B 1 168 ? 8.266 18.406 2.934 1 98.38 168 LYS B N 1
ATOM 3319 C CA . LYS B 1 168 ? 9.383 19 2.207 1 98.38 168 LYS B CA 1
ATOM 3320 C C . LYS B 1 168 ? 9.391 20.516 2.379 1 98.38 168 LYS B C 1
ATOM 3322 O O . LYS B 1 168 ? 10.453 21.125 2.531 1 98.38 168 LYS B O 1
ATOM 3327 N N . ARG B 1 169 ? 8.281 21.109 2.338 1 98.62 169 ARG B N 1
ATOM 3328 C CA . ARG B 1 169 ? 8.195 22.547 2.508 1 98.62 169 ARG B CA 1
ATOM 3329 C C . ARG B 1 169 ? 8.594 22.953 3.922 1 98.62 169 ARG B C 1
ATOM 3331 O O . ARG B 1 169 ? 9.273 23.969 4.113 1 98.62 169 ARG B O 1
ATOM 3338 N N . LEU B 1 170 ? 8.141 22.188 4.906 1 98.69 170 LEU B N 1
ATOM 3339 C CA . LEU B 1 170 ? 8.508 22.453 6.293 1 98.69 170 LEU B CA 1
ATOM 3340 C C . LEU B 1 170 ? 10.016 22.328 6.492 1 98.69 170 LEU B C 1
ATOM 3342 O O . LEU B 1 170 ? 10.633 23.141 7.172 1 98.69 170 LEU B O 1
ATOM 3346 N N . ILE B 1 171 ? 10.594 21.281 5.863 1 98.25 171 ILE B N 1
ATOM 3347 C CA . ILE B 1 171 ? 12.031 21.078 5.945 1 98.25 171 ILE B CA 1
ATOM 3348 C C . ILE B 1 171 ? 12.766 22.266 5.324 1 98.25 171 ILE B C 1
ATOM 3350 O O . ILE B 1 171 ? 13.719 22.781 5.91 1 98.25 171 ILE B O 1
ATOM 3354 N N . LYS B 1 172 ? 12.281 22.656 4.18 1 98.06 172 LYS B N 1
ATOM 3355 C CA . LYS B 1 172 ? 12.891 23.797 3.484 1 98.06 172 LYS B CA 1
ATOM 3356 C C . LYS B 1 172 ? 12.805 25.062 4.32 1 98.06 172 LYS B C 1
ATOM 3358 O O . LYS B 1 172 ? 13.727 25.875 4.32 1 98.06 172 LYS B O 1
ATOM 3363 N N . ALA B 1 173 ? 11.766 25.234 5.062 1 98.25 173 ALA B N 1
ATOM 3364 C CA . ALA B 1 173 ? 11.523 26.422 5.871 1 98.25 173 ALA B CA 1
ATOM 3365 C C . ALA B 1 173 ? 12.188 26.297 7.242 1 98.25 173 ALA B C 1
ATOM 3367 O O . ALA B 1 173 ? 12.117 27.219 8.062 1 98.25 173 ALA B O 1
ATOM 3368 N N . ASN B 1 174 ? 12.805 25.141 7.492 1 97.75 174 ASN B N 1
ATOM 3369 C CA . ASN B 1 174 ? 13.398 24.859 8.797 1 97.75 174 ASN B CA 1
ATOM 3370 C C . ASN B 1 174 ? 12.375 25.016 9.922 1 97.75 174 ASN B C 1
ATOM 3372 O O . ASN B 1 174 ? 12.641 25.672 10.922 1 97.75 174 ASN B O 1
ATOM 3376 N N . GLN B 1 175 ? 11.203 24.516 9.656 1 97.38 175 GLN B N 1
ATOM 3377 C CA . GLN B 1 175 ? 10.094 24.516 10.602 1 97.38 175 GLN B CA 1
ATOM 3378 C C . GLN B 1 175 ? 9.656 23.094 10.945 1 97.38 175 GLN B C 1
ATOM 3380 O O . GLN B 1 175 ? 9.57 22.234 10.062 1 97.38 175 GLN B O 1
ATOM 3385 N N . GLY B 1 176 ? 9.414 22.844 12.25 1 96.5 176 GLY B N 1
ATOM 3386 C CA . GLY B 1 176 ? 8.859 21.562 12.648 1 96.5 176 GLY B CA 1
ATOM 3387 C C . GLY B 1 176 ? 7.375 21.438 12.352 1 96.5 176 GLY B C 1
ATOM 3388 O O . GLY B 1 176 ? 6.734 22.406 11.945 1 96.5 176 GLY B O 1
ATOM 3389 N N . GLY B 1 177 ? 6.891 20.266 12.5 1 96.44 177 GLY B N 1
ATOM 3390 C CA . GLY B 1 177 ? 5.477 20 12.289 1 96.44 177 GLY B CA 1
ATOM 3391 C C . GLY B 1 177 ? 5.012 18.688 12.891 1 96.44 177 GLY B C 1
ATOM 3392 O O . GLY B 1 177 ? 5.824 17.891 13.367 1 96.44 177 GLY B O 1
ATOM 3393 N N . VAL B 1 178 ? 3.707 18.562 12.969 1 95.44 178 VAL B N 1
ATOM 3394 C CA . VAL B 1 178 ? 3.086 17.344 13.469 1 95.44 178 VAL B CA 1
ATOM 3395 C C . VAL B 1 178 ? 2.18 16.75 12.398 1 95.44 178 VAL B C 1
ATOM 3397 O O . VAL B 1 178 ? 1.395 17.469 11.766 1 95.44 178 VAL B O 1
ATOM 3400 N N . PHE B 1 179 ? 2.4 15.484 12.164 1 96.5 179 PHE B N 1
ATOM 3401 C CA . PHE B 1 179 ? 1.619 14.734 11.188 1 96.5 179 PHE B CA 1
ATOM 3402 C C . PHE B 1 179 ? 0.779 13.664 11.875 1 96.5 179 PHE B C 1
ATOM 3404 O O . PHE B 1 179 ? 1.296 12.883 12.68 1 96.5 179 PHE B O 1
ATOM 3411 N N . LEU B 1 180 ? -0.512 13.688 11.594 1 94.44 180 LEU B N 1
ATOM 3412 C CA . LEU B 1 180 ? -1.436 12.664 12.086 1 94.44 180 LEU B CA 1
ATOM 3413 C C . LEU B 1 180 ? -2.094 11.93 10.922 1 94.44 180 LEU B C 1
ATOM 3415 O O . LEU B 1 180 ? -2.58 12.562 9.977 1 94.44 180 LEU B O 1
ATOM 3419 N N . ALA B 1 181 ? -2.016 10.641 10.953 1 94.5 181 ALA B N 1
ATOM 3420 C CA . ALA B 1 181 ? -2.721 9.828 9.969 1 94.5 181 ALA B CA 1
ATOM 3421 C C . ALA B 1 181 ? -3.76 8.93 10.625 1 94.5 181 ALA B C 1
ATOM 3423 O O . ALA B 1 181 ? -3.51 8.367 11.695 1 94.5 181 ALA B O 1
ATOM 3424 N N . LEU B 1 182 ? -4.898 8.898 10.031 1 88.5 182 LEU B N 1
ATOM 3425 C CA . LEU B 1 182 ? -5.945 8.016 10.523 1 88.5 182 LEU B CA 1
ATOM 3426 C C . LEU B 1 182 ? -5.82 6.625 9.906 1 88.5 182 LEU B C 1
ATOM 3428 O O . LEU B 1 182 ? -5.762 6.484 8.688 1 88.5 182 LEU B O 1
ATOM 3432 N N . THR B 1 183 ? -5.75 5.613 10.781 1 88.69 183 THR B N 1
ATOM 3433 C CA . THR B 1 183 ? -5.66 4.219 10.367 1 88.69 183 THR B CA 1
ATOM 3434 C C . THR B 1 183 ? -6.809 3.404 10.953 1 88.69 183 THR B C 1
ATOM 3436 O O . THR B 1 183 ? -7.938 3.887 11.039 1 88.69 183 THR B O 1
ATOM 3439 N N . ALA B 1 184 ? -6.664 2.184 11.078 1 75.19 184 ALA B N 1
ATOM 3440 C CA . ALA B 1 184 ? -7.703 1.318 11.633 1 75.19 184 ALA B CA 1
ATOM 3441 C C . ALA B 1 184 ? -7.105 0.264 12.555 1 75.19 184 ALA B C 1
ATOM 3443 O O . ALA B 1 184 ? -5.906 -0.023 12.492 1 75.19 184 ALA B O 1
ATOM 3444 N N . THR B 1 185 ? -8 -0.263 13.398 1 65.44 185 THR B N 1
ATOM 3445 C CA . THR B 1 185 ? -7.574 -1.255 14.383 1 65.44 185 THR B CA 1
ATOM 3446 C C . THR B 1 185 ? -7.223 -2.572 13.695 1 65.44 185 THR B C 1
ATOM 3448 O O . THR B 1 185 ? -6.52 -3.408 14.273 1 65.44 185 THR B O 1
ATOM 3451 N N . TYR B 1 186 ? -7.762 -2.793 12.578 1 61.22 186 TYR B N 1
ATOM 3452 C CA . TYR B 1 186 ? -7.496 -4.047 11.883 1 61.22 186 TYR B CA 1
ATOM 3453 C C . TYR B 1 186 ? -6.211 -3.963 11.078 1 61.22 186 TYR B C 1
ATOM 3455 O O . TYR B 1 186 ? -5.852 -4.906 10.367 1 61.22 186 TYR B O 1
ATOM 3463 N N . CYS B 1 187 ? -5.477 -2.953 11.297 1 67.12 187 CYS B N 1
ATOM 3464 C CA . CYS B 1 187 ? -4.199 -2.818 10.609 1 67.12 187 CYS B CA 1
ATOM 3465 C C . CYS B 1 187 ? -3.197 -3.85 11.109 1 67.12 187 CYS B C 1
ATOM 3467 O O . CYS B 1 187 ? -3.289 -4.309 12.25 1 67.12 187 CYS B O 1
ATOM 3469 N N . THR B 1 188 ? -2.406 -4.414 10.391 1 64.31 188 THR B N 1
ATOM 3470 C CA . THR B 1 188 ? -1.225 -5.254 10.555 1 64.31 188 THR B CA 1
ATOM 3471 C C . THR B 1 188 ? -1.619 -6.719 10.727 1 64.31 188 THR B C 1
ATOM 3473 O O . THR B 1 188 ? -0.82 -7.617 10.461 1 64.31 188 THR B O 1
ATOM 3476 N N . GLN B 1 189 ? -2.848 -6.938 11.18 1 68.62 189 GLN B N 1
ATOM 3477 C CA . GLN B 1 189 ? -3.203 -8.328 11.438 1 68.62 189 GLN B CA 1
ATOM 3478 C C . GLN B 1 189 ? -3.918 -8.945 10.234 1 68.62 189 GLN B C 1
ATOM 3480 O O . GLN B 1 189 ? -4.086 -10.164 10.164 1 68.62 189 GLN B O 1
ATOM 3485 N N . GLY B 1 190 ? -4.105 -8.242 9.297 1 70.94 190 GLY B N 1
ATOM 3486 C CA . GLY B 1 190 ? -4.934 -8.727 8.203 1 70.94 190 GLY B CA 1
ATOM 3487 C C . GLY B 1 190 ? -6.418 -8.68 8.508 1 70.94 190 GLY B C 1
ATOM 3488 O O . GLY B 1 190 ? -6.828 -8.898 9.656 1 70.94 190 GLY B O 1
ATOM 3489 N N . SER B 1 191 ? -7.191 -8.281 7.527 1 77.25 191 SER B N 1
ATOM 3490 C CA . SER B 1 191 ? -8.641 -8.227 7.734 1 77.25 191 SER B CA 1
ATOM 3491 C C . SER B 1 191 ? -9.391 -8.695 6.492 1 77.25 191 SER B C 1
ATOM 3493 O O . SER B 1 191 ? -9.141 -8.203 5.391 1 77.25 191 SER B O 1
ATOM 3495 N N . SER B 1 192 ? -10.289 -9.641 6.871 1 81.56 192 SER B N 1
ATOM 3496 C CA . SER B 1 192 ? -11.109 -10.172 5.793 1 81.56 192 SER B CA 1
ATOM 3497 C C . SER B 1 192 ? -12.156 -9.164 5.34 1 81.56 192 SER B C 1
ATOM 3499 O O . SER B 1 192 ? -12.703 -8.422 6.156 1 81.56 192 SER B O 1
ATOM 3501 N N . PHE B 1 193 ? -12.383 -9.055 4.035 1 87.19 193 PHE B N 1
ATOM 3502 C CA . PHE B 1 193 ? -13.492 -8.352 3.383 1 87.19 193 PHE B CA 1
ATOM 3503 C C . PHE B 1 193 ? -13.211 -6.859 3.307 1 87.19 193 PHE B C 1
ATOM 3505 O O . PHE B 1 193 ? -14.031 -6.098 2.777 1 87.19 193 PHE B O 1
ATOM 3512 N N . VAL B 1 194 ? -12.07 -6.43 3.92 1 90.25 194 VAL B N 1
ATOM 3513 C CA . VAL B 1 194 ? -11.625 -5.043 3.785 1 90.25 194 VAL B CA 1
ATOM 3514 C C . VAL B 1 194 ? -10.148 -5.008 3.396 1 90.25 194 VAL B C 1
ATOM 3516 O O . VAL B 1 194 ? -9.406 -4.141 3.855 1 90.25 194 VAL B O 1
ATOM 3519 N N . VAL B 1 195 ? -9.742 -5.879 2.602 1 93.19 195 VAL B N 1
ATOM 3520 C CA . VAL B 1 195 ? -8.344 -6.188 2.324 1 93.19 195 VAL B CA 1
ATOM 3521 C C . VAL B 1 195 ? -7.648 -4.953 1.76 1 93.19 195 VAL B C 1
ATOM 3523 O O . VAL B 1 195 ? -6.555 -4.594 2.203 1 93.19 195 VAL B O 1
ATOM 3526 N N . PRO B 1 196 ? -8.281 -4.176 0.799 1 95.44 196 PRO B N 1
ATOM 3527 C CA . PRO B 1 196 ? -7.57 -3.004 0.278 1 95.44 196 PRO B CA 1
ATOM 3528 C C . PRO B 1 196 ? -7.34 -1.934 1.341 1 95.44 196 PRO B C 1
ATOM 3530 O O . PRO B 1 196 ? -6.262 -1.337 1.396 1 95.44 196 PRO B O 1
ATOM 3533 N N . SER B 1 197 ? -8.32 -1.74 2.15 1 93.5 197 SER B N 1
ATOM 3534 C CA . SER B 1 197 ? -8.188 -0.754 3.219 1 93.5 197 SER B CA 1
ATOM 3535 C C . SER B 1 197 ? -7.145 -1.185 4.242 1 93.5 197 SER B C 1
ATOM 3537 O O . SER B 1 197 ? -6.324 -0.375 4.676 1 93.5 197 SER B O 1
ATOM 3539 N N . ALA B 1 198 ? -7.195 -2.43 4.617 1 91.94 198 ALA B N 1
ATOM 3540 C CA . ALA B 1 198 ? -6.223 -2.955 5.57 1 91.94 198 ALA B CA 1
ATOM 3541 C C . ALA B 1 198 ? -4.801 -2.809 5.035 1 91.94 198 ALA B C 1
ATOM 3543 O O . ALA B 1 198 ? -3.898 -2.373 5.758 1 91.94 198 ALA B O 1
ATOM 3544 N N . ALA B 1 199 ? -4.609 -3.188 3.826 1 95.12 199 ALA B N 1
ATOM 3545 C CA . ALA B 1 199 ? -3.291 -3.084 3.201 1 95.12 199 ALA B CA 1
ATOM 3546 C C . ALA B 1 199 ? -2.83 -1.631 3.131 1 95.12 199 ALA B C 1
ATOM 3548 O O . ALA B 1 199 ? -1.688 -1.317 3.475 1 95.12 199 ALA B O 1
ATOM 3549 N N . ALA B 1 200 ? -3.705 -0.747 2.729 1 96.38 200 ALA B N 1
ATOM 3550 C CA . ALA B 1 200 ? -3.383 0.669 2.574 1 96.38 200 ALA B CA 1
ATOM 3551 C C . ALA B 1 200 ? -3.053 1.307 3.922 1 96.38 200 ALA B C 1
ATOM 3553 O O . ALA B 1 200 ? -2.045 2.006 4.055 1 96.38 200 ALA B O 1
ATOM 3554 N N . LYS B 1 201 ? -3.889 1.079 4.844 1 93.81 201 LYS B N 1
ATOM 3555 C CA . LYS B 1 201 ? -3.729 1.713 6.148 1 93.81 201 LYS B CA 1
ATOM 3556 C C . LYS B 1 201 ? -2.496 1.176 6.875 1 93.81 201 LYS B C 1
ATOM 3558 O O . LYS B 1 201 ? -1.836 1.909 7.613 1 93.81 201 LYS B O 1
ATOM 3563 N N . THR B 1 202 ? -2.234 -0.076 6.695 1 93.25 202 THR B N 1
ATOM 3564 C CA . THR B 1 202 ? -0.98 -0.583 7.246 1 93.25 202 THR B CA 1
ATOM 3565 C C . THR B 1 202 ? 0.214 0.089 6.574 1 93.25 202 THR B C 1
ATOM 3567 O O . THR B 1 202 ? 1.211 0.396 7.23 1 93.25 202 THR B O 1
ATOM 3570 N N . GLY B 1 203 ? 0.159 0.242 5.27 1 95 203 GLY B N 1
ATOM 3571 C CA . GLY B 1 203 ? 1.18 1.014 4.578 1 95 203 GLY B CA 1
ATOM 3572 C C . GLY B 1 203 ? 1.346 2.416 5.133 1 95 203 GLY B C 1
ATOM 3573 O O . GLY B 1 203 ? 2.469 2.91 5.262 1 95 203 GLY B O 1
ATOM 3574 N N . VAL B 1 204 ? 0.276 3.033 5.473 1 96.19 204 VAL B N 1
ATOM 3575 C CA . VAL B 1 204 ? 0.294 4.363 6.066 1 96.19 204 VAL B CA 1
ATOM 3576 C C . VAL B 1 204 ? 1.018 4.32 7.41 1 96.19 204 VAL B C 1
ATOM 3578 O O . VAL B 1 204 ? 1.803 5.219 7.73 1 96.19 204 VAL B O 1
ATOM 3581 N N . GLU B 1 205 ? 0.717 3.326 8.18 1 92.31 205 GLU B N 1
ATOM 3582 C CA . GLU B 1 205 ? 1.396 3.186 9.461 1 92.31 205 GLU B CA 1
ATOM 3583 C C . GLU B 1 205 ? 2.906 3.076 9.281 1 92.31 205 GLU B C 1
ATOM 3585 O O . GLU B 1 205 ? 3.672 3.697 10.016 1 92.31 205 GLU B O 1
ATOM 3590 N N . VAL B 1 206 ? 3.305 2.33 8.328 1 92.94 206 VAL B N 1
ATOM 3591 C CA . VAL B 1 206 ? 4.727 2.121 8.086 1 92.94 206 VAL B CA 1
ATOM 3592 C C . VAL B 1 206 ? 5.359 3.408 7.559 1 92.94 206 VAL B C 1
ATOM 3594 O O . VAL B 1 206 ? 6.477 3.76 7.938 1 92.94 206 VAL B O 1
ATOM 3597 N N . LEU B 1 207 ? 4.684 4.07 6.676 1 95.62 207 LEU B N 1
ATOM 3598 C CA . LEU B 1 207 ? 5.117 5.387 6.223 1 95.62 207 LEU B CA 1
ATOM 3599 C C . LEU B 1 207 ? 5.352 6.316 7.41 1 95.62 207 LEU B C 1
ATOM 3601 O O . LEU B 1 207 ? 6.402 6.961 7.5 1 95.62 207 LEU B O 1
ATOM 3605 N N . THR B 1 208 ? 4.398 6.336 8.281 1 94.25 208 THR B N 1
ATOM 3606 C CA . THR B 1 208 ? 4.434 7.199 9.461 1 94.25 208 THR B CA 1
ATOM 3607 C C . THR B 1 208 ? 5.605 6.836 10.367 1 94.25 208 THR B C 1
ATOM 3609 O O . THR B 1 208 ? 6.379 7.707 10.766 1 94.25 208 THR B O 1
ATOM 3612 N N . LYS B 1 209 ? 5.734 5.59 10.625 1 91.94 209 LYS B N 1
ATOM 3613 C CA . LYS B 1 209 ? 6.82 5.117 11.477 1 91.94 209 LYS B CA 1
ATOM 3614 C C . LYS B 1 209 ? 8.18 5.426 10.859 1 91.94 209 LYS B C 1
ATOM 3616 O O . LYS B 1 209 ? 9.109 5.84 11.555 1 91.94 209 LYS B O 1
ATOM 3621 N N . SER B 1 210 ? 8.305 5.172 9.594 1 93.19 210 SER B N 1
ATOM 3622 C CA . SER B 1 210 ? 9.562 5.395 8.891 1 93.19 210 SER B CA 1
ATOM 3623 C C . SER B 1 210 ? 9.961 6.867 8.938 1 93.19 210 SER B C 1
ATOM 3625 O O . SER B 1 210 ? 11.125 7.191 9.195 1 93.19 210 SER B O 1
ATOM 3627 N N . LEU B 1 211 ? 9.039 7.695 8.773 1 95.62 211 LEU B N 1
ATOM 3628 C CA . LEU B 1 211 ? 9.328 9.125 8.727 1 95.62 211 LEU B CA 1
ATOM 3629 C C . LEU B 1 211 ? 9.57 9.68 10.125 1 95.62 211 LEU B C 1
ATOM 3631 O O . LEU B 1 211 ? 10.328 10.641 10.297 1 95.62 211 LEU B O 1
ATOM 3635 N N . ALA B 1 212 ? 8.852 9.133 11.148 1 92.81 212 ALA B N 1
ATOM 3636 C CA . ALA B 1 212 ? 9.117 9.531 12.531 1 92.81 212 ALA B CA 1
ATOM 3637 C C . ALA B 1 212 ? 10.609 9.422 12.852 1 92.81 212 ALA B C 1
ATOM 3639 O O . ALA B 1 212 ? 11.156 10.273 13.555 1 92.81 212 ALA B O 1
ATOM 3640 N N . SER B 1 213 ? 11.188 8.398 12.289 1 91.38 213 SER B N 1
ATOM 3641 C CA . SER B 1 213 ? 12.617 8.203 12.508 1 91.38 213 SER B CA 1
ATOM 3642 C C . SER B 1 213 ? 13.453 9.094 11.586 1 91.38 213 SER B C 1
ATOM 3644 O O . SER B 1 213 ? 14.336 9.812 12.047 1 91.38 213 SER B O 1
ATOM 3646 N N . GLU B 1 214 ? 13.172 9.203 10.344 1 92.69 214 GLU B N 1
ATOM 3647 C CA . GLU B 1 214 ? 13.984 9.883 9.344 1 92.69 214 GLU B CA 1
ATOM 3648 C C . GLU B 1 214 ? 13.898 11.398 9.484 1 92.69 214 GLU B C 1
ATOM 3650 O O . GLU B 1 214 ? 14.891 12.102 9.32 1 92.69 214 GLU B O 1
ATOM 3655 N N . TRP B 1 215 ? 12.734 11.898 9.836 1 95.88 215 TRP B N 1
ATOM 3656 C CA . TRP B 1 215 ? 12.523 13.344 9.789 1 95.88 215 TRP B CA 1
ATOM 3657 C C . TRP B 1 215 ? 12.508 13.938 11.195 1 95.88 215 TRP B C 1
ATOM 3659 O O . TRP B 1 215 ? 12.211 15.117 11.383 1 95.88 215 TRP B O 1
ATOM 3669 N N . ALA B 1 216 ? 12.812 13.07 12.195 1 93.44 216 ALA B N 1
ATOM 3670 C CA . ALA B 1 216 ? 12.992 13.578 13.555 1 93.44 216 ALA B CA 1
ATOM 3671 C C . ALA B 1 216 ? 14.031 14.688 13.594 1 93.44 216 ALA B C 1
ATOM 3673 O O . ALA B 1 216 ? 13.875 15.672 14.32 1 93.44 216 ALA B O 1
ATOM 3674 N N . GLN B 1 217 ? 14.977 14.523 12.773 1 93.94 217 GLN B N 1
ATOM 3675 C CA . GLN B 1 217 ? 16.078 15.477 12.734 1 93.94 217 GLN B CA 1
ATOM 3676 C C . GLN B 1 217 ? 15.609 16.859 12.289 1 93.94 217 GLN B C 1
ATOM 3678 O O . GLN B 1 217 ? 16.25 17.859 12.57 1 93.94 217 GLN B O 1
ATOM 3683 N N . TYR B 1 218 ? 14.516 16.922 11.625 1 96 218 TYR B N 1
ATOM 3684 C CA . TYR B 1 218 ? 13.992 18.188 11.125 1 96 218 TYR B CA 1
ATOM 3685 C C . TYR B 1 218 ? 12.922 18.75 12.062 1 96 218 TYR B C 1
ATOM 3687 O O . TYR B 1 218 ? 12.25 19.719 11.734 1 96 218 TYR B O 1
ATOM 3695 N N . GLY B 1 219 ? 12.641 18.031 13.234 1 96.06 219 GLY B N 1
ATOM 3696 C CA . GLY B 1 219 ? 11.656 18.516 14.195 1 96.06 219 GLY B CA 1
ATOM 3697 C C . GLY B 1 219 ? 10.234 18.109 13.852 1 96.06 219 GLY B C 1
ATOM 3698 O O . GLY B 1 219 ? 9.281 18.734 14.312 1 96.06 219 GLY B O 1
ATOM 3699 N N . MET B 1 220 ? 10.164 17.062 13 1 96.25 220 MET B N 1
ATOM 3700 C CA . MET B 1 220 ? 8.844 16.562 12.633 1 96.25 220 MET B CA 1
ATOM 3701 C C . MET B 1 220 ? 8.414 15.422 13.547 1 96.25 220 MET B C 1
ATOM 3703 O O . MET B 1 220 ? 9.234 14.594 13.938 1 96.25 220 MET B O 1
ATOM 3707 N N . ARG B 1 221 ? 7.164 15.438 13.906 1 94 221 ARG B N 1
ATOM 3708 C CA . ARG B 1 221 ? 6.574 14.352 14.688 1 94 221 ARG B CA 1
ATOM 3709 C C . ARG B 1 221 ? 5.469 13.656 13.906 1 94 221 ARG B C 1
ATOM 3711 O O . ARG B 1 221 ? 4.684 14.305 13.211 1 94 221 ARG B O 1
ATOM 3718 N N . PHE B 1 222 ? 5.438 12.336 14.031 1 94.19 222 PHE B N 1
ATOM 3719 C CA . PHE B 1 222 ? 4.48 11.531 13.281 1 94.19 222 PHE B CA 1
ATOM 3720 C C . PHE B 1 222 ? 3.695 10.617 14.219 1 94.19 222 PHE B C 1
ATOM 3722 O O . PHE B 1 222 ? 4.277 9.93 15.062 1 94.19 222 PHE B O 1
ATOM 3729 N N . ASN B 1 223 ? 2.312 10.641 13.977 1 87.56 223 ASN B N 1
ATOM 3730 C CA . ASN B 1 223 ? 1.43 9.805 14.789 1 87.56 223 ASN B CA 1
ATOM 3731 C C . ASN B 1 223 ? 0.319 9.18 13.945 1 87.56 223 ASN B C 1
ATOM 3733 O O . ASN B 1 223 ? -0.031 9.703 12.891 1 87.56 223 ASN B O 1
ATOM 3737 N N . CYS B 1 224 ? -0.107 7.961 14.391 1 88.81 224 CYS B N 1
ATOM 3738 C CA . CYS B 1 224 ? -1.28 7.316 13.812 1 88.81 224 CYS B CA 1
ATOM 3739 C C . CYS B 1 224 ? -2.377 7.141 14.852 1 88.81 224 CYS B C 1
ATOM 3741 O O . CYS B 1 224 ? -2.092 6.91 16.031 1 88.81 224 CYS B O 1
ATOM 3743 N N . ILE B 1 225 ? -3.592 7.297 14.352 1 81.56 225 ILE B N 1
ATOM 3744 C CA . ILE B 1 225 ? -4.715 6.961 15.219 1 81.56 225 ILE B CA 1
ATOM 3745 C C . ILE B 1 225 ? -5.613 5.941 14.531 1 81.56 225 ILE B C 1
ATOM 3747 O O . ILE B 1 225 ? -5.906 6.07 13.336 1 81.56 225 ILE B O 1
ATOM 3751 N N . ALA B 1 226 ? -5.922 4.879 15.18 1 79.44 226 ALA B N 1
ATOM 3752 C CA . ALA B 1 226 ? -6.859 3.867 14.703 1 79.44 226 ALA B CA 1
ATOM 3753 C C . ALA B 1 226 ? -8.227 4.031 15.359 1 79.44 226 ALA B C 1
ATOM 3755 O O . ALA B 1 226 ? -8.438 3.59 16.5 1 79.44 226 ALA B O 1
ATOM 3756 N N . PRO B 1 227 ? -9.055 4.742 14.531 1 66.81 227 PRO B N 1
ATOM 3757 C CA . PRO B 1 227 ? -10.359 4.949 15.164 1 66.81 227 PRO B CA 1
ATOM 3758 C C . PRO B 1 227 ? -11.172 3.658 15.273 1 66.81 227 PRO B C 1
ATOM 3760 O O . PRO B 1 227 ? -11.047 2.771 14.43 1 66.81 227 PRO B O 1
ATOM 3763 N N . GLY B 1 228 ? -11.555 3.121 16.422 1 55.09 228 GLY B N 1
ATOM 3764 C CA . GLY B 1 228 ? -12.492 2.012 16.547 1 55.09 228 GLY B CA 1
ATOM 3765 C C . GLY B 1 228 ? -13.812 2.275 15.844 1 55.09 228 GLY B C 1
ATOM 3766 O O . GLY B 1 228 ? -13.992 3.312 15.203 1 55.09 228 GLY B O 1
ATOM 3767 N N . PRO B 1 229 ? -14.625 1.204 15.508 1 46.22 229 PRO B N 1
ATOM 3768 C CA . PRO B 1 229 ? -15.938 1.45 14.906 1 46.22 229 PRO B CA 1
ATOM 3769 C C . PRO B 1 229 ? -16.656 2.656 15.516 1 46.22 229 PRO B C 1
ATOM 3771 O O . PRO B 1 229 ? -16.672 2.812 16.734 1 46.22 229 PRO B O 1
ATOM 3774 N N . ILE B 1 230 ? -16.609 3.826 14.875 1 44.94 230 ILE B N 1
ATOM 3775 C CA . ILE B 1 230 ? -17.156 5.082 15.367 1 44.94 230 ILE B CA 1
ATOM 3776 C C . ILE B 1 230 ? -18.625 4.895 15.727 1 44.94 230 ILE B C 1
ATOM 3778 O O . ILE B 1 230 ? -19.484 4.805 14.844 1 44.94 230 ILE B O 1
ATOM 3782 N N . GLU B 1 231 ? -18.953 4.035 16.531 1 40.28 231 GLU B N 1
ATOM 3783 C CA . GLU B 1 231 ? -20.375 4.148 16.828 1 40.28 231 GLU B CA 1
ATOM 3784 C C . GLU B 1 231 ? -20.734 5.551 17.328 1 40.28 231 GLU B C 1
ATOM 3786 O O . GLU B 1 231 ? -21.75 6.121 16.906 1 40.28 231 GLU B O 1
ATOM 3791 N N . THR B 1 232 ? -20.391 5.934 18.594 1 41.66 232 THR B N 1
ATOM 3792 C CA . THR B 1 232 ? -21.031 6.988 19.375 1 41.66 232 THR B CA 1
ATOM 3793 C C . THR B 1 232 ? -20.109 8.211 19.469 1 41.66 232 THR B C 1
ATOM 3795 O O . THR B 1 232 ? -18.891 8.094 19.328 1 41.66 232 THR B O 1
ATOM 3798 N N . LYS B 1 233 ? -20.734 9.391 19.578 1 43.78 233 LYS B N 1
ATOM 3799 C CA . LYS B 1 233 ? -20.219 10.711 19.891 1 43.78 233 LYS B CA 1
ATOM 3800 C C . LYS B 1 233 ? -19.062 10.625 20.891 1 43.78 233 LYS B C 1
ATOM 3802 O O . LYS B 1 233 ? -18.078 11.359 20.781 1 43.78 233 LYS B O 1
ATOM 3807 N N . VAL B 1 234 ? -19.234 9.664 21.734 1 41.59 234 VAL B N 1
ATOM 3808 C CA . VAL B 1 234 ? -18.266 9.523 22.812 1 41.59 234 VAL B CA 1
ATOM 3809 C C . VAL B 1 234 ? -16.938 9.016 22.266 1 41.59 234 VAL B C 1
ATOM 3811 O O . VAL B 1 234 ? -15.867 9.484 22.656 1 41.59 234 VAL B O 1
ATOM 3814 N N . ARG B 1 235 ? -16.984 8.211 21.312 1 49.38 235 ARG B N 1
ATOM 3815 C CA . ARG B 1 235 ? -15.734 7.648 20.797 1 49.38 235 ARG B CA 1
ATOM 3816 C C . ARG B 1 235 ? -15.008 8.656 19.922 1 49.38 235 ARG B C 1
ATOM 3818 O O . ARG B 1 235 ? -13.781 8.758 19.953 1 49.38 235 ARG B O 1
ATOM 3825 N N . LEU B 1 236 ? -15.758 9.375 19.234 1 52.28 236 LEU B N 1
ATOM 3826 C CA . LEU B 1 236 ? -15.148 10.484 18.5 1 52.28 236 LEU B CA 1
ATOM 3827 C C . LEU B 1 236 ? -14.383 11.398 19.453 1 52.28 236 LEU B C 1
ATOM 3829 O O . LEU B 1 236 ? -13.289 11.859 19.125 1 52.28 236 LEU B O 1
ATOM 3833 N N . TRP B 1 237 ? -15.062 11.57 20.594 1 46.78 237 TRP B N 1
ATOM 3834 C CA . TRP B 1 237 ? -14.453 12.469 21.562 1 46.78 237 TRP B CA 1
ATOM 3835 C C . TRP B 1 237 ? -13.156 11.875 22.125 1 46.78 237 TRP B C 1
ATOM 3837 O O . TRP B 1 237 ? -12.164 12.586 22.266 1 46.78 237 TRP B O 1
ATOM 3847 N N . LYS B 1 238 ? -13.266 10.602 22.406 1 50.03 238 LYS B N 1
ATOM 3848 C CA . LYS B 1 238 ? -12.062 9.945 22.922 1 50.03 238 LYS B CA 1
ATOM 3849 C C . LYS B 1 238 ? -10.945 9.977 21.891 1 50.03 238 LYS B C 1
ATOM 3851 O O . LYS B 1 238 ? -9.781 10.195 22.234 1 50.03 238 LYS B O 1
ATOM 3856 N N . GLU B 1 239 ? -11.375 9.859 20.734 1 57.59 239 GLU B N 1
ATOM 3857 C CA . GLU B 1 239 ? -10.391 9.922 19.656 1 57.59 239 GLU B CA 1
ATOM 3858 C C . GLU B 1 239 ? -9.836 11.336 19.516 1 57.59 239 GLU B C 1
ATOM 3860 O O . GLU B 1 239 ? -8.625 11.516 19.312 1 57.59 239 GLU B O 1
ATOM 3865 N N . MET B 1 240 ? -10.711 12.234 19.75 1 56.84 240 MET B N 1
ATOM 3866 C CA . MET B 1 240 ? -10.297 13.633 19.672 1 56.84 240 MET B CA 1
ATOM 3867 C C . MET B 1 240 ? -9.352 13.984 20.812 1 56.84 240 MET B C 1
ATOM 3869 O O . MET B 1 240 ? -8.383 14.727 20.625 1 56.84 240 MET B O 1
ATOM 3873 N N . LEU B 1 241 ? -9.695 13.414 21.984 1 53.75 241 LEU B N 1
ATOM 3874 C CA . LEU B 1 241 ? -8.828 13.648 23.141 1 53.75 241 LEU B CA 1
ATOM 3875 C C . LEU B 1 241 ? -7.438 13.07 22.906 1 53.75 241 LEU B C 1
ATOM 3877 O O . LEU B 1 241 ? -6.434 13.68 23.281 1 53.75 241 LEU B O 1
ATOM 3881 N N . MET B 1 242 ? -7.473 11.984 22.281 1 55.06 242 MET B N 1
ATOM 3882 C CA . MET B 1 242 ? -6.191 11.367 21.969 1 55.06 242 MET B CA 1
ATOM 3883 C C . MET B 1 242 ? -5.391 12.227 20.984 1 55.06 242 MET B C 1
ATOM 3885 O O . MET B 1 242 ? -4.18 12.383 21.141 1 55.06 242 MET B O 1
ATOM 3889 N N . ILE B 1 243 ? -6.113 12.766 20.172 1 56.5 243 ILE B N 1
ATOM 3890 C CA . ILE B 1 243 ? -5.488 13.617 19.172 1 56.5 243 ILE B CA 1
ATOM 3891 C C . ILE B 1 243 ? -4.91 14.867 19.828 1 56.5 243 ILE B C 1
ATOM 3893 O O . ILE B 1 243 ? -3.803 15.297 19.5 1 56.5 243 ILE B O 1
ATOM 3897 N N . THR B 1 244 ? -5.668 15.344 20.75 1 52.66 244 THR B N 1
ATOM 3898 C CA . THR B 1 244 ? -5.207 16.531 21.453 1 52.66 244 THR B CA 1
ATOM 3899 C C . THR B 1 244 ? -3.91 16.266 22.203 1 52.66 244 THR B C 1
ATOM 3901 O O . THR B 1 244 ? -3.02 17.109 22.25 1 52.66 244 THR B O 1
ATOM 3904 N N . ASN B 1 245 ? -3.912 15.125 22.797 1 53.81 245 ASN B N 1
ATOM 3905 C CA . ASN B 1 245 ? -2.721 14.766 23.547 1 53.81 245 ASN B CA 1
ATOM 3906 C C . ASN B 1 245 ? -1.511 14.578 22.641 1 53.81 245 ASN B C 1
ATOM 3908 O O . ASN B 1 245 ? -0.375 14.812 23.047 1 53.81 245 ASN B O 1
ATOM 3912 N N . LEU B 1 246 ? -1.847 14.227 21.5 1 55.31 246 LEU B N 1
ATOM 3913 C CA . LEU B 1 246 ? -0.782 14.016 20.531 1 55.31 246 LEU B CA 1
ATOM 3914 C C . LEU B 1 246 ? -0.137 15.344 20.125 1 55.31 246 LEU B C 1
ATOM 3916 O O . LEU B 1 246 ? 1.056 15.391 19.812 1 55.31 246 LEU B O 1
ATOM 3920 N N . PHE B 1 247 ? -0.904 16.266 20.203 1 52.66 247 PHE B N 1
ATOM 3921 C CA . PHE B 1 247 ? -0.4 17.562 19.75 1 52.66 247 PHE B CA 1
ATOM 3922 C C . PHE B 1 247 ? 0.274 18.312 20.891 1 52.66 247 PHE B C 1
ATOM 3924 O O . PHE B 1 247 ? 1.014 19.266 20.672 1 52.66 247 PHE B O 1
ATOM 3931 N N . LYS B 1 248 ? -0.086 18.016 22.156 1 48.91 248 LYS B N 1
ATOM 3932 C CA . LYS B 1 248 ? 0.526 18.672 23.312 1 48.91 248 LYS B CA 1
ATOM 3933 C C . LYS B 1 248 ? 1.921 18.109 23.578 1 48.91 248 LYS B C 1
ATOM 3935 O O . LYS B 1 248 ? 2.777 18.812 24.125 1 48.91 248 LYS B O 1
ATOM 3940 N N . TYR B 1 249 ? 2.053 16.766 23.719 1 42.25 249 TYR B N 1
ATOM 3941 C CA . TYR B 1 249 ? 3.273 16.203 24.297 1 42.25 249 TYR B CA 1
ATOM 3942 C C . TYR B 1 249 ? 4.473 16.484 23.391 1 42.25 249 TYR B C 1
ATOM 3944 O O . TYR B 1 249 ? 4.414 16.25 22.188 1 42.25 249 TYR B O 1
ATOM 3952 N N . ASP B 1 250 ? 5.41 17.312 23.844 1 38.31 250 ASP B N 1
ATOM 3953 C CA . ASP B 1 250 ? 6.766 17.453 23.328 1 38.31 250 ASP B CA 1
ATOM 3954 C C . ASP B 1 250 ? 7.305 16.094 22.844 1 38.31 250 ASP B C 1
ATOM 3956 O O . ASP B 1 250 ? 6.664 15.062 23.031 1 38.31 250 ASP B O 1
ATOM 3960 N N . SER B 1 251 ? 8.75 15.703 23.125 1 35.12 251 SER B N 1
ATOM 3961 C CA . SER B 1 251 ? 9.805 14.828 22.625 1 35.12 251 SER B CA 1
ATOM 3962 C C . SER B 1 251 ? 9.375 13.367 22.688 1 35.12 251 SER B C 1
ATOM 3964 O O . SER B 1 251 ? 10.148 12.469 22.328 1 35.12 251 SER B O 1
ATOM 3966 N N . SER B 1 252 ? 8.508 12.805 23.641 1 32.31 252 SER B N 1
ATOM 3967 C CA . SER B 1 252 ? 8.648 11.375 23.906 1 32.31 252 SER B CA 1
ATOM 3968 C C . SER B 1 252 ? 7.957 10.547 22.828 1 32.31 252 SER B C 1
ATOM 3970 O O . SER B 1 252 ? 7.035 11.023 22.156 1 32.31 252 SER B O 1
ATOM 3972 N N . ASN B 1 253 ? 8.492 9.383 22.359 1 34.41 253 ASN B N 1
ATOM 3973 C CA . ASN B 1 253 ? 8.273 8.312 21.391 1 34.41 253 ASN B CA 1
ATOM 3974 C C . ASN B 1 253 ? 6.848 7.777 21.453 1 34.41 253 ASN B C 1
ATOM 3976 O O . ASN B 1 253 ? 6.562 6.852 22.203 1 34.41 253 ASN B O 1
ATOM 3980 N N . PHE B 1 254 ? 5.797 8.562 21.516 1 31.7 254 PHE B N 1
ATOM 3981 C CA . PHE B 1 254 ? 4.496 7.973 21.797 1 31.7 254 PHE B CA 1
ATOM 3982 C C . PHE B 1 254 ? 3.93 7.273 20.578 1 31.7 254 PHE B C 1
ATOM 3984 O O . PHE B 1 254 ? 3.35 7.922 19.703 1 31.7 254 PHE B O 1
ATOM 3991 N N . VAL B 1 255 ? 4.605 6.477 19.906 1 35.12 255 VAL B N 1
ATOM 3992 C CA . VAL B 1 255 ? 3.727 5.609 19.125 1 35.12 255 VAL B CA 1
ATOM 3993 C C . VAL B 1 255 ? 2.738 4.906 20.062 1 35.12 255 VAL B C 1
ATOM 3995 O O . VAL B 1 255 ? 3.08 3.912 20.703 1 35.12 255 VAL B O 1
ATOM 3998 N N . GLN B 1 256 ? 1.934 5.559 20.922 1 32.47 256 GLN B N 1
ATOM 3999 C CA . GLN B 1 256 ? 1.025 4.855 21.828 1 32.47 256 GLN B CA 1
ATOM 4000 C C . GLN B 1 256 ? -0.03 4.078 21.047 1 32.47 256 GLN B C 1
ATOM 4002 O O . GLN B 1 256 ? -0.81 4.664 20.281 1 32.47 256 GLN B O 1
ATOM 4007 N N . LYS B 1 257 ? 0.208 2.857 20.797 1 34.88 257 LYS B N 1
ATOM 4008 C CA . LYS B 1 257 ? -0.909 1.942 20.594 1 34.88 257 LYS B CA 1
ATOM 4009 C C . LYS B 1 257 ? -2.018 2.18 21.609 1 34.88 257 LYS B C 1
ATOM 4011 O O . LYS B 1 257 ? -1.853 1.879 22.797 1 34.88 257 LYS B O 1
ATOM 4016 N N . LEU B 1 258 ? -2.738 3.205 21.562 1 31.84 258 LEU B N 1
ATOM 4017 C CA . LEU B 1 258 ? -3.863 3.322 22.484 1 31.84 258 LEU B CA 1
ATOM 4018 C C . LEU B 1 258 ? -4.672 2.029 22.516 1 31.84 258 LEU B C 1
ATOM 4020 O O . LEU B 1 258 ? -5.227 1.609 21.5 1 31.84 258 LEU B O 1
ATOM 4024 N N . LYS B 1 259 ? -4.258 1 23.344 1 30.42 259 LYS B N 1
ATOM 4025 C CA . LYS B 1 259 ? -5.082 -0.157 23.672 1 30.42 259 LYS B CA 1
ATOM 4026 C C . LYS B 1 259 ? -6.477 0.273 24.125 1 30.42 259 LYS B C 1
ATOM 4028 O O . LYS B 1 259 ? -6.613 1.152 24.984 1 30.42 259 LYS B O 1
ATOM 4033 N N . PRO B 1 260 ? -7.559 -0.073 23.312 1 28.69 260 PRO B N 1
ATOM 4034 C CA . PRO B 1 260 ? -8.867 0.179 23.906 1 28.69 260 PRO B CA 1
ATOM 4035 C C . PRO B 1 260 ? -8.914 -0.182 25.391 1 28.69 260 PRO B C 1
ATOM 4037 O O . PRO B 1 260 ? -8.141 -1.023 25.859 1 28.69 260 PRO B O 1
ATOM 4040 N N . PRO B 1 261 ? -9.492 0.54 26.234 1 26.88 261 PRO B N 1
ATOM 4041 C CA . PRO B 1 261 ? -9.727 -0.046 27.547 1 26.88 261 PRO B CA 1
ATOM 4042 C C . PRO B 1 261 ? -10.188 -1.499 27.484 1 26.88 261 PRO B C 1
ATOM 4044 O O . PRO B 1 261 ? -10.703 -1.936 26.453 1 26.88 261 PRO B O 1
ATOM 4047 N N . GLY B 1 262 ? -9.797 -2.492 28.375 1 28.39 262 GLY B N 1
ATOM 4048 C CA . GLY B 1 262 ? -10.031 -3.906 28.625 1 28.39 262 GLY B CA 1
ATOM 4049 C C . GLY B 1 262 ? -11.492 -4.289 28.547 1 28.39 262 GLY B C 1
ATOM 4050 O O . GLY B 1 262 ? -11.875 -5.383 28.984 1 28.39 262 GLY B O 1
ATOM 4051 N N . ARG B 1 263 ? -12.555 -3.539 28.422 1 27.59 263 ARG B N 1
ATOM 4052 C CA . ARG B 1 263 ? -13.68 -4.465 28.5 1 27.59 263 ARG B CA 1
ATOM 4053 C C . ARG B 1 263 ? -13.609 -5.512 27.391 1 27.59 263 ARG B C 1
ATOM 4055 O O . ARG B 1 263 ? -13.094 -5.234 26.297 1 27.59 263 ARG B O 1
ATOM 4062 N N . SER B 1 264 ? -13.859 -6.875 27.719 1 26.12 264 SER B N 1
ATOM 4063 C CA . SER B 1 264 ? -13.945 -8.172 27.078 1 26.12 264 SER B CA 1
ATOM 4064 C C . SER B 1 264 ? -14.711 -8.086 25.75 1 26.12 264 SER B C 1
ATOM 4066 O O . SER B 1 264 ? -15.891 -7.746 25.734 1 26.12 264 SER B O 1
ATOM 4068 N N . PHE B 1 265 ? -14.289 -7.484 24.797 1 24.12 265 PHE B N 1
ATOM 4069 C CA . PHE B 1 265 ? -15.016 -7.914 23.609 1 24.12 265 PHE B CA 1
ATOM 4070 C C . PHE B 1 265 ? -15.109 -9.43 23.562 1 24.12 265 PHE B C 1
ATOM 4072 O O . PHE B 1 265 ? -14.094 -10.125 23.5 1 24.12 265 PHE B O 1
ATOM 4079 N N . ARG B 1 266 ? -16.062 -9.992 24.25 1 23.14 266 ARG B N 1
ATOM 4080 C CA . ARG B 1 266 ? -16.484 -11.391 24.188 1 23.14 266 ARG B CA 1
ATOM 4081 C C . ARG B 1 266 ? -16.469 -11.891 22.734 1 23.14 266 ARG B C 1
ATOM 4083 O O . ARG B 1 266 ? -17.125 -11.312 21.875 1 23.14 266 ARG B O 1
ATOM 4090 N N . THR B 1 267 ? -15.359 -12.344 22.281 1 23.36 267 THR B N 1
ATOM 4091 C CA . THR B 1 267 ? -15.359 -13.281 21.156 1 23.36 267 THR B CA 1
ATOM 4092 C C . THR B 1 267 ? -16.547 -14.234 21.234 1 23.36 267 THR B C 1
ATOM 4094 O O . THR B 1 267 ? -16.812 -14.805 22.297 1 23.36 267 THR B O 1
ATOM 4097 N N . TYR B 1 268 ? -17.703 -13.93 20.703 1 22.48 268 TYR B N 1
ATOM 4098 C CA . TYR B 1 268 ? -18.672 -15.016 20.594 1 22.48 268 TYR B CA 1
ATOM 4099 C C . TYR B 1 268 ? -17.969 -16.328 20.234 1 22.48 268 TYR B C 1
ATOM 4101 O O . TYR B 1 268 ? -17.141 -16.375 19.328 1 22.48 268 TYR B O 1
ATOM 4109 N N . GLN B 1 269 ? -17.641 -17.094 21.281 1 21.28 269 GLN B N 1
ATOM 4110 C CA . GLN B 1 269 ? -17.328 -18.516 21.297 1 21.28 269 GLN B CA 1
ATOM 4111 C C . GLN B 1 269 ? -18.219 -19.281 20.312 1 21.28 269 GLN B C 1
ATOM 4113 O O . GLN B 1 269 ? -19.438 -19.359 20.5 1 21.28 269 GLN B O 1
ATOM 4118 N N . LEU B 1 270 ? -18.047 -19.188 19.047 1 18.09 270 LEU B N 1
ATOM 4119 C CA . LEU B 1 270 ? -18.688 -20.281 18.328 1 18.09 270 LEU B CA 1
ATOM 4120 C C . LEU B 1 270 ? -18.359 -21.625 18.984 1 18.09 270 LEU B C 1
ATOM 4122 O O . LEU B 1 270 ? -17.203 -22 19.094 1 18.09 270 LEU B O 1
ATOM 4126 N N . PHE B 1 271 ? -19.062 -21.891 20.156 1 17.78 271 PHE B N 1
ATOM 4127 C CA . PHE B 1 271 ? -19.328 -23.281 20.484 1 17.78 271 PHE B CA 1
ATOM 4128 C C . PHE B 1 271 ? -20.109 -23.953 19.344 1 17.78 271 PHE B C 1
ATOM 4130 O O . PHE B 1 271 ? -20.891 -23.297 18.656 1 17.78 271 PHE B O 1
#

Secondary structure (DSSP, 8-state):
-------------------------S-----------SSPTTTTTT-EEEEETTTSHHHHHHHHHHHHTT-EEEEEES-HHHHHHHHHHHHHHH-S-EEEEE--TT-HHHHHHHHHHHHHHT---SEEEE---------GGG--HHHHHHHIIIIIIHHHHHHHHHHHHHHHTT--EEEEEE--TTTTT--TT-HHHHHHHHHHHHHHHHHHHHTGGGTEEEEEE------SHHHHHHHHHHHHHHHH--SS-------------------/-------------------------------------SSPTTTTTT-EEEEETTTSHHHHHHHHHHHHTT-EEEEEES-HHHHHHHHHHHHHHH-S-EEEEE--TT-HHHHHHHHHHHHHHT---SEEEE---------GGG--HHHHHHHIIIIIIHHHHHHHHHHHHHHHTT--EEEEEE--TTTTT--TT-HHHHHHHHHHHHHHHHHHHHTGGGTEEEEEE------SHHHHHHHHHHHHHHHH--SS-------------------

Solvent-accessible surface area (backbone atoms only — not comparable to full-atom values): 29537 Å² total; per-residue (Å²): 136,83,81,76,77,80,75,81,76,76,76,75,78,75,78,75,77,74,75,73,78,74,78,74,76,81,69,71,72,70,70,68,78,75,79,60,71,91,59,62,80,48,75,32,52,92,36,32,32,37,27,31,33,18,48,46,70,70,27,28,51,52,50,43,52,43,21,58,20,41,12,32,36,33,30,26,32,69,54,51,70,55,19,45,54,40,23,52,54,42,20,69,75,42,73,29,61,42,45,56,40,62,32,50,52,66,34,58,67,40,42,52,50,44,51,50,52,38,32,74,75,79,36,77,56,34,35,39,35,40,49,44,70,54,82,65,81,43,61,67,82,72,59,46,69,64,61,43,47,53,27,31,31,34,36,27,48,12,41,48,38,50,48,52,55,51,49,40,52,29,54,73,66,74,36,51,34,40,37,38,35,64,39,44,72,50,35,77,68,28,28,69,37,33,39,46,44,27,15,17,34,32,16,42,51,21,41,38,46,12,41,35,62,63,37,39,84,52,51,36,44,50,42,71,42,52,61,63,88,73,79,47,77,63,50,52,45,53,50,46,51,52,50,50,50,60,71,64,59,69,92,72,87,60,80,61,76,76,69,73,76,77,75,75,76,70,69,78,70,83,119,135,86,81,79,75,81,74,82,78,76,77,76,78,75,80,76,76,76,75,74,77,74,77,69,81,76,69,68,72,72,70,69,77,74,78,61,72,94,58,62,80,48,75,33,51,91,36,32,34,38,26,30,32,19,47,46,71,71,27,28,51,50,49,42,50,44,19,58,19,40,12,31,35,33,29,26,32,70,56,50,70,54,19,45,55,39,23,50,54,42,20,69,75,40,72,29,61,42,44,56,40,61,32,48,53,65,35,58,68,40,41,51,51,43,52,50,51,38,33,74,74,79,36,77,56,33,35,37,35,40,48,44,69,55,82,65,80,43,62,67,82,73,59,47,68,62,61,42,48,52,27,31,32,37,36,26,49,12,41,48,38,50,48,51,56,52,48,40,51,28,52,74,67,73,36,52,32,41,38,38,34,63,41,45,72,51,36,76,67,30,28,68,35,31,40,46,44,26,14,18,34,31,17,42,51,21,41,39,46,11,42,35,64,62,36,37,84,53,51,35,44,48,44,71,42,51,60,61,88,73,77,49,76,63,49,53,46,53,51,46,50,50,50,51,51,61,70,64,59,71,92,71,87,61,78,61,75,77,68,71,77,78,76,75,75,70,68,79,69,83,119

pLDDT: mean 75.83, std 29.04, range [17.66, 98.94]

Radius of gyration: 29.2 Å; Cα contacts (8 Å, |Δi|>4): 948; chains: 2; bounding box: 91×90×68 Å